Protein AF-A0A0S4KNF7-F1 (afdb_monomer)

Secondary structure (DSSP, 8-state):
---------------THHHHHHHHHHHHHHS-S--TTHHHHHTTS-HHHHGGGSS--EEEEEE--SEEEEE---HHHHHHHHH----------------------PPPP--EEETTS-B--S-HHHHHHHHHHHHHHT-TT-EEEEEEE--HHHHHHHHHH-SS--S------SHHHHHHHHHHHHHSTTSPPP-SHHHHHHH-SSPPEEEEEEEEEB-------S-TTHHHHHHHHHHHHHHHHT-SSGGGG-B-TTTSBHHHHHHHHHHHHHHHHHHHHHS---STT-S-SEEEPP-EEESSHHHHHHHHHHHHHTT-SEEEEEETT-B-------S--------TTEEEE---EEEEEEEEEEEEETTEEEEEEE-TTS-EEEEEGGGS-GGGGS-TTSHHHHHHHTTT-HHHHHHHTT-EEEEEESEE-TTSPEES-EEEEEE-SSS---

Nearest PDB structures (foldseek):
  6imn-assembly2_B  TM=7.911E-01  e=5.900E-14  African swine fever virus
  6imk-assembly1_A  TM=7.500E-01  e=1.970E-13  African swine fever virus
  6imj-assembly1_A  TM=6.003E-01  e=1.396E-13  African swine fever virus
  4d05-assembly2_B  TM=5.848E-01  e=7.338E-12  Psychromonas sp. SP041
  3rr5-assembly1_A  TM=4.852E-01  e=2.172E-10  Thermococcus sp. 1519

Mean predicted aligned error: 11.88 Å

Structure (mmCIF, N/CA/C/O backbone):
data_AF-A0A0S4KNF7-F1
#
_entry.id   AF-A0A0S4KNF7-F1
#
loop_
_atom_site.group_PDB
_atom_site.id
_atom_site.type_symbol
_atom_site.label_atom_id
_atom_site.label_alt_id
_atom_site.label_comp_id
_atom_site.label_asym_id
_atom_site.label_entity_id
_atom_site.label_seq_id
_atom_site.pdbx_PDB_ins_code
_atom_site.Cartn_x
_atom_site.Cartn_y
_atom_site.Cartn_z
_atom_site.occupancy
_atom_site.B_iso_or_equiv
_atom_site.auth_seq_id
_atom_site.auth_comp_id
_atom_site.auth_asym_id
_atom_site.auth_atom_id
_atom_site.pdbx_PDB_model_num
ATOM 1 N N . MET A 1 1 ? -44.229 -14.574 19.844 1.00 32.38 1 MET A N 1
ATOM 2 C CA . MET A 1 1 ? -44.291 -13.419 18.921 1.00 32.38 1 MET A CA 1
ATOM 3 C C . MET A 1 1 ? -42.952 -13.283 18.204 1.00 32.38 1 MET A C 1
ATOM 5 O O . MET A 1 1 ? -41.963 -12.965 18.847 1.00 32.38 1 MET A O 1
ATOM 9 N N . ARG A 1 2 ? -42.891 -13.614 16.907 1.00 25.73 2 ARG A N 1
ATOM 10 C CA . ARG A 1 2 ? -41.696 -13.449 16.060 1.00 25.73 2 ARG A CA 1
ATOM 11 C C . ARG A 1 2 ? -41.778 -12.082 15.383 1.00 25.73 2 ARG A C 1
ATOM 13 O O . ARG A 1 2 ? -42.634 -11.895 14.527 1.00 25.73 2 ARG A O 1
ATOM 20 N N . LEU A 1 3 ? -40.913 -11.144 15.761 1.00 26.89 3 LEU A N 1
ATOM 21 C CA . LEU A 1 3 ? -40.754 -9.884 15.035 1.00 26.89 3 LEU A CA 1
ATOM 22 C C . LEU A 1 3 ? -39.693 -10.069 13.950 1.00 26.89 3 LEU A C 1
ATOM 24 O O . LEU A 1 3 ? -38.524 -10.326 14.233 1.00 26.89 3 LEU A O 1
ATOM 28 N N . SER A 1 4 ? -40.136 -9.978 12.697 1.00 25.06 4 SER A N 1
ATOM 29 C CA . SER A 1 4 ? -39.278 -9.985 11.518 1.00 25.06 4 SER A CA 1
ATOM 30 C C . SER A 1 4 ? -38.563 -8.635 11.423 1.00 25.06 4 SER A C 1
ATOM 32 O O . SER A 1 4 ? -39.216 -7.603 11.270 1.00 25.06 4 SER A O 1
ATOM 34 N N . ILE A 1 5 ? -37.234 -8.631 11.508 1.00 29.81 5 ILE A N 1
ATOM 35 C CA . ILE A 1 5 ? -36.419 -7.448 11.221 1.00 29.81 5 ILE A CA 1
ATOM 36 C C . ILE A 1 5 ? -36.062 -7.497 9.736 1.00 29.81 5 ILE A C 1
ATOM 38 O O . ILE A 1 5 ? -35.110 -8.151 9.311 1.00 29.81 5 ILE A O 1
ATOM 42 N N . THR A 1 6 ? -36.869 -6.815 8.930 1.00 30.36 6 THR A N 1
ATOM 43 C CA . THR A 1 6 ? -36.568 -6.490 7.536 1.00 30.36 6 THR A CA 1
ATOM 44 C C . THR A 1 6 ? -35.286 -5.659 7.452 1.00 30.36 6 THR A C 1
ATOM 46 O O . THR A 1 6 ? -35.202 -4.560 8.002 1.00 30.36 6 THR A O 1
ATOM 49 N N . ARG A 1 7 ? -34.292 -6.188 6.726 1.00 33.72 7 ARG A N 1
ATOM 50 C CA . ARG A 1 7 ? -33.078 -5.489 6.280 1.00 33.72 7 ARG A CA 1
ATOM 51 C C . ARG A 1 7 ? -33.450 -4.178 5.578 1.00 33.72 7 ARG A C 1
ATOM 53 O O . ARG A 1 7 ? -33.947 -4.198 4.458 1.00 33.72 7 ARG A O 1
ATOM 60 N N . ARG A 1 8 ? -33.113 -3.043 6.191 1.00 28.22 8 ARG A N 1
ATOM 61 C CA . ARG A 1 8 ? -32.868 -1.782 5.481 1.00 28.22 8 ARG A CA 1
ATOM 62 C C . ARG A 1 8 ? -31.359 -1.578 5.397 1.00 28.22 8 ARG A C 1
ATOM 64 O O . ARG A 1 8 ? -30.751 -1.071 6.330 1.00 28.22 8 ARG A O 1
ATOM 71 N N . ILE A 1 9 ? -30.756 -1.967 4.275 1.00 31.47 9 ILE A N 1
ATOM 72 C CA . ILE A 1 9 ? -29.469 -1.400 3.850 1.00 31.47 9 ILE A CA 1
ATOM 73 C C . ILE A 1 9 ? -29.823 -0.080 3.156 1.00 31.47 9 ILE A C 1
ATOM 75 O O . ILE A 1 9 ? -29.880 0.013 1.936 1.00 31.47 9 ILE A O 1
ATOM 79 N N . GLY A 1 10 ? -30.210 0.911 3.959 1.00 25.81 10 GLY A N 1
ATOM 80 C CA . GLY A 1 10 ? -30.347 2.295 3.522 1.00 25.81 10 GLY A CA 1
ATOM 81 C C . GLY A 1 10 ? -28.991 2.973 3.668 1.00 25.81 10 GLY A C 1
ATOM 82 O O . GLY A 1 10 ? -28.357 2.817 4.707 1.00 25.81 10 GLY A O 1
ATOM 83 N N . ALA A 1 11 ? -28.552 3.641 2.601 1.00 34.84 11 ALA A N 1
ATOM 84 C CA . ALA A 1 11 ? -27.368 4.492 2.476 1.00 34.84 11 ALA A CA 1
ATOM 85 C C . ALA A 1 11 ? -26.602 4.768 3.787 1.00 34.84 11 ALA A C 1
ATOM 87 O O . ALA A 1 11 ? -27.076 5.506 4.650 1.00 34.84 11 ALA A O 1
ATOM 88 N N . LEU A 1 12 ? -25.387 4.217 3.903 1.00 33.78 12 LEU A N 1
ATOM 89 C CA . LEU A 1 12 ? -24.451 4.589 4.966 1.00 33.78 12 LEU A CA 1
ATOM 90 C C . LEU A 1 12 ? -24.222 6.114 4.910 1.00 33.78 12 LEU A C 1
ATOM 92 O O . LEU A 1 12 ? -23.775 6.612 3.867 1.00 33.78 12 LEU A O 1
ATOM 96 N N . PRO A 1 13 ? -24.521 6.872 5.982 1.00 36.94 13 PRO A N 1
ATOM 97 C CA . PRO A 1 13 ? -24.251 8.299 6.016 1.00 36.94 13 PRO A CA 1
ATOM 98 C C . PRO A 1 13 ? -22.736 8.513 5.998 1.00 36.94 13 PRO A C 1
ATOM 100 O O . PRO A 1 13 ? -22.014 8.163 6.928 1.00 36.94 13 PRO A O 1
ATOM 103 N N . PHE A 1 14 ? -22.244 9.076 4.898 1.00 37.31 14 PHE A N 1
ATOM 104 C CA . PHE A 1 14 ? -20.862 9.521 4.780 1.00 37.31 14 PHE A CA 1
ATOM 105 C C . PHE A 1 14 ? -20.698 10.742 5.692 1.00 37.31 14 PHE A C 1
ATOM 107 O O . PHE A 1 14 ? -21.363 11.755 5.479 1.00 37.31 14 PHE A O 1
ATOM 114 N N . HIS A 1 15 ? -19.876 10.637 6.736 1.00 38.16 15 HIS A N 1
ATOM 115 C CA . HIS A 1 15 ? -19.685 11.709 7.716 1.00 38.16 15 HIS A CA 1
ATOM 116 C C . HIS A 1 15 ? -18.364 12.482 7.504 1.00 38.16 15 HIS A C 1
ATOM 118 O O . HIS A 1 15 ? -17.399 11.946 6.952 1.00 38.16 15 HIS A O 1
ATOM 124 N N . PRO A 1 16 ? -18.309 13.762 7.915 1.00 35.59 16 PRO A N 1
ATOM 125 C CA . PRO A 1 16 ? -17.529 14.817 7.261 1.00 35.59 16 PRO A CA 1
ATOM 126 C C . PRO A 1 16 ? -16.016 14.855 7.550 1.00 35.59 16 PRO A C 1
ATOM 128 O O . PRO A 1 16 ? -15.337 15.752 7.066 1.00 35.59 16 PRO A O 1
ATOM 131 N N . MET A 1 17 ? -15.409 13.892 8.252 1.00 35.94 17 MET A N 1
ATOM 132 C CA . MET A 1 17 ? -13.952 13.958 8.498 1.00 35.94 17 MET A CA 1
ATOM 133 C C . MET A 1 17 ? -13.092 13.671 7.258 1.00 35.94 17 MET A C 1
ATOM 135 O O . MET A 1 17 ? -11.958 14.143 7.175 1.00 35.94 17 MET A O 1
ATOM 139 N N . ALA A 1 18 ? -13.629 12.963 6.258 1.00 42.97 18 ALA A N 1
ATOM 140 C CA . ALA A 1 18 ? -13.003 12.932 4.937 1.00 42.97 18 ALA A CA 1
ATOM 141 C C . ALA A 1 18 ? -13.129 14.290 4.222 1.00 42.97 18 ALA A C 1
ATOM 143 O O . ALA A 1 18 ? -12.260 14.609 3.417 1.00 42.97 18 ALA A O 1
ATOM 144 N N . LEU A 1 19 ? -14.146 15.109 4.546 1.00 44.75 19 LEU A N 1
ATOM 145 C CA . LEU A 1 19 ? -14.286 16.455 3.989 1.00 44.75 19 LEU A CA 1
ATOM 146 C C . LEU A 1 19 ? -13.171 17.371 4.468 1.00 44.75 19 LEU A C 1
ATOM 148 O O . LEU A 1 19 ? -12.705 18.133 3.661 1.00 44.75 19 LEU A O 1
ATOM 152 N N . GLY A 1 20 ? -12.629 17.279 5.684 1.00 53.97 20 GLY A N 1
ATOM 153 C CA . GLY A 1 20 ? -11.494 18.149 6.048 1.00 53.97 20 GLY A CA 1
ATOM 154 C C . GLY A 1 20 ? -10.292 17.985 5.099 1.00 53.97 20 GLY A C 1
ATOM 155 O O . GLY A 1 20 ? -9.743 18.960 4.585 1.00 53.97 20 GLY A O 1
ATOM 156 N N . ALA A 1 21 ? -9.931 16.737 4.784 1.00 56.75 21 ALA A N 1
ATOM 157 C CA . ALA A 1 21 ? -8.842 16.436 3.854 1.00 56.75 21 ALA A CA 1
ATOM 158 C C . ALA A 1 21 ? -9.237 16.642 2.381 1.00 56.75 21 ALA A C 1
ATOM 160 O O . ALA A 1 21 ? -8.406 17.072 1.586 1.00 56.75 21 ALA A O 1
ATOM 161 N N . LEU A 1 22 ? -10.490 16.355 2.014 1.00 59.47 22 LEU A N 1
ATOM 162 C CA . LEU A 1 22 ? -11.007 16.587 0.666 1.00 59.47 22 LEU A CA 1
ATOM 163 C C . LEU A 1 22 ? -11.234 18.067 0.378 1.00 59.47 22 LEU A C 1
ATOM 165 O O . LEU A 1 22 ? -10.927 18.477 -0.721 1.00 59.47 22 LEU A O 1
ATOM 169 N N . SER A 1 23 ? -11.689 18.859 1.341 1.00 63.94 23 SER A N 1
ATOM 170 C CA . SER A 1 23 ? -11.796 20.317 1.304 1.00 63.94 23 SER A CA 1
ATOM 171 C C . SER A 1 23 ? -10.416 20.942 1.295 1.00 63.94 23 SER A C 1
ATOM 173 O O . SER A 1 23 ? -10.211 21.878 0.549 1.00 63.94 23 SER A O 1
ATOM 175 N N . SER A 1 24 ? -9.436 20.398 2.030 1.00 66.12 24 SER A N 1
ATOM 176 C CA . SER A 1 24 ? -8.036 20.826 1.880 1.00 66.12 24 SER A CA 1
ATOM 177 C C . SER A 1 24 ? -7.525 20.544 0.467 1.00 66.12 24 SER A C 1
ATOM 179 O O . SER A 1 24 ? -6.864 21.381 -0.132 1.00 66.12 24 SER A O 1
ATOM 181 N N . LEU A 1 25 ? -7.840 19.371 -0.091 1.00 67.94 25 LEU A N 1
ATOM 182 C CA . LEU A 1 25 ? -7.455 19.005 -1.452 1.00 67.94 25 LEU A CA 1
ATOM 183 C C . LEU A 1 25 ? -8.208 19.845 -2.491 1.00 67.94 25 LEU A C 1
ATOM 185 O O . LEU A 1 25 ? -7.588 20.316 -3.431 1.00 67.94 25 LEU A O 1
ATOM 189 N N . GLN A 1 26 ? -9.502 20.076 -2.304 1.00 74.25 26 GLN A N 1
ATOM 190 C CA . GLN A 1 26 ? -10.356 20.911 -3.140 1.00 74.25 26 GLN A CA 1
ATOM 191 C C . GLN A 1 26 ? -9.884 22.357 -3.095 1.00 74.25 26 GLN A C 1
ATOM 193 O O . GLN A 1 26 ? -9.662 22.944 -4.139 1.00 74.25 26 GLN A O 1
ATOM 198 N N . GLN A 1 27 ? -9.595 22.883 -1.907 1.00 72.75 27 GLN A N 1
ATOM 199 C CA . GLN A 1 27 ? -8.972 24.182 -1.721 1.00 72.75 27 GLN A CA 1
ATOM 200 C C . GLN A 1 27 ? -7.608 24.219 -2.404 1.00 72.75 27 GLN A C 1
ATOM 202 O O . GLN A 1 27 ? -7.323 25.194 -3.073 1.00 72.75 27 GLN A O 1
ATOM 207 N N . ILE A 1 28 ? -6.767 23.183 -2.324 1.00 67.50 28 ILE A N 1
ATOM 208 C CA . ILE A 1 28 ? -5.511 23.129 -3.094 1.00 67.50 28 ILE A CA 1
ATOM 209 C C . ILE A 1 28 ? -5.787 23.159 -4.605 1.00 67.50 28 ILE A C 1
ATOM 211 O O . ILE A 1 28 ? -5.049 23.822 -5.324 1.00 67.50 28 ILE A O 1
ATOM 215 N N . LEU A 1 29 ? -6.821 22.473 -5.098 1.00 65.94 29 LEU A N 1
ATOM 216 C CA . LEU A 1 29 ? -7.198 22.495 -6.516 1.00 65.94 29 LEU A CA 1
ATOM 217 C C . LEU A 1 29 ? -7.730 23.876 -6.945 1.00 65.94 29 LEU A C 1
ATOM 219 O O . LEU A 1 29 ? -7.350 24.363 -8.004 1.00 65.94 29 LEU A O 1
ATOM 223 N N . GLU A 1 30 ? -8.545 24.521 -6.111 1.00 67.75 30 GLU A N 1
ATOM 224 C CA . GLU A 1 30 ? -9.198 25.815 -6.360 1.00 67.75 30 GLU A CA 1
ATOM 225 C C . GLU A 1 30 ? -8.249 27.012 -6.149 1.00 67.75 30 GLU A C 1
ATOM 227 O O . GLU A 1 30 ? -8.270 27.975 -6.908 1.00 67.75 30 GLU A O 1
ATOM 232 N N . THR A 1 31 ? -7.365 26.947 -5.150 1.00 61.41 31 THR A N 1
ATOM 233 C CA . THR A 1 31 ? -6.373 27.988 -4.802 1.00 61.41 31 THR A CA 1
ATOM 234 C C . THR A 1 31 ? -5.040 27.821 -5.531 1.00 61.41 31 THR A C 1
ATOM 236 O O . THR A 1 31 ? -4.080 28.534 -5.235 1.00 61.41 31 THR A O 1
ATOM 239 N N . SER A 1 32 ? -4.963 26.941 -6.537 1.00 48.50 32 SER A N 1
ATOM 240 C CA . SER A 1 32 ? -3.787 26.809 -7.407 1.00 48.50 32 SER A CA 1
ATOM 241 C C . SER A 1 32 ? -3.855 27.608 -8.732 1.00 48.50 32 SER A C 1
ATOM 243 O O . SER A 1 32 ? -3.470 27.046 -9.760 1.00 48.50 32 SER A O 1
ATOM 245 N N . PRO A 1 33 ? -4.230 28.913 -8.786 1.00 46.47 33 PRO A N 1
ATOM 246 C CA . PRO A 1 33 ? -4.000 29.713 -9.986 1.00 46.47 33 PRO A CA 1
ATOM 247 C C . PRO A 1 33 ? -2.596 30.341 -10.048 1.00 46.47 33 PRO A C 1
ATOM 249 O O . PRO A 1 33 ? -2.258 30.927 -11.066 1.00 46.47 33 PRO A O 1
ATOM 252 N N . ASN A 1 34 ? -1.731 30.208 -9.029 1.00 48.31 34 ASN A N 1
ATOM 253 C CA . ASN A 1 34 ? -0.422 30.875 -9.032 1.00 48.31 34 ASN A CA 1
ATOM 254 C C . ASN A 1 34 ? 0.736 29.978 -8.584 1.00 48.31 34 ASN A C 1
ATOM 256 O O . ASN A 1 34 ? 0.914 29.653 -7.413 1.00 48.31 34 ASN A O 1
ATOM 260 N N . THR A 1 35 ? 1.625 29.664 -9.521 1.00 44.34 35 THR A N 1
ATOM 261 C CA . THR A 1 35 ? 3.039 29.506 -9.182 1.00 44.34 35 THR A CA 1
ATOM 262 C C . THR A 1 35 ? 3.829 30.132 -10.314 1.00 44.34 35 THR A C 1
ATOM 264 O O . THR A 1 35 ? 3.985 29.536 -11.366 1.00 44.34 35 THR A O 1
ATOM 267 N N . VAL A 1 36 ? 4.353 31.335 -10.109 1.00 43.47 36 VAL A N 1
ATOM 268 C CA . VAL A 1 36 ? 5.275 32.009 -11.044 1.00 43.47 36 VAL A CA 1
ATOM 269 C C . VAL A 1 36 ? 6.556 31.169 -11.280 1.00 43.47 36 VAL A C 1
ATOM 271 O O . VAL A 1 36 ? 7.265 31.360 -12.260 1.00 43.47 36 VAL A O 1
ATOM 274 N N . ALA A 1 37 ? 6.794 30.132 -10.463 1.00 44.47 37 ALA A N 1
ATOM 275 C CA . ALA A 1 37 ? 7.809 29.098 -10.687 1.00 44.47 37 ALA A CA 1
ATOM 276 C C . ALA A 1 37 ? 7.371 27.931 -11.613 1.00 44.47 37 ALA A C 1
ATOM 278 O O . ALA A 1 37 ? 8.218 27.131 -12.008 1.00 44.47 37 ALA A O 1
ATOM 279 N N . ARG A 1 38 ? 6.083 27.814 -11.992 1.00 47.72 38 ARG A N 1
ATOM 280 C CA . ARG A 1 38 ? 5.597 26.864 -13.025 1.00 47.72 38 ARG A CA 1
ATOM 281 C C . ARG A 1 38 ? 6.129 27.239 -14.407 1.00 47.72 38 ARG A C 1
ATOM 283 O O . ARG A 1 38 ? 6.349 26.358 -15.231 1.00 47.72 38 ARG A O 1
ATOM 290 N N . THR A 1 39 ? 6.366 28.522 -14.660 1.00 42.91 39 THR A N 1
ATOM 291 C CA . THR A 1 39 ? 6.609 29.028 -16.010 1.00 42.91 39 THR A CA 1
ATOM 292 C C . THR A 1 39 ? 7.979 28.600 -16.542 1.00 42.91 39 THR A C 1
ATOM 294 O O . THR A 1 39 ? 8.053 28.097 -17.652 1.00 42.91 39 THR A O 1
ATOM 297 N N . GLN A 1 40 ? 9.067 28.650 -15.767 1.00 43.12 40 GLN A N 1
ATOM 298 C CA . GLN A 1 40 ? 10.399 28.344 -16.323 1.00 43.12 40 GLN A CA 1
ATOM 299 C C . GLN A 1 40 ? 10.645 26.860 -16.660 1.00 43.12 40 GLN A C 1
ATOM 301 O O . GLN A 1 40 ? 11.404 26.580 -17.582 1.00 43.12 40 GLN A O 1
ATOM 306 N N . ALA A 1 41 ? 9.987 25.912 -15.981 1.00 46.22 41 ALA A N 1
ATOM 307 C CA . ALA A 1 41 ? 10.134 24.479 -16.272 1.00 46.22 41 ALA A CA 1
ATOM 308 C C . ALA A 1 41 ? 9.113 23.944 -17.298 1.00 46.22 41 ALA A C 1
ATOM 310 O O . ALA A 1 41 ? 9.388 22.950 -17.960 1.00 46.22 41 ALA A O 1
ATOM 311 N N . LEU A 1 42 ? 7.947 24.591 -17.449 1.00 42.12 42 LEU A N 1
ATOM 312 C CA . LEU A 1 42 ? 6.943 24.245 -18.471 1.00 42.12 42 LEU A CA 1
ATOM 313 C C . LEU A 1 42 ? 7.188 24.964 -19.810 1.00 42.12 42 LEU A C 1
ATOM 315 O O . LEU A 1 42 ? 6.745 24.485 -20.855 1.00 42.12 42 LEU A O 1
ATOM 319 N N . LEU A 1 43 ? 7.924 26.085 -19.806 1.00 43.38 43 LEU A N 1
ATOM 320 C CA . LEU A 1 43 ? 8.290 26.828 -21.018 1.00 43.38 43 LEU A CA 1
ATOM 321 C C . LEU A 1 43 ? 9.276 26.085 -21.940 1.00 43.38 43 LEU A C 1
ATOM 323 O O . LEU A 1 43 ? 9.440 26.496 -23.087 1.00 43.38 43 LEU A O 1
ATOM 327 N N . SER A 1 44 ? 9.884 24.987 -21.486 1.00 46.06 44 SER A N 1
ATOM 328 C CA . SER A 1 44 ? 10.761 24.128 -22.295 1.00 46.06 44 SER A CA 1
ATOM 329 C C . SER A 1 44 ? 10.046 22.944 -22.961 1.00 46.06 44 SER A C 1
ATOM 331 O O . SER A 1 44 ? 10.650 22.281 -23.801 1.00 46.06 44 SER A O 1
ATOM 333 N N . LEU A 1 45 ? 8.772 22.681 -22.636 1.00 45.44 45 LEU A N 1
ATOM 334 C CA . LEU A 1 45 ? 7.987 21.609 -23.262 1.00 45.44 45 LEU A CA 1
ATOM 335 C C . LEU A 1 45 ? 7.199 22.113 -24.490 1.00 45.44 45 LEU A C 1
ATOM 337 O O . LEU A 1 45 ? 6.792 23.286 -24.504 1.00 45.44 45 LEU A O 1
ATOM 341 N N . PRO A 1 46 ? 6.962 21.259 -25.509 1.00 53.41 46 PRO A N 1
ATOM 342 C CA . PRO A 1 46 ? 6.166 21.591 -26.691 1.00 53.41 46 PRO A CA 1
ATOM 343 C C . PRO A 1 46 ? 4.749 22.055 -26.328 1.00 53.41 46 PRO A C 1
ATOM 345 O O . PRO A 1 46 ? 4.115 21.522 -25.423 1.00 53.41 46 PRO A O 1
ATOM 348 N N . VAL A 1 47 ? 4.214 23.021 -27.080 1.00 47.09 47 VAL A N 1
ATOM 349 C CA . VAL A 1 47 ? 2.921 23.687 -26.811 1.00 47.09 47 VAL A CA 1
ATOM 350 C C . VAL A 1 47 ? 1.740 22.708 -26.686 1.00 47.09 47 VAL A C 1
ATOM 352 O O . VAL A 1 47 ? 0.839 22.954 -25.890 1.00 47.09 47 VAL A O 1
ATOM 355 N N . LYS A 1 48 ? 1.765 21.565 -27.388 1.00 44.25 48 LYS A N 1
ATOM 356 C CA . LYS A 1 48 ? 0.725 20.523 -27.277 1.00 44.25 48 LYS A CA 1
ATOM 357 C C . LYS A 1 48 ? 0.702 19.801 -25.924 1.00 44.25 48 LYS A C 1
ATOM 359 O O . LYS A 1 48 ? -0.366 19.373 -25.512 1.00 44.25 48 LYS A O 1
ATOM 364 N N . GLU A 1 49 ? 1.826 19.710 -25.213 1.00 49.19 49 GLU A N 1
ATOM 365 C CA . GLU A 1 49 ? 1.874 19.090 -23.880 1.00 49.19 49 GLU A CA 1
ATOM 366 C C . GLU A 1 49 ? 1.429 20.053 -22.773 1.00 49.19 49 GLU A C 1
ATOM 368 O O . GLU A 1 49 ? 1.125 19.610 -21.674 1.00 49.19 49 GLU A O 1
ATOM 373 N N . ARG A 1 50 ? 1.352 21.367 -23.032 1.00 45.88 50 ARG A N 1
ATOM 374 C CA . ARG A 1 50 ? 0.955 22.358 -22.014 1.00 45.88 50 ARG A CA 1
ATOM 375 C C . ARG A 1 50 ? -0.544 22.342 -21.706 1.00 45.88 50 ARG A C 1
ATOM 377 O O . ARG A 1 50 ? -0.913 22.600 -20.565 1.00 45.88 50 ARG A O 1
ATOM 384 N N . ALA A 1 51 ? -1.381 22.005 -22.688 1.00 46.41 51 ALA A N 1
ATOM 385 C CA . ALA A 1 51 ? -2.839 22.018 -22.551 1.00 46.41 51 ALA A CA 1
ATOM 386 C C . ALA A 1 51 ? -3.383 20.888 -21.649 1.00 46.41 51 ALA A C 1
ATOM 388 O O . ALA A 1 51 ? -4.416 21.055 -21.013 1.00 46.41 51 ALA A O 1
ATOM 389 N N . GLU A 1 52 ? -2.671 19.762 -21.511 1.00 46.81 52 GLU A N 1
ATOM 390 C CA . GLU A 1 52 ? -3.082 18.658 -20.621 1.00 46.81 52 GLU A CA 1
ATOM 391 C C . GLU A 1 52 ? -2.819 18.935 -19.124 1.00 46.81 52 GLU A C 1
ATOM 393 O O . GLU A 1 52 ? -3.267 18.177 -18.265 1.00 46.81 52 GLU A O 1
ATOM 398 N N . PHE A 1 53 ? -2.109 20.019 -18.782 1.00 50.88 53 PHE A N 1
ATOM 399 C CA . PHE A 1 53 ? -1.734 20.351 -17.398 1.00 50.88 53 PHE A CA 1
ATOM 400 C C . PHE A 1 53 ? -2.565 21.473 -16.760 1.00 50.88 53 PHE A C 1
ATOM 402 O O . PHE A 1 53 ? -2.287 21.845 -15.615 1.00 50.88 53 PHE A O 1
ATOM 409 N N . GLU A 1 54 ? -3.578 22.008 -17.450 1.00 55.06 54 GLU A N 1
ATOM 410 C CA . GLU A 1 54 ? -4.381 23.131 -16.938 1.00 55.06 54 GLU A CA 1
ATOM 411 C C . GLU A 1 54 ? -5.281 22.750 -15.750 1.00 55.06 54 GLU A C 1
ATOM 413 O O . GLU A 1 54 ? -5.660 23.617 -14.968 1.00 55.06 54 GLU A O 1
ATOM 418 N N . SER A 1 55 ? -5.545 21.457 -15.525 1.00 62.25 55 SER A N 1
ATOM 419 C CA . SER A 1 55 ? -6.193 20.959 -14.304 1.00 62.25 55 SER A CA 1
ATOM 420 C C . SER A 1 55 ? -5.383 19.818 -13.682 1.00 62.25 55 SER A C 1
ATOM 422 O O . SER A 1 55 ? -4.980 18.893 -14.393 1.00 62.25 55 SER A O 1
ATOM 424 N N . PRO A 1 56 ? -5.105 19.830 -12.362 1.00 74.38 56 PRO A N 1
ATOM 425 C CA . PRO A 1 56 ? -4.351 18.754 -11.733 1.00 74.38 56 PRO A CA 1
ATOM 426 C C . PRO A 1 56 ? -5.152 17.451 -11.802 1.00 74.38 56 PRO A C 1
ATOM 428 O O . PRO A 1 56 ? -6.100 17.262 -11.044 1.00 74.38 56 PRO A O 1
ATOM 431 N N . MET A 1 57 ? -4.759 16.533 -12.689 1.00 88.06 57 MET A N 1
ATOM 432 C CA . MET A 1 57 ? -5.343 15.192 -12.711 1.00 88.06 57 MET A CA 1
ATOM 433 C C . MET A 1 57 ? -5.195 14.530 -11.338 1.00 88.06 57 MET A C 1
ATOM 435 O O . MET A 1 57 ? -4.125 14.567 -10.714 1.00 88.06 57 MET A O 1
ATOM 439 N N . LEU A 1 58 ? -6.270 13.899 -10.880 1.00 93.12 58 LEU A N 1
ATOM 440 C CA . LEU A 1 58 ? -6.288 13.116 -9.657 1.00 93.12 58 LEU A CA 1
ATOM 441 C C . LEU A 1 58 ? -6.177 11.634 -10.004 1.00 93.12 58 LEU A C 1
ATOM 443 O O . LEU A 1 58 ? -6.805 11.141 -10.938 1.00 93.12 58 LEU A O 1
ATOM 447 N N . PHE A 1 59 ? -5.393 10.913 -9.216 1.00 96.00 59 PHE A N 1
ATOM 448 C CA . PHE A 1 59 ? -5.198 9.478 -9.350 1.00 96.00 59 PHE A CA 1
ATOM 449 C C . PHE A 1 59 ? -5.701 8.778 -8.099 1.00 96.00 59 PHE A C 1
ATOM 451 O O . PHE A 1 59 ? -5.313 9.141 -6.988 1.00 96.00 59 PHE A O 1
ATOM 458 N N . VAL A 1 60 ? -6.521 7.747 -8.276 1.00 97.00 60 VAL A N 1
ATOM 459 C CA . VAL A 1 60 ? -7.056 6.938 -7.181 1.00 97.00 60 VAL A CA 1
ATOM 460 C C . VAL A 1 60 ? -6.557 5.509 -7.301 1.00 97.00 60 VAL A C 1
ATOM 462 O O . VAL A 1 60 ? -6.652 4.901 -8.363 1.00 97.00 60 VAL A O 1
ATOM 465 N N . SER A 1 61 ? -6.046 4.966 -6.200 1.00 97.69 61 SER A N 1
ATOM 466 C CA . SER A 1 61 ? -5.660 3.557 -6.066 1.00 97.69 61 SER A CA 1
ATOM 467 C C . SER A 1 61 ? -6.394 2.901 -4.900 1.00 97.69 61 SER A C 1
ATOM 469 O O . SER A 1 61 ? -6.699 3.603 -3.927 1.00 97.69 61 SER A O 1
ATOM 471 N N . PRO A 1 62 ? -6.608 1.576 -4.917 1.00 97.81 62 PRO A N 1
ATOM 472 C CA . PRO A 1 62 ? -7.142 0.878 -3.759 1.00 97.81 62 PRO A CA 1
ATOM 473 C C . PRO A 1 62 ? -6.174 0.985 -2.580 1.00 97.81 62 PRO A C 1
ATOM 475 O O . PRO A 1 62 ? -4.947 0.925 -2.730 1.00 97.81 62 PRO A O 1
ATOM 478 N N . LYS A 1 63 ? -6.734 1.143 -1.381 1.00 96.44 63 LYS A N 1
ATOM 479 C CA . LYS A 1 63 ? -5.975 1.067 -0.140 1.00 96.44 63 LYS A CA 1
ATOM 480 C C . LYS A 1 63 ? -5.966 -0.381 0.339 1.00 96.44 63 LYS A C 1
ATOM 482 O O . LYS A 1 63 ? -6.996 -0.928 0.727 1.00 96.44 63 LYS A O 1
ATOM 487 N N . HIS A 1 64 ? -4.788 -0.980 0.311 1.00 95.94 64 HIS A N 1
ATOM 488 C CA . HIS A 1 64 ? -4.559 -2.309 0.853 1.00 95.94 64 HIS A CA 1
ATOM 489 C C . HIS A 1 64 ? -4.535 -2.228 2.395 1.00 95.94 64 HIS A C 1
ATOM 491 O O . HIS A 1 64 ? -4.093 -1.218 2.949 1.00 95.94 64 HIS A O 1
ATOM 497 N N . ASP A 1 65 ? -5.056 -3.261 3.067 1.00 93.44 65 ASP A N 1
ATOM 498 C CA . ASP A 1 65 ? -4.943 -3.453 4.527 1.00 93.44 65 ASP A CA 1
ATOM 499 C C . ASP A 1 65 ? -3.863 -4.505 4.779 1.00 93.44 65 ASP A C 1
ATOM 501 O O . ASP A 1 65 ? -4.135 -5.703 4.878 1.00 93.44 65 ASP A O 1
ATOM 505 N N . GLY A 1 66 ? -2.607 -4.074 4.754 1.00 95.19 66 GLY A N 1
ATOM 506 C CA . GLY A 1 66 ? -1.443 -4.936 4.875 1.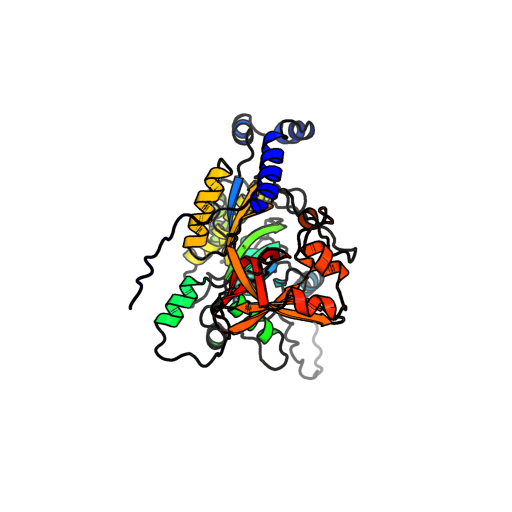00 95.19 66 GLY A CA 1
ATOM 507 C C . GLY A 1 66 ? -0.316 -4.281 5.666 1.00 95.19 66 GLY A C 1
ATOM 508 O O . GLY A 1 66 ? -0.517 -3.438 6.545 1.00 95.19 66 GLY A O 1
ATOM 509 N N . ILE A 1 67 ? 0.914 -4.712 5.391 1.00 96.19 67 ILE A N 1
ATOM 510 C CA . ILE A 1 67 ? 2.106 -4.181 6.056 1.00 96.19 67 ILE A CA 1
ATOM 511 C C . ILE A 1 67 ? 2.917 -3.367 5.062 1.00 96.19 67 ILE A C 1
ATOM 513 O O . ILE A 1 67 ? 3.415 -3.890 4.074 1.00 96.19 67 ILE A O 1
ATOM 517 N N . ARG A 1 68 ? 3.091 -2.074 5.348 1.00 96.81 68 ARG A N 1
ATOM 518 C CA . ARG A 1 68 ? 3.923 -1.168 4.546 1.00 96.81 68 ARG A CA 1
ATOM 519 C C . ARG A 1 68 ? 5.359 -1.689 4.428 1.00 96.81 68 ARG A C 1
ATOM 521 O O . ARG A 1 68 ? 6.017 -1.882 5.458 1.00 96.81 68 ARG A O 1
ATOM 528 N N . VAL A 1 69 ? 5.843 -1.818 3.195 1.00 97.19 69 VAL A N 1
ATOM 529 C CA . VAL A 1 69 ? 7.213 -2.226 2.866 1.00 97.19 69 VAL A CA 1
ATOM 530 C C . VAL A 1 69 ? 7.870 -1.181 1.968 1.00 97.19 69 VAL A C 1
ATOM 532 O O . VAL A 1 69 ? 7.373 -0.868 0.886 1.00 97.19 69 VAL A O 1
ATOM 535 N N . LEU A 1 70 ? 9.010 -0.677 2.428 1.00 96.62 70 LEU A N 1
ATOM 536 C CA . LEU A 1 70 ? 9.933 0.151 1.667 1.00 96.62 70 LEU A CA 1
ATOM 537 C C . LEU A 1 70 ? 11.114 -0.717 1.240 1.00 96.62 70 LEU A C 1
ATOM 539 O O . LEU A 1 70 ? 11.751 -1.335 2.096 1.00 96.62 70 LEU A O 1
ATOM 543 N N . THR A 1 71 ? 11.437 -0.741 -0.049 1.00 96.50 71 THR A N 1
ATOM 544 C CA . THR A 1 71 ? 12.615 -1.455 -0.543 1.00 96.50 71 THR A CA 1
ATOM 545 C C . THR A 1 71 ? 13.753 -0.486 -0.810 1.00 96.50 71 THR A C 1
ATOM 547 O O . THR A 1 71 ? 13.545 0.563 -1.415 1.00 96.50 71 THR A O 1
ATOM 550 N N . HIS A 1 72 ? 14.966 -0.815 -0.386 1.00 93.25 72 HIS A N 1
ATOM 551 C CA . HIS A 1 72 ? 16.191 -0.136 -0.816 1.00 93.25 72 HIS A CA 1
ATOM 552 C C . HIS A 1 72 ? 17.389 -1.060 -0.595 1.00 93.25 72 HIS A C 1
ATOM 554 O O . HIS A 1 72 ? 17.336 -1.946 0.253 1.00 93.25 72 HIS A O 1
ATOM 560 N N . VAL A 1 73 ? 18.463 -0.865 -1.357 1.00 87.88 73 VAL A N 1
ATOM 561 C CA . VAL A 1 73 ? 19.712 -1.611 -1.161 1.00 87.88 73 VAL A CA 1
ATOM 562 C C . VAL A 1 73 ? 20.624 -0.795 -0.240 1.00 87.88 73 VAL A C 1
ATOM 564 O O . VAL A 1 73 ? 20.978 0.331 -0.601 1.00 87.88 73 VAL A O 1
ATOM 567 N N . PRO A 1 74 ? 20.996 -1.304 0.950 1.00 82.88 74 PRO A N 1
ATOM 568 C CA . PRO A 1 74 ? 21.930 -0.609 1.830 1.00 82.88 74 PRO A CA 1
ATOM 569 C C . PRO A 1 74 ? 23.289 -0.409 1.145 1.00 82.88 74 PRO A C 1
ATOM 571 O O . PRO A 1 74 ? 23.850 -1.349 0.581 1.00 82.88 74 PRO A O 1
ATOM 574 N N . LEU A 1 75 ? 23.842 0.808 1.215 1.00 75.44 75 LEU A N 1
ATOM 575 C CA . LEU A 1 75 ? 25.117 1.162 0.567 1.00 75.44 75 LEU A CA 1
ATOM 576 C C . LEU A 1 75 ? 26.282 0.270 1.026 1.00 75.44 75 LEU A C 1
ATOM 578 O O . LEU A 1 75 ? 27.130 -0.101 0.216 1.00 75.44 75 LEU A O 1
ATOM 582 N N . GLU A 1 76 ? 26.290 -0.117 2.303 1.00 69.81 76 GLU A N 1
ATOM 583 C CA . GLU A 1 76 ? 27.307 -0.999 2.891 1.00 69.81 76 GLU A CA 1
ATOM 584 C C . GLU A 1 76 ? 27.284 -2.402 2.263 1.00 69.81 76 GLU A C 1
ATOM 586 O O . GLU A 1 76 ? 28.330 -2.979 1.969 1.00 69.81 76 GLU A O 1
ATOM 591 N N . GLN A 1 77 ? 26.093 -2.921 1.956 1.00 63.91 77 GLN A N 1
ATOM 592 C CA . GLN A 1 77 ? 25.920 -4.231 1.318 1.00 63.91 77 GLN A CA 1
ATOM 593 C C . GLN A 1 77 ? 26.198 -4.166 -0.191 1.00 63.91 77 GLN A C 1
ATOM 595 O O . GLN A 1 77 ? 26.774 -5.093 -0.760 1.00 63.91 77 GLN A O 1
ATOM 600 N N . ALA A 1 78 ? 25.878 -3.039 -0.838 1.00 59.09 78 ALA A N 1
ATOM 601 C CA . ALA A 1 78 ? 26.208 -2.803 -2.244 1.00 59.09 78 ALA A CA 1
ATOM 602 C C . ALA A 1 78 ? 27.728 -2.725 -2.497 1.00 59.09 78 ALA A C 1
ATOM 604 O O . ALA A 1 78 ? 28.191 -3.068 -3.589 1.00 59.09 78 ALA A O 1
ATOM 605 N N . ALA A 1 79 ? 28.505 -2.271 -1.507 1.00 58.81 79 ALA A N 1
ATOM 60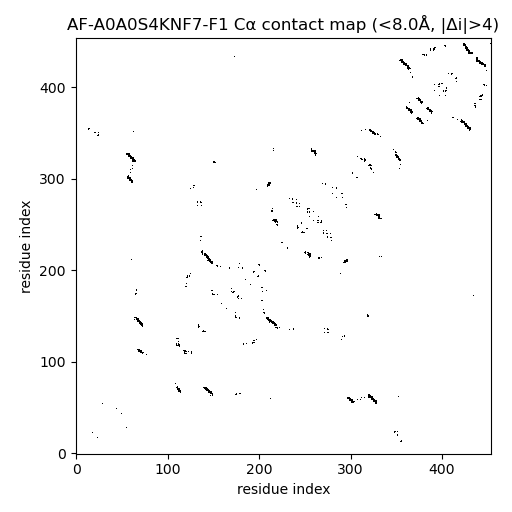6 C CA . ALA A 1 79 ? 29.964 -2.254 -1.571 1.00 58.81 79 ALA A CA 1
ATOM 607 C C . ALA A 1 79 ? 30.562 -3.663 -1.415 1.00 58.81 79 ALA A C 1
ATOM 609 O O . ALA A 1 79 ? 31.436 -4.034 -2.199 1.00 58.81 79 ALA A O 1
ATOM 610 N N . ALA A 1 80 ? 30.048 -4.469 -0.478 1.00 57.91 80 ALA A N 1
ATOM 611 C CA . ALA A 1 80 ? 30.501 -5.844 -0.254 1.00 57.91 80 ALA A CA 1
ATOM 612 C C . ALA A 1 80 ? 30.255 -6.754 -1.475 1.00 57.91 80 ALA A C 1
ATOM 614 O O . ALA A 1 80 ? 31.177 -7.427 -1.936 1.00 57.91 80 ALA A O 1
ATOM 615 N N . ALA A 1 81 ? 29.071 -6.670 -2.097 1.00 54.94 81 ALA A N 1
ATOM 616 C CA . ALA A 1 81 ? 28.723 -7.463 -3.283 1.00 54.94 81 ALA A CA 1
ATOM 617 C C . ALA A 1 81 ? 29.631 -7.193 -4.506 1.00 54.94 81 ALA A C 1
ATOM 619 O O . ALA A 1 81 ? 29.770 -8.037 -5.393 1.00 54.94 81 ALA A O 1
ATOM 620 N N . LYS A 1 82 ? 30.288 -6.025 -4.572 1.00 55.69 82 LYS A N 1
ATOM 621 C CA . LYS A 1 82 ? 31.234 -5.686 -5.652 1.00 55.69 82 LYS A CA 1
ATOM 622 C C . LYS A 1 82 ? 32.639 -6.256 -5.440 1.00 55.69 82 LYS A C 1
ATOM 624 O O . LYS A 1 82 ? 33.398 -6.333 -6.406 1.00 55.69 82 LYS A O 1
ATOM 629 N N . ILE A 1 83 ? 32.993 -6.655 -4.218 1.00 54.09 83 ILE A N 1
ATOM 630 C CA . ILE A 1 83 ? 34.347 -7.113 -3.860 1.00 54.09 83 ILE A CA 1
ATOM 631 C C . ILE A 1 83 ? 34.504 -8.639 -4.056 1.00 54.09 83 ILE A C 1
ATOM 633 O O . ILE A 1 83 ? 35.621 -9.133 -4.192 1.00 54.09 83 ILE A O 1
ATOM 637 N N . GLY A 1 84 ? 33.403 -9.386 -4.204 1.00 45.44 84 GLY A N 1
ATOM 638 C CA . GLY A 1 84 ? 33.392 -10.854 -4.314 1.00 45.44 84 GLY A CA 1
ATOM 639 C C . GLY A 1 84 ? 33.837 -11.483 -5.647 1.00 45.44 84 GLY A C 1
ATOM 640 O O . GLY A 1 84 ? 33.809 -12.705 -5.769 1.00 45.44 84 GLY A O 1
ATOM 641 N N . ARG A 1 85 ? 34.270 -10.719 -6.664 1.00 43.88 85 ARG A N 1
ATOM 642 C CA . ARG A 1 85 ? 34.852 -11.302 -7.894 1.00 43.88 85 ARG A CA 1
ATOM 643 C C . ARG A 1 85 ? 36.382 -11.243 -7.847 1.00 43.88 85 ARG A C 1
ATOM 645 O O . ARG A 1 85 ? 36.940 -10.195 -8.182 1.00 43.88 85 ARG A O 1
ATOM 652 N N . PRO A 1 86 ? 37.088 -12.339 -7.500 1.00 41.41 86 PRO A N 1
ATOM 653 C CA . PRO A 1 86 ? 38.534 -12.373 -7.641 1.00 41.41 86 PRO A CA 1
ATOM 654 C C . PRO A 1 86 ? 38.873 -12.231 -9.126 1.00 41.41 86 PRO A C 1
ATOM 656 O O . PRO A 1 86 ? 38.567 -13.101 -9.942 1.00 41.41 86 PRO A O 1
ATOM 659 N N . LYS A 1 87 ? 39.498 -11.109 -9.490 1.00 42.41 87 LYS A N 1
ATOM 660 C CA . LYS A 1 87 ? 40.221 -11.008 -10.757 1.00 42.41 87 LYS A CA 1
ATOM 661 C C . LYS A 1 87 ? 41.292 -12.093 -10.717 1.00 42.41 87 LYS A C 1
ATOM 663 O O . LYS A 1 87 ? 42.100 -12.117 -9.793 1.00 42.41 87 LYS A O 1
ATOM 668 N N . SER A 1 88 ? 41.260 -13.000 -11.687 1.00 45.84 88 SER A N 1
ATOM 669 C CA . SER A 1 88 ? 42.287 -14.013 -11.897 1.00 45.84 88 SER A CA 1
ATOM 670 C C . SER A 1 88 ? 43.638 -13.322 -12.095 1.00 45.84 88 SER A C 1
ATOM 672 O O . SER A 1 88 ? 43.964 -12.886 -13.199 1.00 45.84 88 SER A O 1
ATOM 674 N N . ALA A 1 89 ? 44.398 -13.179 -11.014 1.00 43.81 89 ALA A N 1
ATOM 675 C CA . ALA A 1 89 ? 45.804 -12.836 -11.069 1.00 43.81 89 ALA A CA 1
ATOM 676 C C . ALA A 1 89 ? 46.584 -14.142 -11.209 1.00 43.81 89 ALA A C 1
ATOM 678 O O . ALA A 1 89 ? 46.526 -15.043 -10.371 1.00 43.81 89 ALA A O 1
ATOM 679 N N . THR A 1 90 ? 47.244 -14.245 -12.347 1.00 46.62 90 THR A N 1
ATOM 680 C CA . THR A 1 90 ? 48.096 -15.335 -12.783 1.00 46.62 90 THR A CA 1
ATOM 681 C C . THR A 1 90 ? 49.273 -15.545 -11.817 1.00 46.62 90 THR A C 1
ATOM 683 O O . THR A 1 90 ? 49.953 -14.592 -11.460 1.00 46.62 90 THR A O 1
ATOM 686 N N . LEU A 1 91 ? 49.528 -16.817 -11.485 1.00 48.06 91 LEU A N 1
ATOM 687 C CA . LEU A 1 91 ? 50.806 -17.418 -11.061 1.00 48.06 91 LEU A CA 1
ATOM 688 C C . LEU A 1 91 ? 51.521 -16.878 -9.803 1.00 48.06 91 LEU A C 1
ATOM 690 O O . LEU A 1 91 ? 52.264 -15.907 -9.839 1.00 48.06 91 LEU A O 1
ATOM 694 N N . SER A 1 92 ? 51.525 -17.695 -8.747 1.00 41.50 92 SER A N 1
ATOM 695 C CA . SER A 1 92 ? 52.766 -18.364 -8.312 1.00 41.50 92 SER A CA 1
ATOM 696 C C . SER A 1 92 ? 52.458 -19.535 -7.372 1.00 41.50 92 SER A C 1
ATOM 698 O O . SER A 1 92 ? 51.642 -19.453 -6.457 1.00 41.50 92 SER A O 1
ATOM 700 N N . LYS A 1 93 ? 53.080 -20.677 -7.676 1.00 54.25 93 LYS A N 1
ATOM 701 C CA . LYS A 1 93 ? 53.007 -21.927 -6.917 1.00 54.25 93 LYS A CA 1
ATOM 702 C C . LYS A 1 93 ? 53.799 -21.773 -5.621 1.00 54.25 93 LYS A C 1
ATOM 704 O O . LYS A 1 93 ? 54.987 -21.485 -5.680 1.00 54.25 93 LYS A O 1
ATOM 709 N N . THR A 1 94 ? 53.194 -22.078 -4.479 1.00 42.66 94 THR A N 1
ATOM 710 C CA . THR A 1 94 ? 53.891 -22.750 -3.371 1.00 42.66 94 THR A CA 1
ATOM 711 C C . THR A 1 94 ? 52.872 -23.411 -2.454 1.00 42.66 94 THR A C 1
ATOM 713 O O . THR A 1 94 ? 51.955 -22.799 -1.912 1.00 42.66 94 THR A O 1
ATOM 716 N N . THR A 1 95 ? 53.023 -24.722 -2.345 1.00 48.97 95 THR A N 1
ATOM 717 C CA . THR A 1 95 ? 52.147 -25.652 -1.648 1.00 48.97 95 THR A CA 1
ATOM 718 C C . THR A 1 95 ? 52.324 -25.501 -0.140 1.00 48.97 95 THR A C 1
ATOM 720 O O . THR A 1 95 ? 53.361 -25.874 0.404 1.00 48.97 95 THR A O 1
ATOM 723 N N . LYS A 1 96 ? 51.303 -25.006 0.566 1.00 47.38 96 LYS A N 1
ATOM 724 C CA . LYS A 1 96 ? 51.180 -25.202 2.017 1.00 47.38 96 LYS A CA 1
ATOM 725 C C . LYS A 1 96 ? 49.713 -25.414 2.379 1.00 47.38 96 LYS A C 1
ATOM 727 O O . LYS A 1 96 ? 48.882 -24.526 2.205 1.00 47.38 96 LYS A O 1
ATOM 732 N N . ARG A 1 97 ? 49.409 -26.637 2.828 1.00 49.44 97 ARG A N 1
ATOM 733 C CA . ARG A 1 97 ? 48.102 -27.087 3.328 1.00 49.44 97 ARG A CA 1
ATOM 734 C C . ARG A 1 97 ? 47.580 -26.088 4.367 1.00 49.44 97 ARG A C 1
ATOM 736 O O . ARG A 1 97 ? 48.161 -25.959 5.441 1.00 49.44 97 ARG A O 1
ATOM 743 N N . ARG A 1 98 ? 46.495 -25.390 4.028 1.00 40.06 98 ARG A N 1
ATOM 744 C CA . ARG A 1 98 ? 45.703 -24.555 4.939 1.00 40.06 98 ARG A CA 1
ATOM 745 C C . ARG A 1 98 ? 44.425 -25.315 5.324 1.00 40.06 98 ARG A C 1
ATOM 747 O O . ARG A 1 98 ? 43.917 -26.067 4.491 1.00 40.06 98 ARG A O 1
ATOM 754 N N . PRO A 1 99 ? 43.928 -25.145 6.560 1.00 43.97 99 PRO A N 1
ATOM 755 C CA . PRO A 1 99 ? 42.752 -25.849 7.046 1.00 43.97 99 PRO A CA 1
ATOM 756 C C . PRO A 1 99 ? 41.507 -25.391 6.282 1.00 43.97 99 PRO A C 1
ATOM 758 O O . PRO A 1 99 ? 41.442 -24.264 5.786 1.00 43.97 99 PRO A O 1
ATOM 761 N N . SER A 1 100 ? 40.553 -26.310 6.157 1.00 41.19 100 SER A N 1
ATOM 762 C CA . SER A 1 100 ? 39.281 -26.168 5.452 1.00 41.19 100 SER A CA 1
ATOM 763 C C . SER A 1 100 ? 38.600 -24.838 5.767 1.00 41.19 100 SER A C 1
ATOM 765 O O . SER A 1 100 ? 38.125 -24.603 6.877 1.00 41.19 100 SER A O 1
ATOM 767 N N . ARG A 1 101 ? 38.573 -23.974 4.753 1.00 41.31 101 ARG A N 1
ATOM 768 C CA . ARG A 1 101 ? 37.834 -22.717 4.718 1.00 41.31 101 ARG A CA 1
ATOM 769 C C . ARG A 1 101 ? 36.351 -23.060 4.842 1.00 41.31 101 ARG A C 1
ATOM 771 O O . ARG A 1 101 ? 35.768 -23.566 3.889 1.00 41.31 101 ARG A O 1
ATOM 778 N N . ILE A 1 102 ? 35.775 -22.819 6.017 1.00 41.62 102 ILE A N 1
ATOM 779 C CA . ILE A 1 102 ? 34.327 -22.679 6.169 1.00 41.62 102 ILE A CA 1
ATOM 780 C C . ILE A 1 102 ? 33.946 -21.597 5.160 1.00 41.62 102 ILE A C 1
ATOM 782 O O . ILE A 1 102 ? 34.427 -20.467 5.247 1.00 41.62 102 ILE A O 1
ATOM 786 N N . THR A 1 103 ? 33.212 -21.976 4.119 1.00 46.31 103 THR A N 1
ATOM 787 C CA . THR A 1 103 ? 32.545 -21.026 3.237 1.00 46.31 103 THR A CA 1
ATOM 788 C C . THR A 1 103 ? 31.609 -20.228 4.126 1.00 46.31 103 THR A C 1
ATOM 790 O O . THR A 1 103 ? 30.575 -20.744 4.537 1.00 46.31 103 THR A O 1
ATOM 793 N N . GLU A 1 104 ? 32.030 -19.021 4.503 1.00 49.75 104 GLU A N 1
ATOM 794 C CA . GLU A 1 104 ? 31.147 -18.004 5.059 1.00 49.75 104 GLU A CA 1
ATOM 795 C C . GLU A 1 104 ? 30.024 -17.828 4.039 1.00 49.75 104 GLU A C 1
ATOM 797 O O . GLU A 1 104 ? 30.216 -17.236 2.978 1.00 49.75 104 GLU A O 1
ATOM 802 N N . GLU A 1 105 ? 28.888 -18.468 4.304 1.00 54.78 105 GLU A N 1
ATOM 803 C CA . GLU A 1 105 ? 27.652 -18.235 3.577 1.00 54.78 105 GLU A CA 1
ATOM 804 C C . GLU A 1 105 ? 27.344 -16.750 3.766 1.00 54.78 105 GLU A C 1
ATOM 806 O O . GLU A 1 105 ? 27.006 -16.313 4.871 1.00 54.78 105 GLU A O 1
ATOM 811 N N . GLU A 1 106 ? 27.578 -15.952 2.719 1.00 61.03 106 GLU A N 1
ATOM 812 C CA . GLU A 1 106 ? 27.275 -14.526 2.733 1.00 61.03 106 GLU A CA 1
ATOM 813 C C . GLU A 1 106 ? 25.823 -14.363 3.173 1.00 61.03 106 GLU A C 1
ATOM 815 O O . GLU A 1 106 ? 24.898 -14.903 2.559 1.00 61.03 106 GLU A O 1
ATOM 820 N N . ALA A 1 107 ? 25.629 -13.651 4.284 1.00 66.88 107 ALA A N 1
ATOM 821 C CA . ALA A 1 107 ? 24.303 -13.439 4.829 1.00 66.88 107 ALA A CA 1
ATOM 822 C C . ALA A 1 107 ? 23.397 -12.837 3.739 1.00 66.88 107 ALA A C 1
ATOM 824 O O . ALA A 1 107 ? 23.805 -11.885 3.066 1.00 66.88 107 ALA A O 1
ATOM 825 N N . PRO A 1 108 ? 22.170 -13.359 3.560 1.00 72.31 108 PRO A N 1
ATOM 826 C CA . PRO A 1 108 ? 21.292 -12.914 2.490 1.00 72.31 108 PRO A CA 1
ATOM 827 C C . PRO A 1 108 ? 21.026 -11.411 2.606 1.00 72.31 108 PRO A C 1
ATOM 829 O O . PRO A 1 108 ? 20.687 -10.907 3.682 1.00 72.31 108 PRO A O 1
ATOM 832 N N . ILE A 1 109 ? 21.181 -10.704 1.485 1.00 80.50 109 ILE A N 1
ATOM 833 C CA . ILE A 1 109 ? 20.930 -9.265 1.383 1.00 80.50 109 ILE A CA 1
ATOM 834 C C . ILE A 1 109 ? 19.462 -9.012 1.742 1.00 80.50 109 ILE A C 1
ATOM 836 O O . ILE A 1 109 ? 18.555 -9.590 1.145 1.00 80.50 109 ILE A O 1
ATOM 840 N N . VAL A 1 110 ? 19.227 -8.141 2.723 1.00 89.88 110 VAL A N 1
ATOM 841 C CA . VAL A 1 110 ? 17.873 -7.743 3.125 1.00 89.88 110 VAL A CA 1
ATOM 842 C C . VAL A 1 110 ? 17.584 -6.383 2.519 1.00 89.88 110 VAL A C 1
ATOM 844 O O . VAL A 1 110 ? 18.186 -5.390 2.929 1.00 89.88 110 VAL A O 1
ATOM 847 N N . THR A 1 111 ? 16.653 -6.327 1.564 1.00 94.81 111 THR A N 1
ATOM 848 C CA . THR A 1 111 ? 16.284 -5.068 0.902 1.00 94.81 111 THR A CA 1
ATOM 849 C C . THR A 1 111 ? 14.900 -4.568 1.290 1.00 94.81 111 THR A C 1
ATOM 851 O O . THR A 1 111 ? 14.583 -3.411 1.026 1.00 94.81 111 THR A O 1
ATOM 854 N N . CYS A 1 112 ? 14.085 -5.391 1.955 1.00 96.38 112 CYS A N 1
ATOM 855 C CA . CYS A 1 112 ? 12.751 -5.028 2.428 1.00 96.38 112 CYS A CA 1
ATOM 856 C C . CYS A 1 112 ? 12.760 -4.485 3.867 1.00 96.38 112 CYS A C 1
ATOM 858 O O . CYS A 1 112 ? 13.201 -5.152 4.805 1.00 96.38 112 CYS A O 1
ATOM 860 N N . PHE A 1 113 ? 12.175 -3.305 4.075 1.00 95.31 113 PHE A N 1
ATOM 861 C CA . PHE A 1 113 ? 12.104 -2.640 5.377 1.00 95.31 113 PHE A CA 1
ATOM 862 C C . PHE A 1 113 ? 10.675 -2.217 5.713 1.00 95.31 113 PHE A C 1
ATOM 864 O O . PHE A 1 113 ? 9.902 -1.788 4.863 1.00 95.31 113 PHE A O 1
ATOM 871 N N . SER A 1 114 ? 10.313 -2.306 6.989 1.00 94.75 114 SER A N 1
ATOM 872 C CA . SER A 1 114 ? 9.043 -1.775 7.493 1.00 94.75 114 SER A CA 1
ATOM 873 C C . SER A 1 114 ? 9.019 -0.242 7.472 1.00 94.75 114 SER A C 1
ATOM 875 O O . SER A 1 114 ? 10.059 0.414 7.428 1.00 94.75 114 SER A O 1
ATOM 877 N N . ARG A 1 115 ? 7.834 0.350 7.676 1.00 89.69 115 ARG A N 1
ATOM 878 C CA . ARG A 1 115 ? 7.653 1.808 7.882 1.00 89.69 115 ARG A CA 1
ATOM 879 C C . ARG A 1 115 ? 8.517 2.447 8.987 1.00 89.69 115 ARG A C 1
ATOM 881 O O . ARG A 1 115 ? 8.562 3.673 9.092 1.00 89.69 115 ARG A O 1
ATOM 888 N N . PHE A 1 116 ? 9.106 1.628 9.859 1.00 88.56 116 PHE A N 1
ATOM 889 C CA . PHE A 1 116 ? 9.968 2.045 10.966 1.00 88.56 116 PHE A CA 1
ATOM 890 C C . PHE A 1 116 ? 11.454 1.778 10.684 1.00 88.56 116 PHE A C 1
ATOM 892 O O . PHE A 1 116 ? 12.252 1.795 11.613 1.00 88.56 116 PHE A O 1
ATOM 899 N N . GLY A 1 117 ? 11.821 1.449 9.441 1.00 89.50 117 GLY A N 1
ATOM 900 C CA . GLY A 1 117 ? 13.198 1.128 9.060 1.00 89.50 117 GLY A CA 1
ATOM 901 C C . GLY A 1 117 ? 13.694 -0.225 9.574 1.00 89.50 117 GLY A C 1
ATOM 902 O O . GLY A 1 117 ? 14.864 -0.547 9.420 1.00 89.50 117 GLY A O 1
ATOM 903 N N . ARG A 1 118 ? 12.829 -1.046 10.187 1.00 91.00 118 ARG A N 1
ATOM 904 C CA . ARG A 1 118 ? 13.222 -2.391 10.638 1.00 91.00 118 ARG A CA 1
ATOM 905 C C . ARG A 1 118 ? 13.253 -3.366 9.459 1.00 91.00 118 ARG A C 1
ATOM 907 O O . ARG A 1 118 ? 12.250 -3.391 8.737 1.00 91.00 118 ARG A O 1
ATOM 914 N N . PRO A 1 119 ? 14.309 -4.183 9.304 1.00 92.56 119 PRO A N 1
ATOM 915 C CA . PRO A 1 119 ? 14.407 -5.170 8.232 1.00 92.56 119 PRO A CA 1
ATOM 916 C C . PRO A 1 119 ? 13.292 -6.218 8.329 1.00 92.56 119 PRO A C 1
ATOM 918 O O . PRO A 1 119 ? 12.932 -6.664 9.424 1.00 92.56 119 PRO A O 1
ATOM 921 N N . LEU A 1 120 ? 12.753 -6.615 7.179 1.00 94.00 120 LEU A N 1
ATOM 922 C CA . LEU A 1 120 ? 11.768 -7.683 7.038 1.00 94.00 120 LEU A CA 1
ATOM 923 C C . LEU A 1 120 ? 12.453 -8.901 6.417 1.00 94.00 120 LEU A C 1
ATOM 925 O O . LEU A 1 120 ? 12.756 -8.919 5.230 1.00 94.00 120 LEU A O 1
ATOM 929 N N . ARG A 1 121 ? 12.728 -9.910 7.246 1.00 92.50 121 ARG A N 1
ATOM 930 C CA . ARG A 1 121 ? 13.407 -11.148 6.835 1.00 92.50 121 ARG A CA 1
ATOM 931 C C . ARG A 1 121 ? 12.406 -12.201 6.359 1.00 92.50 121 ARG A C 1
ATOM 933 O O . ARG A 1 121 ? 11.216 -12.097 6.642 1.00 92.50 121 ARG A O 1
ATOM 940 N N . GLY A 1 122 ? 12.912 -13.223 5.669 1.00 91.38 122 GLY A N 1
ATOM 941 C CA . GLY A 1 122 ? 12.119 -14.371 5.220 1.00 91.38 122 GLY A CA 1
ATOM 942 C C . GLY A 1 122 ? 11.269 -14.107 3.979 1.00 91.38 122 GLY A C 1
ATOM 943 O O . GLY A 1 122 ? 10.454 -14.948 3.642 1.00 91.38 122 GLY A O 1
ATOM 944 N N . LEU A 1 123 ? 11.450 -12.975 3.288 1.00 94.56 123 LEU A N 1
ATOM 945 C CA . LEU A 1 123 ? 10.691 -12.594 2.088 1.00 94.56 123 LEU A CA 1
ATOM 946 C C . LEU A 1 123 ? 11.388 -13.025 0.784 1.00 94.56 123 LEU A C 1
ATOM 948 O O . LEU A 1 123 ? 11.407 -12.271 -0.187 1.00 94.56 123 LEU A O 1
ATOM 952 N N . PHE A 1 124 ? 11.984 -14.223 0.745 1.00 92.62 124 PHE A N 1
ATOM 953 C CA . PHE A 1 124 ? 12.864 -14.651 -0.358 1.00 92.62 124 PHE A CA 1
ATOM 954 C C . PHE A 1 124 ? 12.191 -14.585 -1.744 1.00 92.62 124 PHE A C 1
ATOM 956 O O . PHE A 1 124 ? 12.859 -14.339 -2.744 1.00 92.62 124 PHE A O 1
ATOM 963 N N . TRP A 1 125 ? 10.874 -14.805 -1.819 1.00 92.56 125 TRP A N 1
ATOM 964 C CA . TRP A 1 125 ? 10.114 -14.787 -3.073 1.00 92.56 125 TRP A CA 1
ATOM 965 C C . TRP A 1 125 ? 9.936 -13.369 -3.630 1.00 92.56 125 TRP A C 1
ATOM 967 O O . TRP A 1 125 ? 9.923 -13.190 -4.844 1.00 92.56 125 TRP A O 1
ATOM 977 N N . ILE A 1 126 ? 9.849 -12.365 -2.751 1.00 95.19 126 ILE A N 1
ATOM 978 C CA . ILE A 1 126 ? 9.821 -10.946 -3.123 1.00 95.19 126 ILE A CA 1
ATOM 979 C C . ILE A 1 126 ? 11.235 -10.468 -3.441 1.00 95.19 126 ILE A C 1
ATOM 981 O O . ILE A 1 126 ? 11.435 -9.834 -4.470 1.00 95.19 126 ILE A O 1
ATOM 985 N N . GLU A 1 127 ? 12.221 -10.809 -2.607 1.00 94.44 127 GLU A N 1
ATOM 986 C CA . GLU A 1 127 ? 13.619 -10.403 -2.810 1.00 94.44 127 GLU A CA 1
ATOM 987 C C . GLU A 1 127 ? 14.158 -10.878 -4.172 1.00 94.44 127 GLU A C 1
ATOM 989 O O . GLU A 1 127 ? 14.746 -10.079 -4.896 1.00 94.44 127 GLU A O 1
ATOM 994 N N . LYS A 1 128 ? 13.857 -12.121 -4.583 1.00 91.88 128 LYS A N 1
ATOM 995 C CA . LYS A 1 128 ? 14.211 -12.650 -5.916 1.00 91.88 128 LYS A CA 1
ATOM 996 C C . LYS A 1 128 ? 13.594 -11.848 -7.067 1.00 91.88 128 LYS A C 1
ATOM 998 O O . LYS A 1 128 ? 14.260 -11.587 -8.064 1.00 91.88 128 LYS A O 1
ATOM 1003 N N . GLU A 1 129 ? 12.325 -11.451 -6.957 1.00 92.81 129 GLU A N 1
ATOM 1004 C CA . GLU A 1 129 ? 11.674 -10.638 -7.996 1.00 92.81 129 GLU A CA 1
ATOM 1005 C C . GLU A 1 129 ? 12.190 -9.194 -8.014 1.00 92.81 129 GLU A C 1
ATOM 1007 O O . GLU A 1 129 ? 12.302 -8.598 -9.084 1.00 92.81 129 GLU A O 1
ATOM 1012 N N . LEU A 1 130 ? 12.544 -8.633 -6.855 1.00 94.44 130 LEU A N 1
ATOM 1013 C CA . LEU A 1 130 ? 13.165 -7.311 -6.762 1.00 94.44 130 LEU A CA 1
ATOM 1014 C C . LEU A 1 130 ? 14.589 -7.304 -7.325 1.00 94.44 130 LEU A C 1
ATOM 1016 O O . LEU A 1 130 ? 14.980 -6.33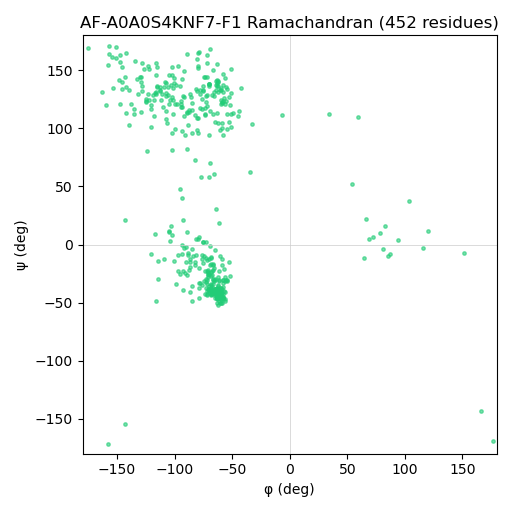4 -7.968 1.00 94.44 130 LEU A O 1
ATOM 1020 N N . GLU A 1 131 ? 15.365 -8.362 -7.091 1.00 91.94 131 GLU A N 1
ATOM 1021 C CA . GLU A 1 131 ? 16.682 -8.559 -7.700 1.00 91.94 131 GLU A CA 1
ATOM 1022 C C . GLU A 1 131 ? 16.575 -8.612 -9.226 1.00 91.94 131 GLU A C 1
ATOM 1024 O O . GLU A 1 131 ? 17.231 -7.824 -9.909 1.00 91.94 131 GLU A O 1
ATOM 1029 N N . LEU A 1 132 ? 15.667 -9.443 -9.750 1.00 91.0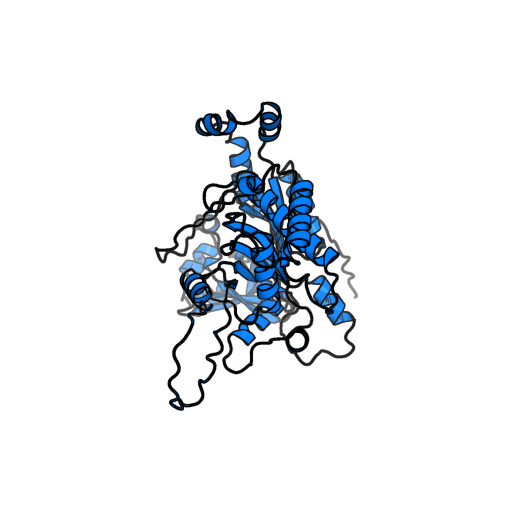6 132 LEU A N 1
ATOM 1030 C CA . LEU A 1 132 ? 15.374 -9.495 -11.180 1.00 91.06 132 LEU A CA 1
ATOM 1031 C C . LEU A 1 132 ? 14.953 -8.122 -11.715 1.00 91.06 132 LEU A C 1
ATOM 1033 O O . LEU A 1 132 ? 15.469 -7.679 -12.734 1.00 91.06 132 LEU A O 1
ATOM 1037 N N . LEU A 1 133 ? 14.043 -7.416 -11.036 1.00 93.25 133 LEU A N 1
ATOM 1038 C CA . LEU A 1 133 ? 13.594 -6.097 -11.482 1.00 93.25 133 LEU A CA 1
ATOM 1039 C C . LEU A 1 133 ? 14.753 -5.090 -11.562 1.00 93.25 133 LEU A C 1
ATOM 1041 O O . LEU A 1 133 ? 14.823 -4.340 -12.533 1.00 93.25 133 LEU A O 1
ATOM 1045 N N . ARG A 1 134 ? 15.669 -5.090 -10.583 1.00 92.69 134 ARG A N 1
ATOM 1046 C CA . ARG A 1 134 ? 16.876 -4.240 -10.580 1.00 92.69 134 ARG A CA 1
ATOM 1047 C C . ARG A 1 134 ? 17.811 -4.564 -11.740 1.00 92.69 134 ARG A C 1
ATOM 1049 O O . ARG A 1 134 ? 18.367 -3.648 -12.344 1.00 92.69 134 ARG A O 1
ATOM 1056 N N . GLU A 1 135 ? 17.968 -5.847 -12.065 1.00 89.56 135 GLU A N 1
ATOM 1057 C CA . GLU A 1 135 ? 18.714 -6.284 -13.246 1.00 89.56 135 GLU A CA 1
ATOM 1058 C C . GLU A 1 135 ? 18.031 -5.792 -14.531 1.00 89.56 135 GLU A C 1
ATOM 1060 O O . GLU A 1 135 ? 18.671 -5.141 -15.357 1.00 89.56 135 GLU A O 1
ATOM 1065 N N . LEU A 1 136 ? 16.720 -6.017 -14.673 1.00 90.38 136 LEU A N 1
ATOM 1066 C CA . LEU A 1 136 ? 15.945 -5.626 -15.853 1.00 90.38 136 LEU A CA 1
ATOM 1067 C C . LEU A 1 136 ? 15.931 -4.116 -16.092 1.00 90.38 136 LEU A C 1
ATOM 1069 O O . LEU A 1 136 ? 15.996 -3.689 -17.241 1.00 90.38 136 LEU A O 1
ATOM 1073 N N . CYS A 1 137 ? 15.837 -3.298 -15.044 1.00 92.19 137 CYS A N 1
ATOM 1074 C CA . CYS A 1 137 ? 15.803 -1.841 -15.182 1.00 92.19 137 CYS A CA 1
ATOM 1075 C C . CYS A 1 137 ? 17.196 -1.191 -15.181 1.00 92.19 137 CYS A C 1
ATOM 1077 O O . CYS A 1 137 ? 17.317 0.010 -15.426 1.00 92.19 137 CYS A O 1
ATOM 1079 N N . GLY A 1 138 ? 18.250 -1.968 -14.909 1.00 90.69 138 GLY A N 1
ATOM 1080 C CA . GLY A 1 138 ? 19.621 -1.473 -14.844 1.00 90.69 138 GLY A CA 1
ATOM 1081 C C . GLY A 1 138 ? 19.873 -0.500 -13.689 1.00 90.69 138 GLY A C 1
ATOM 1082 O O . GLY A 1 138 ? 20.816 0.287 -13.763 1.00 90.69 138 GLY A O 1
ATOM 1083 N N . ASP A 1 139 ? 19.058 -0.516 -12.631 1.00 92.75 139 ASP A N 1
ATOM 1084 C CA . ASP A 1 139 ? 19.270 0.293 -11.427 1.00 92.75 139 ASP A CA 1
ATOM 1085 C C . ASP A 1 139 ? 19.417 -0.602 -10.183 1.00 92.75 139 ASP A C 1
ATOM 1087 O O . ASP A 1 139 ? 18.418 -1.037 -9.603 1.00 92.75 139 ASP A O 1
ATOM 1091 N N . PRO A 1 140 ? 20.652 -0.845 -9.706 1.00 91.19 140 PRO A N 1
ATOM 1092 C CA . PRO A 1 140 ? 20.878 -1.647 -8.508 1.00 91.19 140 PRO A CA 1
ATOM 1093 C C . PRO A 1 140 ? 20.378 -0.956 -7.232 1.00 91.19 140 PRO A C 1
ATOM 1095 O O . PRO A 1 140 ? 20.208 -1.618 -6.216 1.00 91.19 140 PRO A O 1
ATOM 1098 N N . ASN A 1 141 ? 20.137 0.358 -7.263 1.00 92.81 141 ASN A N 1
ATOM 1099 C CA . ASN A 1 141 ? 19.689 1.146 -6.117 1.00 92.81 141 ASN A CA 1
ATOM 1100 C C . ASN A 1 141 ? 18.192 1.486 -6.181 1.00 92.81 141 ASN A C 1
ATOM 1102 O O . ASN A 1 141 ? 17.748 2.377 -5.448 1.00 92.81 141 ASN A O 1
ATOM 1106 N N . LEU A 1 142 ? 17.422 0.793 -7.031 1.00 95.25 142 LEU A N 1
ATOM 1107 C CA . LEU A 1 142 ? 15.980 0.982 -7.155 1.00 95.25 142 LEU A CA 1
ATOM 1108 C C . LEU A 1 142 ? 15.304 0.883 -5.782 1.00 95.25 142 LEU A C 1
ATOM 1110 O O . LEU A 1 142 ? 15.457 -0.113 -5.059 1.00 95.25 142 LEU A O 1
ATOM 1114 N N . SER A 1 143 ? 14.522 1.910 -5.451 1.00 96.62 143 SER A N 1
ATOM 1115 C CA . SER A 1 143 ? 13.771 1.993 -4.205 1.00 96.62 143 SER A CA 1
ATOM 1116 C C . SER A 1 143 ? 12.283 2.165 -4.475 1.00 96.62 143 SER A C 1
ATOM 1118 O O . SER A 1 143 ? 11.864 3.097 -5.167 1.00 96.62 143 SER A O 1
ATOM 1120 N N . LEU A 1 144 ? 11.490 1.253 -3.918 1.00 97.62 144 LEU A N 1
ATOM 1121 C CA . LEU A 1 144 ? 10.057 1.130 -4.153 1.00 97.62 144 LEU A CA 1
ATOM 1122 C C . LEU A 1 144 ? 9.313 1.233 -2.831 1.00 97.62 144 LEU A C 1
ATOM 1124 O O . LEU A 1 144 ? 9.830 0.865 -1.775 1.00 97.62 144 LEU A O 1
ATOM 1128 N N . ASP A 1 145 ? 8.085 1.722 -2.904 1.00 97.94 145 ASP A N 1
ATOM 1129 C CA . ASP A 1 145 ? 7.201 1.829 -1.759 1.00 97.94 145 ASP A CA 1
ATOM 1130 C C . ASP A 1 145 ? 5.888 1.106 -2.060 1.00 97.94 145 ASP A C 1
ATOM 1132 O O . ASP A 1 145 ? 5.216 1.352 -3.068 1.00 97.94 145 ASP A O 1
ATOM 1136 N N . GLY A 1 146 ? 5.535 0.172 -1.184 1.00 98.12 146 GLY A N 1
ATOM 1137 C CA . GLY A 1 146 ? 4.437 -0.752 -1.413 1.00 98.12 146 GLY A CA 1
ATOM 1138 C C . GLY A 1 146 ? 3.883 -1.347 -0.127 1.00 98.12 146 GLY A C 1
ATOM 1139 O O . GLY A 1 146 ? 4.226 -0.952 0.989 1.00 98.12 146 GLY A O 1
ATOM 1140 N N . GLU A 1 147 ? 3.006 -2.323 -0.282 1.00 98.19 147 GLU A N 1
ATOM 1141 C CA . GLU A 1 147 ? 2.331 -2.997 0.818 1.00 98.19 147 GLU A CA 1
ATOM 1142 C C . GLU A 1 147 ? 2.406 -4.506 0.634 1.00 98.19 147 GLU A C 1
ATOM 1144 O O . GLU A 1 147 ? 2.093 -5.023 -0.435 1.00 98.19 147 GLU A O 1
ATOM 1149 N N . LEU A 1 148 ? 2.841 -5.214 1.672 1.00 97.75 148 LEU A N 1
ATOM 1150 C CA . LEU A 1 148 ? 2.755 -6.663 1.734 1.00 97.75 148 LEU A CA 1
ATOM 1151 C C . LEU A 1 148 ? 1.321 -7.039 2.095 1.00 97.75 148 LEU A C 1
ATOM 1153 O O . LEU A 1 148 ? 0.835 -6.660 3.165 1.00 97.75 148 LEU A O 1
ATOM 1157 N N . TYR A 1 149 ? 0.650 -7.749 1.196 1.00 96.62 149 TYR A N 1
ATOM 1158 C CA . TYR A 1 149 ? -0.798 -7.891 1.217 1.00 96.62 149 TYR A CA 1
ATOM 1159 C C . TYR A 1 149 ? -1.259 -9.283 0.782 1.00 96.62 149 TYR A C 1
ATOM 1161 O O . TYR A 1 149 ? -0.703 -9.884 -0.137 1.00 96.62 149 TYR A O 1
ATOM 1169 N N . VAL A 1 150 ? -2.326 -9.755 1.426 1.00 94.88 150 VAL A N 1
ATOM 1170 C CA . VAL A 1 150 ? -3.124 -10.913 1.013 1.00 94.88 150 VAL A CA 1
ATOM 1171 C C . VAL A 1 150 ? -4.561 -10.441 0.861 1.00 94.88 150 VAL A C 1
ATOM 1173 O O . VAL A 1 150 ? -5.102 -9.795 1.758 1.00 94.88 150 VAL A O 1
ATOM 1176 N N . HIS A 1 151 ? -5.176 -10.743 -0.281 1.00 94.31 151 HIS A N 1
ATOM 1177 C CA . HIS A 1 151 ? -6.530 -10.287 -0.558 1.00 94.31 151 HIS A CA 1
ATOM 1178 C C . HIS A 1 151 ? -7.568 -11.092 0.227 1.00 94.31 151 HIS A C 1
ATOM 1180 O O . HIS A 1 151 ? -7.545 -12.322 0.214 1.00 94.31 151 HIS A O 1
ATOM 1186 N N . THR A 1 152 ? -8.507 -10.404 0.881 1.00 87.81 152 THR A N 1
ATOM 1187 C CA . THR A 1 152 ? -9.514 -11.036 1.749 1.00 87.81 152 THR A CA 1
ATOM 1188 C C . THR A 1 152 ? -10.378 -12.044 0.995 1.00 87.81 152 THR A C 1
ATOM 1190 O O . THR A 1 152 ? -10.656 -13.114 1.526 1.00 87.81 152 THR A O 1
ATOM 1193 N N . GLN A 1 153 ? -10.763 -11.755 -0.252 1.00 88.19 153 GLN A N 1
ATOM 1194 C CA . GLN A 1 153 ? -11.562 -12.692 -1.050 1.00 88.19 153 GLN A CA 1
ATOM 1195 C C . GLN A 1 153 ? -10.780 -13.968 -1.394 1.00 88.19 153 GLN A C 1
ATOM 1197 O O . GLN A 1 153 ? -11.341 -15.058 -1.342 1.00 88.19 153 GLN A O 1
ATOM 1202 N N . ALA A 1 154 ? -9.476 -13.851 -1.677 1.00 86.62 154 ALA A N 1
ATOM 1203 C CA . ALA A 1 154 ? -8.620 -15.012 -1.927 1.00 86.62 154 ALA A CA 1
ATOM 1204 C C . ALA A 1 154 ? -8.519 -15.901 -0.676 1.00 86.62 154 ALA A C 1
ATOM 1206 O O . ALA A 1 154 ? -8.647 -17.120 -0.763 1.00 86.62 154 ALA A O 1
ATOM 1207 N N . LEU A 1 155 ? -8.392 -15.279 0.501 1.00 86.00 155 LEU A N 1
ATOM 1208 C CA . LEU A 1 155 ? -8.402 -15.989 1.778 1.00 86.00 155 LEU A CA 1
ATOM 1209 C C . LEU A 1 155 ? -9.748 -16.687 2.038 1.00 86.00 155 LEU A C 1
ATOM 1211 O O . LEU A 1 155 ? -9.773 -17.846 2.439 1.00 86.00 155 LEU A O 1
ATOM 1215 N N . GLN A 1 156 ? -10.869 -16.007 1.785 1.00 84.81 156 GLN A N 1
ATOM 1216 C CA . GLN A 1 156 ? -12.208 -16.578 1.966 1.00 84.81 156 GLN A CA 1
ATOM 1217 C C . GLN A 1 156 ? -12.468 -17.762 1.031 1.00 84.81 156 GLN A C 1
ATOM 1219 O O . GLN A 1 156 ? -12.983 -18.780 1.486 1.00 84.81 156 GLN A O 1
ATOM 1224 N N . ALA A 1 157 ? -12.077 -17.657 -0.241 1.00 85.44 157 ALA A N 1
ATOM 1225 C CA . ALA A 1 157 ? -12.200 -18.750 -1.201 1.00 85.44 157 ALA A CA 1
ATOM 1226 C C . ALA A 1 157 ? -11.415 -19.990 -0.744 1.00 85.44 157 ALA A C 1
ATOM 1228 O O . ALA A 1 157 ? -11.926 -21.106 -0.807 1.00 85.44 157 ALA A O 1
ATOM 1229 N N . HIS A 1 158 ? -10.207 -19.791 -0.207 1.00 82.50 158 HIS A N 1
ATOM 1230 C CA . HIS A 1 158 ? -9.403 -20.878 0.350 1.00 82.50 158 HIS A CA 1
ATOM 1231 C C . HIS A 1 158 ? -10.078 -21.535 1.566 1.00 82.50 158 HIS A C 1
ATOM 1233 O O . HIS A 1 158 ? -10.109 -22.758 1.677 1.00 82.50 158 HIS A O 1
ATOM 1239 N N . LEU A 1 159 ? -10.660 -20.732 2.464 1.00 81.06 159 LEU A N 1
ATOM 1240 C CA . LEU A 1 159 ? -11.349 -21.230 3.660 1.00 81.06 159 LEU A CA 1
ATOM 1241 C C . LEU A 1 159 ? -12.647 -21.985 3.339 1.00 81.06 159 LEU A C 1
ATOM 1243 O O . LEU A 1 159 ? -12.972 -22.937 4.039 1.00 81.06 159 LEU A O 1
ATOM 1247 N N . GLN A 1 160 ? -13.378 -21.592 2.293 1.00 83.62 160 GLN A N 1
ATOM 1248 C CA . GLN A 1 160 ? -14.606 -22.279 1.871 1.00 83.62 160 GLN A CA 1
ATOM 1249 C C . GLN A 1 160 ? -14.339 -23.653 1.239 1.00 83.62 160 GLN A C 1
ATOM 1251 O O . GLN A 1 160 ? -15.204 -24.523 1.297 1.00 83.62 160 GLN A O 1
ATOM 1256 N N . GLY A 1 161 ? -13.158 -23.859 0.647 1.00 80.50 161 GLY A N 1
ATOM 1257 C CA . GLY A 1 161 ? -12.771 -25.132 0.030 1.00 80.50 161 GLY A CA 1
ATOM 1258 C C . GLY A 1 161 ? -12.140 -26.150 0.987 1.00 80.50 161 GLY A C 1
ATOM 1259 O O . GLY A 1 161 ? -11.987 -27.313 0.619 1.00 80.50 161 GLY A O 1
ATOM 1260 N N . ALA A 1 162 ? -11.756 -25.746 2.201 1.00 75.75 162 ALA A N 1
ATOM 1261 C CA . ALA A 1 162 ? -11.072 -26.620 3.149 1.00 75.75 162 ALA A CA 1
ATOM 1262 C C . ALA A 1 162 ? -12.077 -27.411 4.007 1.00 75.75 162 ALA A C 1
ATOM 1264 O O . ALA A 1 162 ? -12.782 -26.847 4.840 1.00 75.75 162 ALA A O 1
ATOM 1265 N N . SER A 1 163 ? -12.112 -28.739 3.848 1.00 69.25 163 SER A N 1
ATOM 1266 C CA . SER A 1 163 ? -12.983 -29.650 4.616 1.00 69.25 163 SER A CA 1
ATOM 1267 C C . SER A 1 163 ? -12.587 -29.807 6.091 1.00 69.25 163 SER A C 1
ATOM 1269 O O . SER A 1 163 ? -13.348 -30.352 6.886 1.00 69.25 163 SER A O 1
ATOM 1271 N N . SER A 1 164 ? -11.400 -29.334 6.470 1.00 62.81 164 SER A N 1
ATOM 1272 C CA . SER A 1 164 ? -10.898 -29.319 7.844 1.00 62.81 164 SER A CA 1
ATOM 1273 C C . SER A 1 164 ? -10.119 -28.027 8.083 1.00 62.81 164 SER A C 1
ATOM 1275 O O . SER A 1 164 ? -9.305 -27.673 7.221 1.00 62.81 164 SER A O 1
ATOM 1277 N N . PRO A 1 165 ? -10.306 -27.332 9.223 1.00 59.09 165 PRO A N 1
ATOM 1278 C CA . PRO A 1 165 ? -9.500 -26.165 9.542 1.00 59.09 165 PRO A CA 1
ATOM 1279 C C . PRO A 1 165 ? -8.026 -26.593 9.582 1.00 59.09 165 PRO A C 1
ATOM 1281 O O . PRO A 1 165 ? -7.683 -27.541 10.294 1.00 59.09 165 PRO A O 1
ATOM 1284 N N . PRO A 1 166 ? -7.149 -25.971 8.783 1.00 58.84 166 PRO A N 1
ATOM 1285 C CA . PRO A 1 166 ? -5.742 -26.332 8.779 1.00 58.84 166 PRO A CA 1
ATOM 1286 C C . PRO A 1 166 ? -5.108 -26.059 10.157 1.00 58.84 166 PRO A C 1
ATOM 1288 O O . PRO A 1 166 ? -5.568 -25.184 10.890 1.00 58.84 166 PRO A O 1
ATOM 1291 N N . PRO A 1 167 ? -4.019 -26.764 10.514 1.00 56.53 167 PRO A N 1
ATOM 1292 C CA . PRO A 1 167 ? -3.415 -26.725 11.853 1.00 56.53 167 PRO A CA 1
ATOM 1293 C C . PRO A 1 167 ? -2.816 -25.365 12.250 1.00 56.53 167 PRO A C 1
ATOM 1295 O O . PRO A 1 167 ? -2.355 -25.191 13.377 1.00 56.53 167 PRO A O 1
ATOM 1298 N N . TRP A 1 168 ? -2.797 -24.379 11.349 1.00 59.97 168 TRP A N 1
ATOM 1299 C CA . TRP A 1 168 ? -2.464 -23.014 11.718 1.00 59.97 168 TRP A CA 1
ATOM 1300 C C . TRP A 1 168 ? -3.695 -22.352 12.357 1.00 59.97 168 TRP A C 1
ATOM 1302 O O . TRP A 1 168 ? -4.538 -21.780 11.682 1.00 59.97 168 TRP A O 1
ATOM 1312 N N . GLU A 1 169 ? -3.774 -22.364 13.688 1.00 54.03 169 GLU A N 1
ATOM 1313 C CA . GLU A 1 169 ? -4.662 -21.488 14.469 1.00 54.03 169 GLU A CA 1
ATOM 1314 C C . GLU A 1 169 ? -4.244 -20.008 14.315 1.00 54.03 169 GLU A C 1
ATOM 1316 O O . GLU A 1 169 ? -3.843 -19.337 15.272 1.00 54.03 169 GLU A O 1
ATOM 1321 N N . MET A 1 170 ? -4.262 -19.448 13.104 1.00 53.97 170 MET A N 1
ATOM 1322 C CA . MET A 1 170 ? -4.168 -17.998 12.996 1.00 53.97 170 MET A CA 1
ATOM 1323 C C . MET A 1 170 ? -5.505 -17.416 13.435 1.00 53.97 170 MET A C 1
ATOM 1325 O O . MET A 1 170 ? -6.513 -17.538 12.749 1.00 53.97 170 MET A O 1
ATOM 1329 N N . LYS A 1 171 ? -5.488 -16.733 14.584 1.00 56.50 171 LYS A N 1
ATOM 1330 C CA . LYS A 1 171 ? -6.582 -15.908 15.129 1.00 56.50 171 LYS A CA 1
ATOM 1331 C C . LYS A 1 171 ? -6.925 -14.685 14.249 1.00 56.50 171 LYS A C 1
ATOM 1333 O O . LYS A 1 171 ? -7.307 -13.642 14.769 1.00 56.50 171 LYS A O 1
ATOM 1338 N N . GLY A 1 172 ? -6.751 -14.772 12.932 1.00 58.03 172 GLY A N 1
ATOM 1339 C CA . GLY A 1 172 ? -6.921 -13.675 11.988 1.00 58.03 172 GLY A CA 1
ATOM 1340 C C . GLY A 1 172 ? -7.709 -14.124 10.767 1.00 58.03 172 GLY A C 1
ATOM 1341 O O . GLY A 1 172 ? -7.252 -14.973 10.013 1.00 58.03 172 GLY A O 1
ATOM 1342 N N . THR A 1 173 ? -8.883 -13.536 10.564 1.00 68.56 173 THR A N 1
ATOM 1343 C CA . THR A 1 173 ? -9.735 -13.771 9.385 1.00 68.56 173 THR A CA 1
ATOM 1344 C C . THR A 1 173 ? -9.486 -12.759 8.265 1.00 68.56 173 THR A C 1
ATOM 1346 O O . THR A 1 173 ? -10.186 -12.783 7.256 1.00 68.56 173 THR A O 1
ATOM 1349 N N . ASP A 1 174 ? -8.577 -11.805 8.475 1.00 83.81 174 ASP A N 1
ATOM 1350 C CA . ASP A 1 174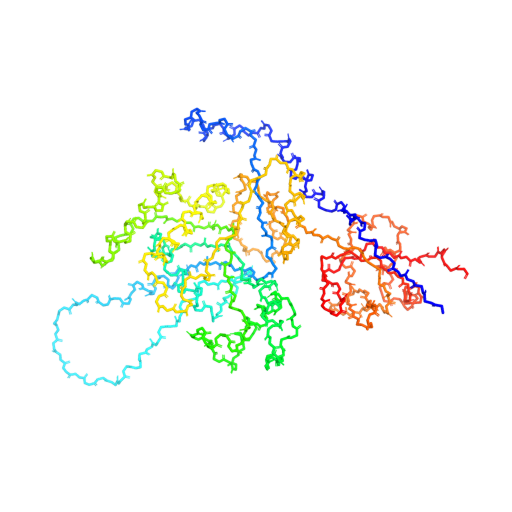 ? -8.259 -10.745 7.524 1.00 83.81 174 ASP A CA 1
ATOM 1351 C C . ASP A 1 174 ? -6.804 -10.842 7.039 1.00 83.81 174 ASP A C 1
ATOM 1353 O O . ASP A 1 174 ? -5.930 -11.428 7.690 1.00 83.81 174 ASP A O 1
ATOM 1357 N N . GLY A 1 175 ? -6.552 -10.282 5.851 1.00 87.19 175 GLY A N 1
ATOM 1358 C CA . GLY A 1 175 ? -5.233 -10.313 5.219 1.00 87.19 175 GLY A CA 1
ATOM 1359 C C . GLY A 1 175 ? -4.151 -9.648 6.074 1.00 87.19 175 GLY A C 1
ATOM 1360 O O . GLY A 1 175 ? -3.037 -10.164 6.164 1.00 87.19 175 GLY A O 1
ATOM 1361 N N . PHE A 1 176 ? -4.482 -8.553 6.768 1.00 90.69 176 PHE A N 1
ATOM 1362 C CA . PHE A 1 176 ? -3.560 -7.857 7.665 1.00 90.69 176 PHE A CA 1
ATOM 1363 C C . PHE A 1 176 ? -3.049 -8.764 8.789 1.00 90.69 176 PHE A C 1
ATOM 1365 O O . PHE A 1 176 ? -1.840 -8.861 9.012 1.00 90.69 176 PHE A O 1
ATOM 1372 N N . SER A 1 177 ? -3.955 -9.443 9.494 1.00 88.19 177 SER A N 1
ATOM 1373 C CA . SER A 1 177 ? -3.615 -10.305 10.628 1.00 88.19 177 SER A CA 1
ATOM 1374 C C . SER A 1 177 ? -2.778 -11.499 10.188 1.00 88.19 177 SER A C 1
ATOM 1376 O O . SER A 1 177 ? -1.823 -11.856 10.879 1.00 88.19 177 SER A O 1
ATOM 1378 N N . LEU A 1 178 ? -3.077 -12.063 9.016 1.00 90.12 178 LEU A N 1
ATOM 1379 C CA . LEU A 1 178 ? -2.296 -13.138 8.409 1.00 90.12 178 LEU A CA 1
ATOM 1380 C C . LEU A 1 178 ? -0.866 -12.678 8.093 1.00 90.12 178 LEU A C 1
ATOM 1382 O O . LEU A 1 178 ? 0.096 -13.306 8.540 1.00 90.12 178 LEU A O 1
ATOM 1386 N N . VAL A 1 179 ? -0.703 -11.550 7.391 1.00 93.19 179 VAL A N 1
ATOM 1387 C CA . VAL A 1 179 ? 0.627 -11.018 7.040 1.00 93.19 179 VAL A CA 1
ATOM 1388 C C . VAL A 1 179 ? 1.406 -10.625 8.300 1.00 93.19 179 VAL A C 1
ATOM 1390 O O . VAL A 1 179 ? 2.593 -10.932 8.424 1.00 93.19 179 VAL A O 1
ATOM 1393 N N . SER A 1 180 ? 0.748 -9.994 9.276 1.00 92.06 180 SER A N 1
ATOM 1394 C CA . SER A 1 180 ? 1.358 -9.634 10.560 1.00 92.06 180 SER A CA 1
ATOM 1395 C C . SER A 1 180 ? 1.802 -10.859 11.353 1.00 92.06 180 SER A C 1
ATOM 1397 O O . SER A 1 180 ? 2.937 -10.891 11.832 1.00 92.06 180 SER A O 1
ATOM 1399 N N . GLY A 1 181 ? 0.947 -11.876 11.469 1.00 90.50 181 GLY A N 1
ATOM 1400 C CA . GLY A 1 181 ? 1.270 -13.127 12.151 1.00 90.50 181 GLY A CA 1
ATOM 1401 C C . GLY A 1 181 ? 2.449 -13.846 11.499 1.00 90.50 181 GLY A C 1
ATOM 1402 O O . GLY A 1 181 ? 3.363 -14.289 12.196 1.00 90.50 181 GLY A O 1
ATOM 1403 N N . LEU A 1 182 ? 2.489 -13.883 10.165 1.00 91.50 182 LEU A N 1
ATOM 1404 C CA . LEU A 1 182 ? 3.601 -14.454 9.409 1.00 91.50 182 LEU A CA 1
ATOM 1405 C C . LEU A 1 182 ? 4.924 -13.719 9.692 1.00 91.50 182 LEU A C 1
ATOM 1407 O O . LEU A 1 182 ? 5.912 -14.347 10.070 1.00 91.50 182 LEU A O 1
ATOM 1411 N N . LEU A 1 183 ? 4.943 -12.385 9.593 1.00 93.06 183 LEU A N 1
ATOM 1412 C CA . LEU A 1 183 ? 6.153 -11.600 9.871 1.00 93.06 183 LEU A CA 1
ATOM 1413 C C . LEU A 1 183 ? 6.594 -11.679 11.339 1.00 93.06 183 LEU A C 1
ATOM 1415 O O . LEU A 1 183 ? 7.786 -11.582 11.623 1.00 93.06 183 LEU A O 1
ATOM 1419 N N . GLN A 1 184 ? 5.662 -11.830 12.284 1.00 91.12 184 GLN A N 1
ATOM 1420 C CA . GLN A 1 184 ? 6.003 -12.059 13.690 1.00 91.12 184 GLN A CA 1
ATOM 1421 C C . GLN A 1 184 ? 6.707 -13.403 13.880 1.00 91.12 184 GLN A C 1
ATOM 1423 O O . GLN A 1 184 ? 7.717 -13.450 14.580 1.00 91.12 184 GLN A O 1
ATOM 1428 N N . ARG A 1 185 ? 6.246 -14.466 13.206 1.00 89.75 185 ARG A N 1
ATOM 1429 C CA . ARG A 1 185 ? 6.921 -15.774 13.220 1.00 89.75 185 ARG A CA 1
ATOM 1430 C C . ARG A 1 185 ? 8.343 -15.678 12.673 1.00 89.75 185 ARG A C 1
ATOM 1432 O O . ARG A 1 185 ? 9.255 -16.203 13.297 1.00 89.75 185 ARG A O 1
ATOM 1439 N N . PHE A 1 186 ? 8.555 -14.923 11.594 1.00 90.69 186 PHE A N 1
ATOM 1440 C CA . PHE A 1 186 ? 9.892 -14.703 11.019 1.00 90.69 186 PHE A CA 1
ATOM 1441 C C . PHE A 1 186 ? 10.847 -13.906 11.918 1.00 90.69 186 PHE A C 1
ATOM 1443 O O . PHE A 1 186 ? 12.053 -13.905 11.687 1.00 90.69 186 PHE A O 1
ATOM 1450 N N . ARG A 1 187 ? 10.331 -13.192 12.925 1.00 87.44 187 ARG A N 1
ATOM 1451 C CA . ARG A 1 187 ? 11.159 -12.498 13.924 1.00 87.44 187 ARG A CA 1
ATOM 1452 C C . ARG A 1 187 ? 11.551 -13.394 15.095 1.00 87.44 187 ARG A C 1
ATOM 1454 O O . ARG A 1 187 ? 12.472 -13.035 15.822 1.00 87.44 187 ARG A O 1
ATOM 1461 N N . GLY A 1 188 ? 10.840 -14.499 15.312 1.00 80.88 188 GLY A N 1
ATOM 1462 C CA . GLY A 1 188 ? 11.149 -15.440 16.380 1.00 80.88 188 GLY A CA 1
ATOM 1463 C C . GLY A 1 188 ? 12.445 -16.192 16.085 1.00 80.88 188 GLY A C 1
ATOM 1464 O O . GLY A 1 188 ? 12.665 -16.633 14.964 1.00 80.88 188 GLY A O 1
ATOM 1465 N N . SER A 1 189 ? 13.292 -16.371 17.096 1.00 64.19 189 SER A N 1
ATOM 1466 C CA . SER A 1 189 ? 14.545 -17.134 16.987 1.00 64.19 189 SER A CA 1
ATOM 1467 C C . SER A 1 189 ? 14.339 -18.649 16.857 1.00 64.19 189 SER A C 1
ATOM 1469 O O . SER A 1 189 ? 15.281 -19.361 16.531 1.00 64.19 189 SER A O 1
ATOM 1471 N N . ALA A 1 190 ? 13.127 -19.146 17.120 1.00 70.31 190 ALA A N 1
ATOM 1472 C CA . ALA A 1 190 ? 12.834 -20.576 17.200 1.00 70.31 190 ALA A CA 1
ATOM 1473 C C . ALA A 1 190 ? 12.490 -21.236 15.852 1.00 70.31 190 ALA A C 1
ATOM 1475 O O . ALA A 1 190 ? 12.465 -22.460 15.773 1.00 70.31 190 ALA A O 1
ATOM 1476 N N . ILE A 1 191 ? 12.186 -20.458 14.807 1.00 75.06 191 ILE A N 1
ATOM 1477 C CA . ILE A 1 191 ? 11.694 -20.991 13.530 1.00 75.06 191 ILE A CA 1
ATOM 1478 C C . ILE A 1 191 ? 12.691 -20.648 12.424 1.00 75.06 191 ILE A C 1
ATOM 1480 O O . ILE A 1 191 ? 13.008 -19.478 12.208 1.00 75.06 191 ILE A O 1
ATOM 1484 N N . ALA A 1 192 ? 13.160 -21.670 11.705 1.00 84.56 192 ALA A N 1
ATOM 1485 C CA . ALA A 1 192 ? 13.948 -21.481 10.493 1.00 84.56 192 ALA A CA 1
ATOM 1486 C C . ALA A 1 192 ? 13.131 -20.692 9.456 1.00 84.56 192 ALA A C 1
ATOM 1488 O O . ALA A 1 192 ? 11.956 -20.983 9.221 1.00 84.56 192 ALA A O 1
ATOM 1489 N N . LEU A 1 193 ? 13.742 -19.672 8.849 1.00 88.19 193 LEU A N 1
ATOM 1490 C CA . LEU A 1 193 ? 13.071 -18.876 7.823 1.00 88.19 193 LEU A CA 1
ATOM 1491 C C . LEU A 1 193 ? 12.756 -19.759 6.607 1.00 88.19 193 LEU A C 1
ATOM 1493 O O . LEU A 1 193 ? 13.626 -20.526 6.193 1.00 88.19 193 LEU A O 1
ATOM 1497 N N . PRO A 1 194 ? 11.554 -19.642 6.012 1.00 88.75 194 PRO A N 1
ATOM 1498 C CA . PRO A 1 194 ? 11.230 -20.403 4.818 1.00 88.75 194 PRO A CA 1
ATOM 1499 C C . PRO A 1 194 ? 12.158 -19.985 3.676 1.00 88.75 194 PRO A C 1
ATOM 1501 O O . PRO A 1 194 ? 12.432 -18.799 3.476 1.00 88.75 194 PRO A O 1
ATOM 1504 N N . THR A 1 195 ? 12.613 -20.970 2.914 1.00 88.88 195 THR A N 1
ATOM 1505 C CA . THR A 1 195 ? 13.477 -20.807 1.737 1.00 88.88 195 THR A CA 1
ATOM 1506 C C . THR A 1 195 ? 12.771 -21.223 0.445 1.00 88.88 195 THR A C 1
ATOM 1508 O O . THR A 1 195 ? 13.221 -20.878 -0.652 1.00 88.88 195 THR A O 1
ATOM 1511 N N . THR A 1 196 ? 11.640 -21.928 0.568 1.00 90.56 196 THR A N 1
ATOM 1512 C CA . THR A 1 196 ? 10.828 -22.416 -0.553 1.00 90.56 196 THR A CA 1
ATOM 1513 C C . THR A 1 196 ? 9.352 -22.037 -0.419 1.00 90.56 196 THR A C 1
ATOM 1515 O O . THR A 1 196 ? 8.835 -21.797 0.675 1.00 90.56 196 THR A O 1
ATOM 1518 N N . HIS A 1 197 ? 8.637 -21.989 -1.550 1.00 90.25 197 HIS A N 1
ATOM 1519 C CA . HIS A 1 197 ? 7.195 -21.707 -1.571 1.00 90.25 197 HIS A CA 1
ATOM 1520 C C . HIS A 1 197 ? 6.394 -22.771 -0.817 1.00 90.25 197 HIS A C 1
ATOM 1522 O O . HIS A 1 197 ? 5.427 -22.437 -0.143 1.00 90.25 197 HIS A O 1
ATOM 1528 N N . ALA A 1 198 ? 6.822 -24.035 -0.879 1.00 90.50 198 ALA A N 1
ATOM 1529 C CA . ALA A 1 198 ? 6.179 -25.132 -0.160 1.00 90.50 198 ALA A CA 1
ATOM 1530 C C . ALA A 1 198 ? 6.269 -24.953 1.364 1.00 90.50 198 ALA A C 1
ATOM 1532 O O . ALA A 1 198 ? 5.281 -25.152 2.065 1.00 90.50 198 ALA A O 1
ATOM 1533 N N . GLU A 1 199 ? 7.427 -24.534 1.885 1.00 91.25 199 GLU A N 1
ATOM 1534 C CA . GLU A 1 199 ? 7.585 -24.206 3.309 1.00 91.25 199 GLU A CA 1
ATOM 1535 C C . GLU A 1 199 ? 6.717 -23.020 3.717 1.00 91.25 199 GLU A C 1
ATOM 1537 O O . GLU A 1 199 ? 6.087 -23.047 4.772 1.00 91.25 199 GLU A O 1
ATOM 1542 N N . LEU A 1 200 ? 6.641 -21.996 2.867 1.00 90.31 200 LEU A N 1
ATOM 1543 C CA . LEU A 1 200 ? 5.806 -20.831 3.123 1.00 90.31 200 LEU A CA 1
ATOM 1544 C C . LEU A 1 200 ? 4.317 -21.194 3.181 1.00 90.31 200 LEU A C 1
ATOM 1546 O O . LEU A 1 200 ? 3.630 -20.776 4.109 1.00 90.31 200 LEU A O 1
ATOM 1550 N N . LEU A 1 201 ? 3.834 -22.017 2.249 1.00 90.38 201 LEU A N 1
ATOM 1551 C CA . LEU A 1 201 ? 2.440 -22.472 2.203 1.00 90.38 201 LEU A CA 1
ATOM 1552 C C . LEU A 1 201 ? 2.050 -23.360 3.397 1.00 90.38 201 LEU A C 1
ATOM 1554 O O . LEU A 1 201 ? 0.875 -23.460 3.736 1.00 90.38 201 LEU A O 1
ATOM 1558 N N . ARG A 1 202 ? 3.019 -23.961 4.103 1.00 88.44 202 ARG A N 1
ATOM 1559 C CA . ARG A 1 202 ? 2.752 -24.619 5.398 1.00 88.44 202 ARG A CA 1
ATOM 1560 C C . ARG A 1 202 ? 2.443 -23.615 6.512 1.00 88.44 202 ARG A C 1
ATOM 1562 O O . ARG A 1 202 ? 1.815 -23.976 7.503 1.00 88.44 202 ARG A O 1
ATOM 1569 N N . LEU A 1 203 ? 2.904 -22.371 6.377 1.00 87.81 203 LEU A N 1
ATOM 1570 C CA . LEU A 1 203 ? 2.741 -21.313 7.377 1.00 87.81 203 LEU A CA 1
ATOM 1571 C C . LEU A 1 203 ? 1.561 -20.387 7.083 1.00 87.81 203 LEU A C 1
ATOM 1573 O O . LEU A 1 203 ? 1.085 -19.721 8.005 1.00 87.81 203 LEU A O 1
ATOM 1577 N N . THR A 1 204 ? 1.128 -20.304 5.826 1.00 88.25 204 THR A N 1
ATOM 1578 C CA . THR A 1 204 ? 0.063 -19.406 5.386 1.00 88.25 204 THR A CA 1
ATOM 1579 C C . THR A 1 204 ? -0.732 -20.005 4.219 1.00 88.25 204 THR A C 1
ATOM 1581 O O . THR A 1 204 ? -0.126 -20.620 3.345 1.00 88.25 204 THR A O 1
ATOM 1584 N N . PRO A 1 205 ? -2.067 -19.831 4.171 1.00 87.44 205 PRO A N 1
ATOM 1585 C CA . PRO A 1 205 ? -2.897 -20.360 3.082 1.00 87.44 205 PRO A CA 1
ATOM 1586 C C . PRO A 1 205 ? -2.652 -19.691 1.728 1.00 87.44 205 PRO A C 1
ATOM 1588 O O . PRO A 1 205 ? -2.910 -20.296 0.694 1.00 87.44 205 PRO A O 1
ATOM 1591 N N . GLU A 1 206 ? -2.181 -18.443 1.732 1.00 89.88 206 GLU A N 1
ATOM 1592 C CA . GLU A 1 206 ? -1.968 -17.640 0.530 1.00 89.88 206 GLU A CA 1
ATOM 1593 C C . GLU A 1 206 ? -0.660 -16.865 0.682 1.00 89.88 206 GLU A C 1
ATOM 1595 O O . GLU A 1 206 ? -0.406 -16.236 1.712 1.00 89.88 206 GLU A O 1
ATOM 1600 N N . ILE A 1 207 ? 0.176 -16.897 -0.354 1.00 92.88 207 ILE A N 1
ATOM 1601 C CA . ILE A 1 207 ? 1.478 -16.228 -0.334 1.00 92.88 207 ILE A CA 1
ATOM 1602 C C . ILE A 1 207 ? 1.274 -14.708 -0.431 1.00 92.88 207 ILE A C 1
ATOM 1604 O O . ILE A 1 207 ? 0.696 -14.235 -1.413 1.00 92.88 207 ILE A O 1
ATOM 1608 N N . PRO A 1 208 ? 1.773 -13.913 0.537 1.00 95.56 208 PRO A N 1
ATOM 1609 C CA . PRO A 1 208 ? 1.648 -12.464 0.477 1.00 95.56 208 PRO A CA 1
ATOM 1610 C C . PRO A 1 208 ? 2.357 -11.858 -0.734 1.00 95.56 208 PRO A C 1
ATOM 1612 O O . PRO A 1 208 ? 3.512 -12.183 -1.030 1.00 95.56 208 PRO A O 1
ATOM 1615 N N . LYS A 1 209 ? 1.678 -10.912 -1.383 1.00 96.50 209 LYS A N 1
ATOM 1616 C CA . LYS A 1 209 ? 2.178 -10.161 -2.538 1.00 96.50 209 LYS A CA 1
ATOM 1617 C C . LYS A 1 209 ? 2.657 -8.781 -2.113 1.00 96.50 209 LYS A C 1
ATOM 1619 O O . LYS A 1 209 ? 2.044 -8.140 -1.260 1.00 96.50 209 LYS A O 1
ATOM 1624 N N . TYR A 1 210 ? 3.724 -8.302 -2.734 1.00 98.00 210 TYR A N 1
ATOM 1625 C CA . TYR A 1 210 ? 4.200 -6.936 -2.615 1.00 98.00 210 TYR A CA 1
ATOM 1626 C C . TYR A 1 210 ? 3.515 -6.041 -3.656 1.00 98.00 210 TYR A C 1
ATOM 1628 O O . TYR A 1 210 ? 3.841 -6.064 -4.842 1.00 98.00 210 TYR A O 1
ATOM 1636 N N . CYS A 1 211 ? 2.540 -5.264 -3.191 1.00 98.00 211 CYS A N 1
ATOM 1637 C CA . CYS A 1 211 ? 1.730 -4.353 -3.992 1.00 98.00 211 CYS A CA 1
ATOM 1638 C C . CYS A 1 211 ? 2.346 -2.947 -3.963 1.00 98.00 211 CYS A C 1
ATOM 1640 O O . CYS A 1 211 ? 2.151 -2.190 -3.009 1.00 98.00 211 CYS A O 1
ATOM 1642 N N . ILE A 1 212 ? 3.115 -2.603 -4.991 1.00 98.12 212 ILE A N 1
ATOM 1643 C CA . ILE A 1 212 ? 3.830 -1.332 -5.125 1.00 98.12 212 ILE A CA 1
ATOM 1644 C C . ILE A 1 212 ? 2.856 -0.236 -5.546 1.00 98.12 212 ILE A C 1
ATOM 1646 O O . ILE A 1 212 ? 2.136 -0.375 -6.532 1.00 98.12 212 ILE A O 1
ATOM 1650 N N . PHE A 1 213 ? 2.864 0.892 -4.843 1.00 97.50 213 PHE A N 1
ATOM 1651 C CA . PHE A 1 213 ? 2.070 2.062 -5.229 1.00 97.50 213 PHE A CA 1
ATOM 1652 C C . PHE A 1 213 ? 2.927 3.303 -5.484 1.00 97.50 213 PHE A C 1
ATOM 1654 O O . PHE A 1 213 ? 2.378 4.300 -5.938 1.00 97.50 213 PHE A O 1
ATOM 1661 N N . ASP A 1 214 ? 4.228 3.308 -5.191 1.00 97.75 214 ASP A N 1
ATOM 1662 C CA . ASP A 1 214 ? 5.089 4.446 -5.526 1.00 97.75 214 ASP A CA 1
ATOM 1663 C C . ASP A 1 214 ? 6.540 4.014 -5.777 1.00 97.75 214 ASP A C 1
ATOM 1665 O O . ASP A 1 214 ? 6.985 2.952 -5.332 1.00 97.75 214 ASP A O 1
ATOM 1669 N N . ILE A 1 215 ? 7.284 4.872 -6.471 1.00 97.19 215 ILE A N 1
ATOM 1670 C CA . ILE A 1 215 ? 8.735 4.778 -6.618 1.00 97.19 215 ILE A CA 1
ATOM 1671 C C . ILE A 1 215 ? 9.350 5.877 -5.769 1.00 97.19 215 ILE A C 1
ATOM 1673 O O . ILE A 1 215 ? 9.020 7.050 -5.920 1.00 97.19 215 ILE A O 1
ATOM 1677 N N . VAL A 1 216 ? 10.286 5.509 -4.904 1.00 95.44 216 VAL A N 1
ATOM 1678 C CA . VAL A 1 216 ? 11.026 6.488 -4.103 1.00 95.44 216 VAL A CA 1
ATOM 1679 C C . VAL A 1 216 ? 12.201 7.027 -4.898 1.00 95.44 216 VAL A C 1
ATOM 1681 O O . VAL A 1 216 ? 12.390 8.238 -4.991 1.00 95.44 216 VAL A O 1
ATOM 1684 N N . LYS A 1 217 ? 12.984 6.124 -5.492 1.00 96.06 217 LYS A N 1
ATOM 1685 C CA . LYS A 1 217 ? 14.185 6.455 -6.253 1.00 96.06 217 LYS A CA 1
ATOM 1686 C C . LYS A 1 217 ? 14.351 5.480 -7.406 1.00 96.06 217 LYS A C 1
ATOM 1688 O O . LYS A 1 217 ? 14.271 4.271 -7.198 1.00 96.06 217 LYS A O 1
ATOM 1693 N N . TYR A 1 218 ? 14.632 6.024 -8.582 1.00 96.50 218 TYR A N 1
ATOM 1694 C CA . TYR A 1 218 ? 15.002 5.261 -9.764 1.00 96.50 218 TYR A CA 1
ATOM 1695 C C . TYR A 1 218 ? 15.986 6.074 -10.604 1.00 96.50 218 TYR A C 1
ATOM 1697 O O . TYR A 1 218 ? 15.707 7.195 -11.021 1.00 96.50 218 TYR A O 1
ATOM 1705 N N . SER A 1 219 ? 17.169 5.526 -10.819 1.00 94.94 219 SER A N 1
ATOM 1706 C CA . SER A 1 219 ? 18.246 6.123 -11.597 1.00 94.94 219 SER A CA 1
ATOM 1707 C C . SER A 1 219 ? 18.633 5.132 -12.689 1.00 94.94 219 SER A C 1
ATOM 1709 O O . SER A 1 219 ? 19.596 4.384 -12.509 1.00 94.94 219 SER A O 1
ATOM 1711 N N . PRO A 1 220 ? 17.867 5.083 -13.798 1.00 88.12 220 PRO A N 1
ATOM 1712 C CA . PRO A 1 220 ? 18.136 4.152 -14.881 1.00 88.12 220 PRO A CA 1
ATOM 1713 C C . PRO A 1 220 ? 19.567 4.338 -15.356 1.00 88.12 220 PRO A C 1
ATOM 1715 O O . PRO A 1 220 ? 19.970 5.434 -15.752 1.00 88.12 220 PRO A O 1
ATOM 1718 N N . SER A 1 221 ? 20.337 3.259 -15.321 1.00 82.00 221 SER A N 1
ATOM 1719 C CA . SER A 1 221 ? 21.654 3.239 -15.930 1.00 82.00 221 SER A CA 1
ATOM 1720 C C . SER A 1 221 ? 21.640 2.236 -17.069 1.00 82.00 221 SER A C 1
ATOM 1722 O O . SER A 1 221 ? 21.097 1.139 -16.945 1.00 82.00 221 SER A O 1
ATOM 1724 N N . LEU A 1 222 ? 22.234 2.617 -18.201 1.00 62.59 222 LEU A N 1
ATOM 1725 C CA . LEU A 1 222 ? 22.533 1.696 -19.294 1.00 62.59 222 LEU A CA 1
ATOM 1726 C C . LEU A 1 222 ? 23.641 0.750 -18.818 1.00 62.59 222 LEU A C 1
ATOM 1728 O O . LEU A 1 222 ? 24.801 0.860 -19.221 1.00 62.59 222 LEU A O 1
ATOM 1732 N N . GLN A 1 223 ? 23.320 -0.146 -17.888 1.00 62.41 223 GLN A N 1
ATOM 1733 C CA . GLN A 1 223 ? 24.256 -1.172 -17.485 1.00 62.41 223 GLN A CA 1
ATOM 1734 C C . GLN A 1 223 ? 24.493 -2.104 -18.664 1.00 62.41 223 GLN A C 1
ATOM 1736 O O . GLN A 1 223 ? 23.582 -2.660 -19.276 1.00 62.41 223 GLN A O 1
ATOM 1741 N N . ARG A 1 224 ? 25.774 -2.293 -18.973 1.00 55.47 224 ARG A N 1
ATOM 1742 C CA . ARG A 1 224 ? 26.222 -3.370 -19.843 1.00 55.47 224 ARG A CA 1
ATOM 1743 C C . ARG A 1 224 ? 26.031 -4.672 -19.058 1.00 55.47 224 ARG A C 1
ATOM 1745 O O . ARG A 1 224 ? 26.909 -5.037 -18.283 1.00 55.47 224 ARG A O 1
ATOM 1752 N N . PHE A 1 225 ? 24.897 -5.360 -19.235 1.00 58.22 225 PHE A N 1
ATOM 1753 C CA . PHE A 1 225 ? 24.687 -6.739 -18.749 1.00 58.22 225 PHE A CA 1
ATOM 1754 C C . PHE A 1 225 ? 25.947 -7.557 -19.021 1.00 58.22 225 PHE A C 1
ATOM 1756 O O . PHE A 1 225 ? 26.454 -7.438 -20.118 1.00 58.22 225 PHE A O 1
ATOM 1763 N N . ASN A 1 226 ? 26.510 -8.370 -18.130 1.00 51.19 226 ASN A N 1
ATOM 1764 C CA . ASN A 1 226 ? 27.818 -9.013 -18.384 1.00 51.19 226 ASN A CA 1
ATOM 1765 C C . ASN A 1 226 ? 27.764 -10.426 -19.021 1.00 51.19 226 ASN A C 1
ATOM 1767 O O . ASN A 1 226 ? 28.756 -11.145 -18.970 1.00 51.19 226 ASN A O 1
ATOM 1771 N N . GLY A 1 227 ? 26.663 -10.814 -19.686 1.00 55.75 227 GLY A N 1
ATOM 1772 C CA . GLY A 1 227 ? 26.519 -12.113 -20.377 1.00 55.75 227 GLY A CA 1
ATOM 1773 C C . GLY A 1 227 ? 26.051 -11.992 -21.835 1.00 55.75 227 GLY A C 1
ATOM 1774 O O . GLY A 1 227 ? 25.169 -11.201 -22.141 1.00 55.75 227 GLY A O 1
ATOM 1775 N N . THR A 1 228 ? 26.638 -12.743 -22.772 1.00 53.47 228 THR A N 1
ATOM 1776 C CA . THR A 1 228 ? 26.450 -12.522 -24.225 1.00 53.47 228 THR A CA 1
ATOM 1777 C C . THR A 1 228 ? 25.127 -13.041 -24.800 1.00 53.47 228 THR A C 1
ATOM 1779 O O . THR A 1 228 ? 24.587 -12.404 -25.703 1.00 53.47 228 THR A O 1
ATOM 1782 N N . ARG A 1 229 ? 24.571 -14.150 -24.289 1.00 53.34 229 ARG A N 1
ATOM 1783 C CA . ARG A 1 229 ? 23.301 -14.724 -24.788 1.00 53.34 229 ARG A CA 1
ATOM 1784 C C . ARG A 1 229 ? 22.049 -14.099 -24.163 1.00 53.34 229 ARG A C 1
ATOM 1786 O O . ARG A 1 229 ? 21.081 -13.879 -24.878 1.00 53.34 229 ARG A O 1
ATOM 1793 N N . THR A 1 230 ? 22.094 -13.728 -22.885 1.00 64.06 230 THR A N 1
ATOM 1794 C CA . THR A 1 230 ? 20.995 -13.041 -22.175 1.00 64.06 230 THR A CA 1
ATOM 1795 C C . THR A 1 230 ? 20.839 -11.572 -22.582 1.00 64.06 230 THR A C 1
ATOM 1797 O O . THR A 1 230 ? 19.752 -11.019 -22.493 1.00 64.06 230 THR A O 1
ATOM 1800 N N . ARG A 1 231 ? 21.884 -10.931 -23.121 1.00 71.19 231 ARG A N 1
ATOM 1801 C CA . ARG A 1 231 ? 21.840 -9.520 -23.557 1.00 71.19 231 ARG A CA 1
ATOM 1802 C C . ARG A 1 231 ? 20.779 -9.213 -24.612 1.00 71.19 231 ARG A C 1
ATOM 1804 O O . ARG A 1 231 ? 20.126 -8.181 -24.515 1.00 71.19 231 ARG A O 1
ATOM 1811 N N . LYS A 1 232 ? 20.653 -10.047 -25.653 1.00 78.81 232 LYS A N 1
ATOM 1812 C CA . LYS A 1 232 ? 19.773 -9.736 -26.796 1.00 78.81 232 LYS A CA 1
ATOM 1813 C C . LYS A 1 232 ? 18.301 -9.783 -26.397 1.00 78.81 232 LYS A C 1
ATOM 1815 O O . LYS A 1 232 ? 17.551 -8.884 -26.755 1.00 78.81 232 LYS A O 1
ATOM 1820 N N . SER A 1 233 ? 17.914 -10.796 -25.629 1.00 83.75 233 SER A N 1
ATOM 1821 C CA . SER A 1 233 ? 16.550 -10.955 -25.127 1.00 83.75 233 SER A CA 1
ATOM 1822 C C . SER A 1 233 ? 16.200 -9.911 -24.069 1.00 83.75 233 SER A C 1
ATOM 1824 O O . SER A 1 233 ? 15.119 -9.339 -24.132 1.00 83.75 233 SER A O 1
ATOM 1826 N N . LEU A 1 234 ? 17.117 -9.593 -23.147 1.00 84.00 234 LEU A N 1
ATOM 1827 C CA . LEU A 1 234 ? 16.895 -8.534 -22.155 1.00 84.00 234 LEU A CA 1
ATOM 1828 C C . LEU A 1 234 ? 16.753 -7.157 -22.801 1.00 84.00 234 LEU A C 1
ATOM 1830 O O . LEU A 1 234 ? 15.849 -6.406 -22.446 1.00 84.00 234 LEU A O 1
ATOM 1834 N N . LYS A 1 235 ? 17.590 -6.848 -23.795 1.00 87.44 235 LYS A N 1
ATOM 1835 C CA . LYS A 1 235 ? 17.455 -5.611 -24.564 1.00 87.44 235 LYS A CA 1
ATOM 1836 C C . LYS A 1 235 ? 16.125 -5.562 -25.322 1.00 87.44 235 LYS A C 1
ATOM 1838 O O . LYS A 1 235 ? 15.459 -4.540 -25.273 1.00 87.44 235 LYS A O 1
ATOM 1843 N N . ALA A 1 236 ? 15.703 -6.660 -25.953 1.00 90.88 236 ALA A N 1
ATOM 1844 C CA . ALA A 1 236 ? 14.406 -6.717 -26.630 1.00 90.88 236 ALA A CA 1
ATOM 1845 C C . ALA A 1 236 ? 13.233 -6.472 -25.663 1.00 90.88 236 ALA A C 1
ATOM 1847 O O . ALA A 1 236 ? 12.308 -5.741 -26.003 1.00 90.88 236 ALA A O 1
ATOM 1848 N N . ILE A 1 237 ? 13.299 -7.020 -24.443 1.00 91.25 237 ILE A N 1
ATOM 1849 C CA . ILE A 1 237 ? 12.315 -6.756 -23.381 1.00 91.25 237 ILE A CA 1
ATOM 1850 C C . ILE A 1 237 ? 12.327 -5.276 -22.978 1.00 91.25 237 ILE A C 1
ATOM 1852 O O . ILE A 1 237 ? 11.264 -4.676 -22.845 1.00 91.25 237 ILE A O 1
ATOM 1856 N N . GLN A 1 238 ? 13.507 -4.672 -22.809 1.00 90.56 238 GLN A N 1
ATOM 1857 C CA . GLN A 1 238 ? 13.632 -3.249 -22.483 1.00 90.56 238 GLN A CA 1
ATOM 1858 C C . GLN A 1 238 ? 13.088 -2.344 -23.588 1.00 90.56 238 GLN A C 1
ATOM 1860 O O . GLN A 1 238 ? 12.330 -1.425 -23.290 1.00 90.56 238 GLN A O 1
ATOM 1865 N N . ASP A 1 239 ? 13.439 -2.617 -24.844 1.00 91.38 239 ASP A N 1
ATOM 1866 C CA . ASP A 1 239 ? 12.987 -1.851 -26.005 1.00 91.38 239 ASP A CA 1
ATOM 1867 C C . ASP A 1 239 ? 11.457 -1.963 -26.156 1.00 91.38 239 ASP A C 1
ATOM 1869 O O . ASP A 1 239 ? 10.778 -0.956 -26.360 1.00 91.38 239 ASP A O 1
ATOM 1873 N N . ALA A 1 240 ? 10.891 -3.161 -25.959 1.00 93.94 240 ALA A N 1
ATOM 1874 C CA . ALA A 1 240 ? 9.446 -3.384 -25.969 1.00 93.94 240 ALA A CA 1
ATOM 1875 C C . ALA A 1 240 ? 8.728 -2.677 -24.805 1.00 93.94 240 ALA A C 1
ATOM 1877 O O . ALA A 1 240 ? 7.698 -2.037 -25.019 1.00 93.94 240 ALA A O 1
ATOM 1878 N N . ALA A 1 241 ? 9.278 -2.733 -23.587 1.00 93.50 241 ALA A N 1
ATOM 1879 C CA . ALA A 1 241 ? 8.721 -2.023 -22.434 1.00 93.50 241 ALA A CA 1
ATOM 1880 C C . ALA A 1 241 ? 8.783 -0.501 -22.617 1.00 93.50 241 ALA A C 1
ATOM 1882 O O . ALA A 1 241 ? 7.844 0.214 -22.265 1.00 93.50 241 ALA A O 1
ATOM 1883 N N . LEU A 1 242 ? 9.881 0.003 -23.188 1.00 92.12 242 LEU A N 1
ATOM 1884 C CA . LEU A 1 242 ? 10.058 1.423 -23.462 1.00 92.12 242 LEU A CA 1
ATOM 1885 C C . LEU A 1 242 ? 9.034 1.894 -24.500 1.00 92.12 242 LEU A C 1
ATOM 1887 O O . LEU A 1 242 ? 8.337 2.878 -24.248 1.00 92.12 242 LEU A O 1
ATOM 1891 N N . ALA A 1 243 ? 8.857 1.136 -25.586 1.00 91.69 243 ALA A N 1
ATOM 1892 C CA . ALA A 1 243 ? 7.829 1.393 -26.590 1.00 91.69 243 ALA A CA 1
ATOM 1893 C C . ALA A 1 243 ? 6.414 1.404 -25.980 1.00 91.69 243 ALA A C 1
ATOM 1895 O O . ALA A 1 243 ? 5.653 2.339 -26.219 1.00 91.69 243 ALA A O 1
ATOM 1896 N N . ALA A 1 244 ? 6.082 0.426 -25.129 1.00 91.06 244 ALA A N 1
ATOM 1897 C CA . ALA A 1 244 ? 4.783 0.351 -24.455 1.00 91.06 244 ALA A CA 1
ATOM 1898 C C . ALA A 1 244 ? 4.541 1.511 -23.470 1.00 91.06 244 ALA A C 1
ATOM 1900 O O . ALA A 1 244 ? 3.403 1.928 -23.266 1.00 91.06 244 ALA A O 1
ATOM 1901 N N . SER A 1 245 ? 5.602 2.053 -22.863 1.00 87.38 245 SER A N 1
ATOM 1902 C CA . SER A 1 245 ? 5.507 3.191 -21.939 1.00 87.38 245 SER A CA 1
ATOM 1903 C C . SER A 1 245 ? 5.278 4.540 -22.632 1.00 87.38 245 SER A C 1
ATOM 1905 O O . SER A 1 245 ? 4.946 5.517 -21.960 1.00 87.38 245 SER A O 1
ATOM 1907 N N . GLY A 1 246 ? 5.501 4.616 -23.949 1.00 86.81 246 GLY A N 1
ATOM 1908 C CA . GLY A 1 246 ? 5.477 5.864 -24.714 1.00 86.81 246 GLY A CA 1
ATOM 1909 C C . GLY A 1 246 ? 6.637 6.821 -24.401 1.00 86.81 246 GLY A C 1
ATOM 1910 O O . GLY A 1 246 ? 6.663 7.934 -24.923 1.00 86.81 246 GLY A O 1
ATOM 1911 N N . ALA A 1 247 ? 7.599 6.430 -23.557 1.00 84.56 247 ALA A N 1
ATOM 1912 C CA . ALA A 1 247 ? 8.772 7.247 -23.272 1.00 84.56 247 ALA A CA 1
ATOM 1913 C C . ALA A 1 247 ? 9.820 7.091 -24.391 1.00 84.56 247 ALA A C 1
ATOM 1915 O O . ALA A 1 247 ? 10.160 5.966 -24.751 1.00 84.56 247 ALA A O 1
ATOM 1916 N N . PRO A 1 248 ? 10.393 8.188 -24.920 1.00 83.50 248 PRO A N 1
ATOM 1917 C CA . PRO A 1 248 ? 11.363 8.100 -26.011 1.00 83.50 248 PRO A CA 1
ATOM 1918 C C . PRO A 1 248 ? 12.721 7.554 -25.546 1.00 83.50 248 PRO A C 1
ATOM 1920 O O . PRO A 1 248 ? 13.435 6.927 -26.322 1.00 83.50 248 PRO A O 1
ATOM 1923 N N . VAL A 1 249 ? 13.094 7.793 -24.281 1.00 89.12 249 VAL A N 1
ATOM 1924 C CA . VAL A 1 249 ? 14.357 7.332 -23.688 1.00 89.12 249 VAL A CA 1
ATOM 1925 C C . VAL A 1 249 ? 14.142 6.989 -22.216 1.00 89.12 249 VAL A C 1
ATOM 1927 O O . VAL A 1 249 ? 13.483 7.731 -21.487 1.00 89.12 249 VAL A O 1
ATOM 1930 N N . VAL A 1 250 ? 14.760 5.898 -21.752 1.00 88.50 250 VAL A N 1
ATOM 1931 C CA . VAL A 1 250 ? 14.656 5.424 -20.360 1.00 88.50 250 VAL A CA 1
ATOM 193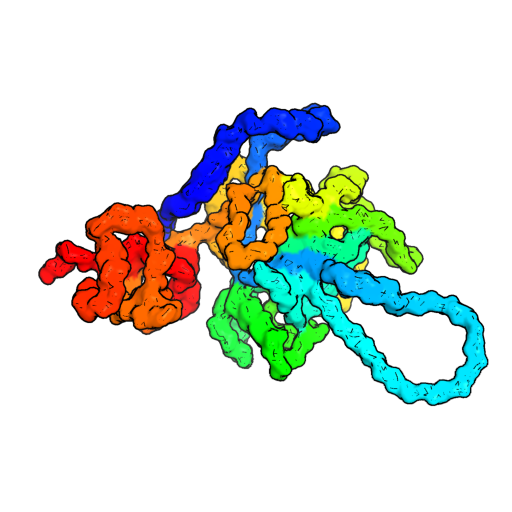2 C C . VAL A 1 250 ? 15.119 6.461 -19.327 1.00 88.50 250 VAL A C 1
ATOM 1934 O O . VAL A 1 250 ? 14.576 6.509 -18.231 1.00 88.50 250 VAL A O 1
ATOM 1937 N N . SER A 1 251 ? 16.078 7.331 -19.667 1.00 88.94 251 SER A N 1
ATOM 1938 C CA . SER A 1 251 ? 16.591 8.375 -18.767 1.00 88.94 251 SER A CA 1
ATOM 1939 C C . SER A 1 251 ? 15.524 9.383 -18.348 1.00 88.94 251 SER A C 1
ATOM 1941 O O . SER A 1 251 ? 15.592 9.914 -17.242 1.00 88.94 251 SER A O 1
ATOM 1943 N N . LEU A 1 252 ? 14.505 9.604 -19.186 1.00 90.06 252 LEU A N 1
ATOM 1944 C CA . LEU A 1 252 ? 13.380 10.464 -18.833 1.00 90.06 252 LEU A CA 1
ATOM 1945 C C . LEU A 1 252 ? 12.535 9.858 -17.715 1.00 90.06 252 LEU A C 1
ATOM 1947 O O . LEU A 1 252 ? 11.887 10.596 -16.988 1.00 90.06 252 LEU A O 1
ATOM 1951 N N . LEU A 1 253 ? 12.576 8.541 -17.511 1.00 94.00 253 LEU A N 1
ATOM 1952 C CA . LEU A 1 253 ? 11.852 7.866 -16.434 1.00 94.00 253 LEU A CA 1
ATOM 1953 C C . LEU A 1 253 ? 12.558 7.969 -15.074 1.00 94.00 253 LEU A C 1
ATOM 1955 O O . LEU A 1 253 ? 12.085 7.371 -14.112 1.00 94.00 253 LEU A O 1
ATOM 1959 N N . ALA A 1 254 ? 13.667 8.708 -14.962 1.00 95.62 254 ALA A N 1
ATOM 1960 C CA . ALA A 1 254 ? 14.364 8.887 -13.694 1.00 95.62 254 ALA A CA 1
ATOM 1961 C C . ALA A 1 254 ? 13.452 9.495 -12.610 1.00 95.62 254 ALA A C 1
ATOM 1963 O O . ALA A 1 254 ? 12.700 10.449 -12.833 1.00 95.62 254 ALA A O 1
ATOM 1964 N N . VAL A 1 255 ? 13.556 8.945 -11.402 1.00 96.56 255 VAL A N 1
ATOM 1965 C CA . VAL A 1 255 ? 12.822 9.384 -10.217 1.00 96.56 255 VAL A CA 1
ATOM 1966 C C . VAL A 1 255 ? 13.811 9.798 -9.140 1.00 96.56 255 VAL A C 1
ATOM 1968 O O . VAL A 1 255 ? 14.553 8.974 -8.600 1.00 96.56 255 VAL A O 1
ATOM 1971 N N . THR A 1 256 ? 13.755 11.078 -8.787 1.00 95.25 256 THR A N 1
ATOM 1972 C CA . THR A 1 256 ? 14.510 11.667 -7.686 1.00 95.25 256 THR A CA 1
ATOM 1973 C C . THR A 1 256 ? 13.528 12.064 -6.577 1.00 95.25 256 THR A C 1
ATOM 1975 O O . THR A 1 256 ? 12.594 12.836 -6.845 1.00 95.25 256 THR A O 1
ATOM 1978 N N . PRO A 1 257 ? 13.720 11.576 -5.333 1.00 91.50 257 PRO A N 1
ATOM 1979 C CA . PRO A 1 257 ? 12.913 11.991 -4.188 1.00 91.50 257 PRO A CA 1
ATOM 1980 C C . PRO A 1 257 ? 12.849 13.516 -4.066 1.00 91.50 257 PRO A C 1
ATOM 1982 O O . PRO A 1 257 ? 13.784 14.206 -4.458 1.00 91.50 257 PRO A O 1
ATOM 1985 N N . ASN A 1 258 ? 11.764 14.052 -3.513 1.00 91.00 258 ASN A N 1
ATOM 1986 C CA . ASN A 1 258 ? 11.510 15.486 -3.310 1.00 91.00 258 ASN A CA 1
ATOM 1987 C C . ASN A 1 258 ? 11.376 16.339 -4.590 1.00 91.00 258 ASN A C 1
ATOM 1989 O O . ASN A 1 258 ? 10.909 17.475 -4.500 1.00 91.00 258 ASN A O 1
ATOM 1993 N N . HIS A 1 259 ? 11.714 15.811 -5.771 1.00 92.69 259 HIS A N 1
ATOM 1994 C CA . HIS A 1 259 ? 11.718 16.560 -7.032 1.00 92.69 259 HIS A CA 1
ATOM 1995 C C . HIS A 1 259 ? 10.699 16.028 -8.043 1.00 92.69 259 HIS A C 1
ATOM 1997 O O . HIS A 1 259 ? 9.916 16.802 -8.595 1.00 92.69 259 HIS A O 1
ATOM 2003 N N . THR A 1 260 ? 10.674 14.714 -8.270 1.00 94.56 260 THR A N 1
ATOM 2004 C CA . THR A 1 260 ? 9.875 14.116 -9.345 1.00 94.56 260 THR A CA 1
ATOM 2005 C C . THR A 1 260 ? 8.379 14.066 -8.985 1.00 94.56 260 THR A C 1
ATOM 2007 O O . THR A 1 260 ? 8.026 13.487 -7.949 1.00 94.56 260 THR A O 1
ATOM 2010 N N . PRO A 1 261 ? 7.474 14.628 -9.815 1.00 94.88 261 PRO A N 1
ATOM 2011 C CA . PRO A 1 261 ? 6.030 14.610 -9.569 1.00 94.88 261 PRO A CA 1
ATOM 2012 C C . PRO A 1 261 ? 5.432 13.212 -9.766 1.00 94.88 261 PRO A C 1
ATOM 2014 O O . PRO A 1 261 ? 5.978 12.383 -10.493 1.00 94.88 261 PRO A O 1
ATOM 2017 N N . PHE A 1 262 ? 4.291 12.950 -9.131 1.00 95.38 262 PHE A N 1
ATOM 2018 C CA . PHE A 1 262 ? 3.684 11.622 -9.067 1.00 95.38 262 PHE A CA 1
ATOM 2019 C C . PHE A 1 262 ? 3.324 11.058 -10.440 1.00 95.38 262 PHE A C 1
ATOM 2021 O O . PHE A 1 262 ? 3.560 9.879 -10.668 1.00 95.38 262 PHE A O 1
ATOM 2028 N N . VAL A 1 263 ? 2.855 11.882 -11.383 1.00 94.38 263 VAL A N 1
ATOM 2029 C CA . VAL A 1 263 ? 2.574 11.423 -12.757 1.00 94.38 263 VAL A CA 1
ATOM 2030 C C . VAL A 1 263 ? 3.806 10.794 -13.420 1.00 94.38 263 VAL A C 1
ATOM 2032 O O . VAL A 1 263 ? 3.707 9.741 -14.046 1.00 94.38 263 VAL A O 1
ATOM 2035 N N . GLN A 1 264 ? 4.989 11.379 -13.211 1.00 94.62 264 GLN A N 1
ATOM 2036 C CA . GLN A 1 264 ? 6.244 10.852 -13.742 1.00 94.62 264 GLN A CA 1
ATOM 2037 C C . GLN A 1 264 ? 6.660 9.570 -13.011 1.00 94.62 264 GLN A C 1
ATOM 2039 O O . GLN A 1 264 ? 7.098 8.612 -13.646 1.00 94.62 264 GLN A O 1
ATOM 2044 N N . ARG A 1 265 ? 6.471 9.515 -11.684 1.00 96.75 265 ARG A N 1
ATOM 2045 C CA . ARG A 1 265 ? 6.742 8.304 -10.890 1.00 96.75 265 ARG A CA 1
ATOM 2046 C C . ARG A 1 265 ? 5.823 7.148 -11.283 1.00 96.75 265 ARG A C 1
ATOM 2048 O O . ARG A 1 265 ? 6.281 6.016 -11.368 1.00 96.75 265 ARG A O 1
ATOM 2055 N N . LEU A 1 266 ? 4.556 7.431 -11.584 1.00 96.06 266 LEU A N 1
ATOM 2056 C CA . LEU A 1 266 ? 3.590 6.444 -12.058 1.00 96.06 266 LEU A CA 1
ATOM 2057 C C . LEU A 1 266 ? 3.944 5.930 -13.461 1.00 96.06 266 LEU A C 1
ATOM 2059 O O . LEU A 1 266 ? 3.895 4.725 -13.688 1.00 96.06 266 LEU A O 1
ATOM 2063 N N . ARG A 1 267 ? 4.372 6.807 -14.381 1.00 95.12 267 ARG A N 1
ATOM 2064 C CA . ARG A 1 267 ? 4.898 6.391 -15.697 1.00 95.12 267 ARG A CA 1
ATOM 2065 C C . ARG A 1 267 ? 6.102 5.459 -15.551 1.00 95.12 267 ARG A C 1
ATOM 2067 O O . ARG A 1 267 ? 6.128 4.395 -16.164 1.00 95.12 267 ARG A O 1
ATOM 2074 N N . ALA A 1 268 ? 7.058 5.821 -14.694 1.00 96.44 268 ALA A N 1
ATOM 2075 C CA . ALA A 1 268 ? 8.201 4.968 -14.386 1.00 96.44 268 ALA A CA 1
ATOM 2076 C C . ALA A 1 268 ? 7.765 3.627 -13.763 1.00 96.44 268 ALA A C 1
ATOM 2078 O O . ALA A 1 268 ? 8.271 2.583 -14.159 1.00 96.44 268 ALA A O 1
ATOM 2079 N N . LEU A 1 269 ? 6.780 3.622 -12.857 1.00 97.06 269 LEU A N 1
ATOM 2080 C CA . LEU A 1 269 ? 6.245 2.395 -12.255 1.00 97.06 269 LEU A CA 1
ATOM 2081 C C . LEU A 1 269 ? 5.605 1.474 -13.293 1.00 97.06 269 LEU A C 1
ATOM 2083 O O . LEU A 1 269 ? 5.882 0.276 -13.288 1.00 97.06 269 LEU A O 1
ATOM 2087 N N . ASN A 1 270 ? 4.810 2.023 -14.209 1.00 95.81 270 ASN A N 1
ATOM 2088 C CA . ASN A 1 270 ? 4.203 1.254 -15.293 1.00 95.81 270 ASN A CA 1
ATOM 2089 C C . ASN A 1 270 ? 5.267 0.633 -16.207 1.00 95.81 270 ASN A C 1
ATOM 2091 O O . ASN A 1 270 ? 5.160 -0.540 -16.554 1.00 95.81 270 ASN A O 1
ATOM 2095 N N . PHE A 1 271 ? 6.328 1.379 -16.531 1.00 95.88 271 PHE A N 1
ATOM 2096 C CA . PHE A 1 271 ? 7.475 0.846 -17.267 1.00 95.88 271 PHE A CA 1
ATOM 2097 C C . PHE A 1 271 ? 8.148 -0.323 -16.525 1.00 95.88 271 PHE A C 1
ATOM 2099 O O . PHE A 1 271 ? 8.376 -1.375 -17.119 1.00 95.88 271 PHE A O 1
ATOM 2106 N N . LEU A 1 272 ? 8.415 -0.180 -15.220 1.00 96.06 272 LEU A N 1
ATOM 2107 C CA . LEU A 1 272 ? 9.026 -1.241 -14.408 1.00 96.06 272 LEU A CA 1
ATOM 2108 C C . LEU A 1 272 ? 8.162 -2.509 -14.349 1.00 96.06 272 LEU A C 1
ATOM 2110 O O . LEU A 1 272 ? 8.692 -3.617 -14.413 1.00 96.06 272 LEU A O 1
ATOM 2114 N N . MET A 1 273 ? 6.839 -2.369 -14.239 1.00 95.81 273 MET A N 1
ATOM 2115 C CA . MET A 1 273 ? 5.941 -3.529 -14.249 1.00 95.81 273 MET A CA 1
ATOM 2116 C C . MET A 1 273 ? 5.866 -4.176 -15.632 1.00 95.81 273 MET A C 1
ATOM 2118 O O . MET A 1 273 ? 5.908 -5.399 -15.727 1.00 95.81 273 MET A O 1
ATOM 2122 N N . CYS A 1 274 ? 5.864 -3.376 -16.703 1.00 94.62 274 CYS A N 1
ATOM 2123 C CA . CYS A 1 274 ? 5.911 -3.883 -18.072 1.00 94.62 274 CYS A CA 1
ATOM 2124 C C . CYS A 1 274 ? 7.177 -4.719 -18.331 1.00 94.62 274 CYS A C 1
ATOM 2126 O O . CYS A 1 274 ? 7.083 -5.797 -18.914 1.00 94.62 274 CYS A O 1
ATOM 2128 N N . LEU A 1 275 ? 8.343 -4.287 -17.828 1.00 93.88 275 LEU A N 1
ATOM 2129 C CA . LEU A 1 275 ? 9.579 -5.082 -17.882 1.00 93.88 275 LEU A CA 1
ATOM 2130 C C . LEU A 1 275 ? 9.404 -6.461 -17.235 1.00 93.88 275 LEU A C 1
ATOM 2132 O O . LEU A 1 275 ? 9.781 -7.474 -17.829 1.00 93.88 275 LEU A O 1
ATOM 2136 N N . LEU A 1 276 ? 8.838 -6.505 -16.025 1.00 92.69 276 LEU A N 1
ATOM 2137 C CA . LEU A 1 276 ? 8.593 -7.762 -15.319 1.00 92.69 276 LEU A CA 1
ATOM 2138 C C . LEU A 1 276 ? 7.610 -8.653 -16.078 1.00 92.69 276 LEU A C 1
ATOM 2140 O O . LEU A 1 276 ? 7.879 -9.841 -16.241 1.00 92.69 276 LEU A O 1
ATOM 2144 N N . ASP A 1 277 ? 6.501 -8.103 -16.565 1.00 92.62 277 ASP A N 1
ATOM 2145 C CA . ASP A 1 277 ? 5.456 -8.861 -17.260 1.00 92.62 277 ASP A CA 1
ATOM 2146 C C . ASP A 1 277 ? 5.927 -9.415 -18.606 1.00 92.62 277 ASP A C 1
ATOM 2148 O O . ASP A 1 277 ? 5.680 -10.586 -18.916 1.00 92.62 277 ASP A O 1
ATOM 2152 N N . LEU A 1 278 ? 6.687 -8.631 -19.373 1.00 92.56 278 LEU A N 1
ATOM 2153 C CA . LEU A 1 278 ? 7.335 -9.106 -20.592 1.00 92.56 278 LEU A CA 1
ATOM 2154 C C . LEU A 1 278 ? 8.350 -10.205 -20.279 1.00 92.56 278 LEU A C 1
ATOM 2156 O O . LEU A 1 278 ? 8.335 -11.248 -20.928 1.00 92.56 278 LEU A O 1
ATOM 2160 N N . HIS A 1 279 ? 9.184 -10.031 -19.251 1.00 90.75 279 HIS A N 1
ATOM 2161 C CA . HIS A 1 279 ? 10.128 -11.070 -18.844 1.00 90.75 279 HIS A CA 1
ATOM 2162 C C . HIS A 1 279 ? 9.415 -12.371 -18.439 1.00 90.75 279 HIS A C 1
ATOM 2164 O O . HIS A 1 279 ? 9.796 -13.452 -18.891 1.00 90.75 279 HIS A O 1
ATOM 2170 N N . ARG A 1 280 ? 8.349 -12.280 -17.633 1.00 89.81 280 ARG A N 1
ATOM 2171 C CA . ARG A 1 280 ? 7.514 -13.425 -17.221 1.00 89.81 280 ARG A CA 1
ATOM 2172 C C . ARG A 1 280 ? 6.891 -14.138 -18.423 1.00 89.81 280 ARG A C 1
ATOM 2174 O O . ARG A 1 280 ? 6.822 -15.364 -18.428 1.00 89.81 280 ARG A O 1
ATOM 2181 N N . SER A 1 281 ? 6.471 -13.379 -19.433 1.00 89.44 281 SER A N 1
ATOM 2182 C CA . SER A 1 281 ? 5.877 -13.912 -20.663 1.00 89.44 281 SER A CA 1
ATOM 2183 C C . SER A 1 281 ? 6.918 -14.597 -21.552 1.00 89.44 281 SER A C 1
ATOM 2185 O O . SER A 1 281 ? 6.675 -15.690 -22.053 1.00 89.44 281 SER A O 1
ATOM 2187 N N . HIS A 1 282 ? 8.101 -13.996 -21.706 1.00 87.81 282 HIS A N 1
ATOM 2188 C CA . HIS A 1 282 ? 9.179 -14.520 -22.549 1.00 87.81 282 HIS A CA 1
ATOM 2189 C C . HIS A 1 282 ? 9.844 -15.775 -21.985 1.00 87.81 282 HIS A C 1
ATOM 2191 O O . HIS A 1 282 ? 10.208 -16.668 -22.745 1.00 87.81 282 HIS A O 1
ATOM 2197 N N . TYR A 1 283 ? 10.025 -15.833 -20.667 1.00 82.88 283 TYR A N 1
ATOM 2198 C CA . TYR A 1 283 ? 10.731 -16.932 -20.011 1.00 82.88 283 TYR A CA 1
ATOM 2199 C C . TYR A 1 283 ? 9.815 -17.904 -19.280 1.00 82.88 283 TYR A C 1
ATOM 2201 O O . TYR A 1 283 ? 10.337 -18.727 -18.540 1.00 82.88 283 TYR A O 1
ATOM 2209 N N . GLY A 1 284 ? 8.496 -17.793 -19.498 1.00 65.75 284 GLY A N 1
ATOM 2210 C CA . GLY A 1 284 ? 7.437 -18.743 -19.150 1.00 65.75 284 GLY A CA 1
ATOM 2211 C C . GLY A 1 284 ? 7.645 -19.539 -17.862 1.00 65.75 284 GLY A C 1
ATOM 2212 O O . GLY A 1 284 ? 8.490 -20.424 -17.826 1.00 65.75 284 GLY A O 1
ATOM 2213 N N . SER A 1 285 ? 6.806 -19.265 -16.854 1.00 54.59 285 SER A N 1
ATOM 2214 C CA . SER A 1 285 ? 6.639 -19.892 -15.520 1.00 54.59 285 SER A CA 1
ATOM 2215 C C . SER A 1 285 ? 6.878 -21.422 -15.436 1.00 54.59 285 SER A C 1
ATOM 2217 O O . SER A 1 285 ? 5.989 -22.198 -15.103 1.00 54.59 285 SER A O 1
ATOM 2219 N N . SER A 1 286 ? 8.098 -21.875 -15.727 1.00 48.06 286 SER A N 1
ATOM 2220 C CA . SER A 1 286 ? 8.481 -23.293 -15.751 1.00 48.06 286 SER A CA 1
ATOM 2221 C C . SER A 1 286 ? 8.662 -23.835 -14.332 1.00 48.06 286 SER A C 1
ATOM 2223 O O . SER A 1 286 ? 8.704 -25.042 -14.123 1.00 48.06 286 SER A O 1
ATOM 2225 N N . SER A 1 287 ? 8.719 -22.949 -13.335 1.00 50.44 287 SER A N 1
ATOM 2226 C CA . SER A 1 287 ? 8.515 -23.293 -11.935 1.00 50.44 287 SER A CA 1
ATOM 2227 C C . SER A 1 287 ? 7.163 -22.750 -11.480 1.00 50.44 287 SER A C 1
ATOM 2229 O O . SER A 1 287 ? 6.932 -21.539 -11.442 1.00 50.44 287 SER A O 1
ATOM 2231 N N . ALA A 1 288 ? 6.257 -23.668 -11.144 1.00 43.78 288 ALA A N 1
ATOM 2232 C CA . ALA A 1 288 ? 4.963 -23.372 -10.548 1.00 43.78 288 ALA A CA 1
ATOM 2233 C C . ALA A 1 288 ? 5.152 -22.453 -9.324 1.00 43.78 288 ALA A C 1
ATOM 2235 O O . ALA A 1 288 ? 5.582 -22.898 -8.262 1.00 43.78 288 ALA A O 1
ATOM 2236 N N . GLY A 1 289 ? 4.896 -21.152 -9.490 1.00 52.06 289 GLY A N 1
ATOM 2237 C CA . GLY A 1 289 ? 5.002 -20.152 -8.422 1.00 52.06 289 GLY A CA 1
ATOM 2238 C C . GLY A 1 289 ? 6.070 -19.066 -8.599 1.00 52.06 289 GLY A C 1
ATOM 2239 O O . GLY A 1 289 ? 6.125 -18.160 -7.765 1.00 52.06 289 GLY A O 1
ATOM 2240 N N . ALA A 1 290 ? 6.889 -19.085 -9.655 1.00 53.78 290 ALA A N 1
ATOM 2241 C CA . ALA A 1 290 ? 7.815 -17.984 -9.932 1.00 53.78 290 ALA A CA 1
ATOM 2242 C C . ALA A 1 290 ? 7.135 -16.852 -10.721 1.00 53.78 290 ALA A C 1
ATOM 2244 O O . ALA A 1 290 ? 6.658 -17.065 -11.838 1.00 53.78 290 ALA A O 1
ATOM 2245 N N . GLY A 1 291 ? 7.143 -15.636 -10.162 1.00 62.22 291 GLY A N 1
ATOM 2246 C CA . GLY A 1 291 ? 6.976 -14.414 -10.949 1.00 62.22 291 GLY A CA 1
ATOM 2247 C C . GLY A 1 291 ? 5.614 -13.726 -10.884 1.00 62.22 291 GLY A C 1
ATOM 2248 O O . GLY A 1 291 ? 5.186 -13.227 -11.912 1.00 62.22 291 GLY A O 1
ATOM 2249 N N . LYS A 1 292 ? 4.909 -13.680 -9.750 1.00 85.00 292 LYS A N 1
ATOM 2250 C CA . LYS A 1 292 ? 3.703 -12.825 -9.583 1.00 85.00 292 LYS A CA 1
ATOM 2251 C C . LYS A 1 292 ? 3.590 -12.221 -8.182 1.00 85.00 292 LYS A C 1
ATOM 2253 O O . LYS A 1 292 ? 2.500 -11.860 -7.735 1.00 85.00 292 LYS A O 1
ATOM 2258 N N . HIS A 1 293 ? 4.706 -12.156 -7.466 1.00 93.50 293 HIS A N 1
ATOM 2259 C CA . HIS A 1 293 ? 4.731 -11.708 -6.080 1.00 93.50 293 HIS A CA 1
ATOM 2260 C C . HIS A 1 293 ? 4.915 -10.207 -5.970 1.00 93.50 293 HIS A C 1
ATOM 2262 O O . HIS A 1 293 ? 4.457 -9.624 -4.996 1.00 93.50 293 HIS A O 1
ATOM 2268 N N . VAL A 1 294 ? 5.543 -9.580 -6.962 1.00 96.19 294 VAL A N 1
ATOM 2269 C CA . VAL A 1 294 ? 5.661 -8.128 -7.072 1.00 96.19 294 VAL A CA 1
ATOM 2270 C C . VAL A 1 294 ? 4.691 -7.625 -8.140 1.00 96.19 294 VAL A C 1
ATOM 2272 O O . VAL A 1 294 ? 4.718 -8.088 -9.283 1.00 96.19 294 VAL A O 1
ATOM 2275 N N . GLN A 1 295 ? 3.823 -6.685 -7.775 1.00 96.19 295 GLN A N 1
ATOM 2276 C CA . GLN A 1 295 ? 2.824 -6.102 -8.675 1.00 96.19 295 GLN A CA 1
ATOM 2277 C C . GLN A 1 295 ? 2.602 -4.624 -8.351 1.00 96.19 295 GLN A C 1
ATOM 2279 O O . GLN A 1 295 ? 2.766 -4.219 -7.200 1.00 96.19 295 GLN A O 1
ATOM 2284 N N . SER A 1 296 ? 2.197 -3.815 -9.329 1.00 96.62 296 SER A N 1
ATOM 2285 C CA . SER A 1 296 ? 1.703 -2.466 -9.050 1.00 96.62 296 SER A CA 1
ATOM 2286 C C . SER A 1 296 ? 0.256 -2.501 -8.569 1.00 96.62 296 SER A C 1
ATOM 2288 O O . SER A 1 296 ? -0.518 -3.403 -8.891 1.00 96.62 296 SER A O 1
ATOM 2290 N N . VAL A 1 297 ? -0.130 -1.492 -7.793 1.00 96.69 297 VAL A N 1
ATOM 2291 C CA . VAL A 1 297 ? -1.544 -1.221 -7.539 1.00 96.69 297 VAL A CA 1
ATOM 2292 C C . VAL A 1 297 ? -2.183 -0.604 -8.788 1.00 96.69 297 VAL A C 1
ATOM 2294 O O . VAL A 1 297 ? -1.542 0.212 -9.459 1.00 96.69 297 VAL A O 1
ATOM 2297 N N . PRO A 1 298 ? -3.449 -0.929 -9.092 1.00 95.81 298 PRO A N 1
ATOM 2298 C CA . PRO A 1 298 ? -4.153 -0.286 -10.188 1.00 95.81 298 PRO A CA 1
ATOM 2299 C C . PRO A 1 298 ? -4.456 1.174 -9.836 1.00 95.81 298 PRO A C 1
ATOM 2301 O O . PRO A 1 298 ? -4.871 1.488 -8.717 1.00 95.81 298 PRO A O 1
ATOM 2304 N N . TYR A 1 299 ? -4.273 2.059 -10.812 1.00 96.44 299 TYR A N 1
ATOM 2305 C CA . TYR A 1 299 ? -4.599 3.476 -10.708 1.00 96.44 299 TYR A CA 1
ATOM 2306 C C . TYR A 1 299 ? -5.712 3.839 -11.686 1.00 96.44 299 TYR A C 1
ATOM 2308 O O . TYR A 1 299 ? -5.665 3.455 -12.851 1.00 96.44 299 TYR A O 1
ATOM 2316 N N . LYS A 1 300 ? -6.687 4.617 -11.214 1.00 96.31 300 LYS A N 1
ATOM 2317 C CA . LYS A 1 300 ? -7.716 5.253 -12.043 1.00 96.31 300 LYS A CA 1
ATOM 2318 C C . LYS A 1 300 ? -7.506 6.760 -12.027 1.00 96.31 300 LYS A C 1
ATOM 2320 O O . LYS A 1 300 ? -7.338 7.336 -10.951 1.00 96.31 300 LYS A O 1
ATOM 2325 N N . SER A 1 301 ? -7.516 7.397 -13.193 1.00 95.25 301 SER A N 1
ATOM 2326 C CA . SER A 1 301 ? -7.633 8.852 -13.269 1.00 95.25 301 SER A CA 1
ATOM 2327 C C . SER A 1 301 ? -9.076 9.253 -12.989 1.00 95.25 301 SER A C 1
ATOM 2329 O O . SER A 1 301 ? -10.001 8.633 -13.512 1.00 95.25 301 SER A O 1
ATOM 2331 N N . ILE A 1 302 ? -9.260 10.285 -12.178 1.00 93.94 302 ILE A N 1
ATOM 2332 C CA . ILE A 1 302 ? -10.561 10.899 -11.926 1.00 93.94 302 ILE A CA 1
ATOM 2333 C C . ILE A 1 302 ? -10.463 12.401 -12.185 1.00 93.94 302 ILE A C 1
ATOM 2335 O O . ILE A 1 302 ? -9.406 13.014 -12.020 1.00 93.94 302 ILE A O 1
ATOM 2339 N N . ASP A 1 303 ? -11.586 12.973 -12.578 1.00 89.38 303 ASP A N 1
ATOM 2340 C CA . ASP A 1 303 ? -11.773 14.390 -12.882 1.00 89.38 303 ASP A CA 1
ATOM 2341 C C . ASP A 1 303 ? -12.264 15.201 -11.675 1.00 89.38 303 ASP A C 1
ATOM 2343 O O . ASP A 1 303 ? -12.065 16.410 -11.608 1.00 89.38 303 ASP A O 1
ATOM 2347 N N . SER A 1 304 ? -12.894 14.542 -10.701 1.00 87.31 304 SER A N 1
ATOM 2348 C CA . SER A 1 304 ? -13.538 15.204 -9.573 1.00 87.31 304 SER A CA 1
ATOM 2349 C C . SER A 1 304 ? -13.486 14.376 -8.291 1.00 87.31 304 SER A C 1
ATOM 2351 O O . SER A 1 304 ? -13.412 13.145 -8.296 1.00 87.31 304 SER A O 1
ATOM 2353 N N . ILE A 1 305 ? -13.605 15.061 -7.152 1.00 85.94 305 ILE A N 1
ATOM 2354 C CA . ILE A 1 305 ? -13.740 14.420 -5.836 1.00 85.94 305 ILE A CA 1
ATOM 2355 C C . ILE A 1 305 ? -15.015 13.566 -5.760 1.00 85.94 305 ILE A C 1
ATOM 2357 O O . ILE A 1 305 ? -15.028 12.538 -5.081 1.00 85.94 305 ILE A O 1
ATOM 2361 N N . HIS A 1 306 ? -16.074 13.944 -6.481 1.00 88.00 306 HIS A N 1
ATOM 2362 C CA . HIS A 1 306 ? -17.307 13.162 -6.533 1.00 88.00 306 HIS A CA 1
ATOM 2363 C C . HIS A 1 306 ? -17.063 11.776 -7.148 1.00 88.00 306 HIS A C 1
ATOM 2365 O O . HIS A 1 306 ? -17.439 10.766 -6.550 1.00 88.00 306 HIS A O 1
ATOM 2371 N N . SER A 1 307 ? -16.326 11.714 -8.262 1.00 92.12 307 SER A N 1
ATOM 2372 C CA . SER A 1 307 ? -15.892 10.460 -8.893 1.00 92.12 307 SER A CA 1
ATOM 2373 C C . SER A 1 307 ? -15.073 9.584 -7.930 1.00 92.12 307 SER A C 1
ATOM 2375 O O . SER A 1 307 ? -15.209 8.358 -7.930 1.00 92.12 307 SER A O 1
ATOM 2377 N N . ALA A 1 308 ? -14.291 10.191 -7.026 1.00 88.75 308 ALA A N 1
ATOM 2378 C CA . ALA A 1 308 ? -13.545 9.455 -6.002 1.00 88.75 308 ALA A CA 1
ATOM 2379 C C . ALA A 1 308 ? -14.448 8.665 -5.042 1.00 88.75 308 ALA A C 1
ATOM 2381 O O . ALA A 1 308 ? -14.046 7.606 -4.556 1.00 88.75 308 ALA A O 1
ATOM 2382 N N . ARG A 1 309 ? -15.667 9.150 -4.769 1.00 88.56 309 ARG A N 1
ATOM 2383 C CA . ARG A 1 309 ? -16.633 8.454 -3.908 1.00 88.56 309 ARG A CA 1
ATOM 2384 C C . ARG A 1 309 ? -17.146 7.180 -4.569 1.00 88.56 309 ARG A C 1
ATOM 2386 O O . ARG A 1 309 ? -17.212 6.150 -3.905 1.00 88.56 309 ARG A O 1
ATOM 2393 N N . THR A 1 310 ? -17.456 7.227 -5.861 1.00 93.56 310 THR A N 1
ATOM 2394 C CA . THR A 1 310 ? -17.867 6.039 -6.625 1.00 93.56 310 THR A CA 1
ATOM 2395 C C . THR A 1 310 ? -16.752 4.995 -6.638 1.00 93.56 310 THR A C 1
ATOM 2397 O O . THR A 1 310 ? -16.994 3.8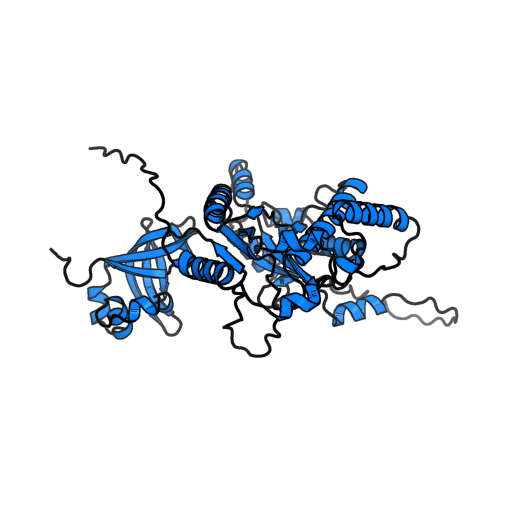35 -6.314 1.00 93.56 310 THR A O 1
ATOM 2400 N N . VAL A 1 311 ? -15.511 5.422 -6.896 1.00 94.50 311 VAL A N 1
ATOM 2401 C CA . VAL A 1 311 ? -14.336 4.535 -6.871 1.00 94.50 311 VAL A CA 1
ATOM 2402 C C . VAL A 1 311 ? -14.083 3.956 -5.472 1.00 94.50 311 VAL A C 1
ATOM 2404 O O . VAL A 1 311 ? -13.732 2.787 -5.341 1.00 94.50 311 VAL A O 1
ATOM 2407 N N . LEU A 1 312 ? -14.295 4.734 -4.405 1.00 93.50 312 LEU A N 1
ATOM 2408 C CA . LEU A 1 312 ? -14.211 4.226 -3.033 1.00 93.50 312 LEU A CA 1
ATOM 2409 C C . LEU A 1 312 ? -15.222 3.101 -2.786 1.00 93.50 312 LEU A C 1
ATOM 2411 O O . LEU A 1 312 ? -14.850 2.089 -2.198 1.00 93.50 312 LEU A O 1
ATOM 2415 N N . MET A 1 313 ? -16.476 3.273 -3.214 1.00 93.44 313 MET A N 1
ATOM 2416 C CA . MET A 1 313 ? -17.521 2.253 -3.049 1.00 93.44 313 MET A CA 1
ATOM 2417 C C . MET A 1 313 ? -17.201 0.985 -3.846 1.00 93.44 313 MET A C 1
ATOM 2419 O O . MET A 1 313 ? -17.416 -0.118 -3.355 1.00 93.44 313 MET A O 1
ATOM 2423 N N . GLU A 1 314 ? -16.640 1.132 -5.046 1.00 95.56 314 GLU A N 1
ATOM 2424 C CA . GLU A 1 314 ? -16.157 0.006 -5.847 1.00 95.56 314 GLU A CA 1
ATOM 2425 C C . GLU A 1 314 ? -15.041 -0.761 -5.121 1.00 95.56 314 GLU A C 1
ATOM 2427 O O . GLU A 1 314 ? -15.113 -1.982 -4.983 1.00 95.56 314 GLU A O 1
ATOM 2432 N N . PHE A 1 315 ? -14.028 -0.062 -4.599 1.00 96.00 315 PHE A N 1
ATOM 2433 C CA . PHE A 1 315 ? -12.917 -0.711 -3.902 1.00 96.00 315 PHE A CA 1
ATOM 2434 C C . PHE A 1 315 ? -13.337 -1.360 -2.580 1.00 96.00 315 PHE A C 1
ATOM 2436 O O . PHE A 1 315 ? -12.875 -2.460 -2.277 1.00 96.00 315 PHE A O 1
ATOM 2443 N N . THR A 1 316 ? -14.224 -0.741 -1.801 1.00 93.00 316 THR A N 1
ATOM 2444 C CA . THR A 1 316 ? -14.725 -1.364 -0.566 1.00 93.00 316 THR A CA 1
ATOM 2445 C C . THR A 1 316 ? -15.609 -2.574 -0.863 1.00 93.00 316 THR A C 1
ATOM 2447 O O . THR A 1 316 ? -15.472 -3.593 -0.188 1.00 93.00 316 THR A O 1
ATOM 2450 N N . ALA A 1 317 ? -16.442 -2.525 -1.911 1.00 92.88 317 ALA A N 1
ATOM 2451 C CA . ALA A 1 317 ? -17.205 -3.684 -2.381 1.00 92.88 317 ALA A CA 1
ATOM 2452 C C . ALA A 1 317 ? -16.291 -4.826 -2.862 1.00 92.88 317 ALA A C 1
ATOM 2454 O O . ALA A 1 317 ? -16.577 -5.997 -2.616 1.00 92.88 317 ALA A O 1
ATOM 2455 N N . ALA A 1 318 ? -15.151 -4.491 -3.470 1.00 94.25 318 ALA A N 1
ATOM 2456 C CA . ALA A 1 318 ? -14.109 -5.446 -3.836 1.00 94.25 318 ALA A CA 1
ATOM 2457 C C . ALA A 1 318 ? -13.266 -5.940 -2.640 1.00 94.25 318 ALA A C 1
ATOM 2459 O O . ALA A 1 318 ? -12.350 -6.728 -2.827 1.00 94.25 318 ALA A O 1
ATOM 2460 N N . GLY A 1 319 ? -13.550 -5.518 -1.403 1.00 91.94 319 GLY A N 1
ATOM 2461 C CA . GLY A 1 319 ? -12.863 -6.008 -0.202 1.00 91.94 319 GLY A CA 1
ATOM 2462 C C . GLY A 1 319 ? -11.527 -5.326 0.114 1.00 91.94 319 GLY A C 1
ATOM 2463 O O . GLY A 1 319 ? -10.744 -5.858 0.906 1.00 91.94 319 GLY A O 1
ATOM 2464 N N . TYR A 1 320 ? -11.246 -4.165 -0.482 1.00 94.75 320 TYR A N 1
ATOM 2465 C CA . TYR A 1 320 ? -10.152 -3.291 -0.052 1.00 94.75 320 TYR A CA 1
ATOM 2466 C C . TYR A 1 320 ? -10.564 -2.440 1.160 1.00 94.75 320 TYR A C 1
ATOM 2468 O O . TYR A 1 320 ? -11.746 -2.215 1.412 1.00 94.75 320 TYR A O 1
ATOM 2476 N N . GLU A 1 321 ? -9.583 -1.918 1.902 1.00 92.75 321 GLU A N 1
ATOM 2477 C CA . GLU A 1 321 ? -9.833 -1.079 3.088 1.00 92.75 321 GLU A CA 1
ATOM 2478 C C . GLU A 1 321 ? -10.487 0.258 2.726 1.00 92.75 321 GLU A C 1
ATOM 2480 O O . GLU A 1 321 ? -11.214 0.851 3.516 1.00 92.75 321 GLU A O 1
ATOM 2485 N N . GLY A 1 322 ? -10.191 0.755 1.526 1.00 95.12 322 GLY A N 1
ATOM 2486 C CA . GLY A 1 322 ? -10.676 2.027 1.020 1.00 95.12 322 GLY A CA 1
ATOM 2487 C C . GLY A 1 322 ? -9.903 2.457 -0.219 1.00 95.12 322 GLY A C 1
ATOM 2488 O O . GLY A 1 322 ? -9.504 1.623 -1.033 1.00 95.12 322 GLY A O 1
ATOM 2489 N N . ALA A 1 323 ? -9.650 3.756 -0.350 1.00 96.50 323 ALA A N 1
ATOM 2490 C CA . ALA A 1 323 ? -8.955 4.342 -1.490 1.00 96.50 323 ALA A CA 1
ATOM 2491 C C . ALA A 1 323 ? -7.877 5.349 -1.059 1.00 96.50 323 ALA A C 1
ATOM 2493 O O . ALA A 1 323 ? -7.909 5.909 0.038 1.00 96.50 323 ALA A O 1
ATOM 2494 N N . VAL A 1 324 ? -6.910 5.600 -1.937 1.00 96.19 324 VAL A N 1
ATOM 2495 C CA . VAL A 1 324 ? -5.907 6.659 -1.780 1.00 96.19 324 VAL A CA 1
ATOM 2496 C C . VAL A 1 324 ? -5.939 7.542 -3.016 1.00 96.19 324 VAL A C 1
ATOM 2498 O O . VAL A 1 324 ? -5.721 7.046 -4.118 1.00 96.19 324 VAL A O 1
ATOM 2501 N N . ILE A 1 325 ? -6.178 8.836 -2.817 1.00 95.31 325 ILE A N 1
ATOM 2502 C CA . ILE A 1 325 ? -6.126 9.866 -3.855 1.00 95.31 325 ILE A CA 1
ATOM 2503 C C . ILE A 1 325 ? -4.751 10.523 -3.824 1.00 95.31 325 ILE A C 1
ATOM 2505 O O . ILE A 1 325 ? -4.249 10.859 -2.750 1.00 95.31 325 ILE A O 1
ATOM 2509 N N . ARG A 1 326 ? -4.159 10.745 -4.995 1.00 94.56 326 ARG A N 1
ATOM 2510 C CA . ARG A 1 326 ? -2.944 11.542 -5.184 1.00 94.56 326 ARG A CA 1
ATOM 2511 C C . ARG A 1 326 ? -3.155 12.555 -6.297 1.00 94.56 326 ARG A C 1
ATOM 2513 O O . ARG A 1 326 ? -3.797 12.247 -7.297 1.00 94.56 326 ARG A O 1
ATOM 2520 N N . THR A 1 327 ? -2.582 13.743 -6.149 1.00 92.44 327 THR A N 1
ATOM 2521 C CA . THR A 1 327 ? -2.521 14.712 -7.251 1.00 92.44 327 THR A CA 1
ATOM 2522 C C . THR A 1 327 ? -1.387 14.351 -8.213 1.00 92.44 327 THR A C 1
ATOM 2524 O O . THR A 1 327 ? -0.375 13.779 -7.800 1.00 92.44 327 THR A O 1
ATOM 2527 N N . SER A 1 328 ? -1.507 14.712 -9.491 1.00 92.25 328 SER A N 1
ATOM 2528 C CA . SER A 1 328 ? -0.448 14.522 -10.498 1.00 92.25 328 SER A CA 1
ATOM 2529 C C . SER A 1 328 ? 0.895 15.150 -10.099 1.00 92.25 328 SER A C 1
ATOM 2531 O O . SER A 1 328 ? 1.958 14.623 -10.438 1.00 92.25 328 SER A O 1
ATOM 2533 N N . LEU A 1 329 ? 0.843 16.241 -9.330 1.00 91.25 329 LEU A N 1
ATOM 2534 C CA . LEU A 1 329 ? 1.992 17.016 -8.860 1.00 91.25 329 LEU A CA 1
ATOM 2535 C C . LEU A 1 329 ? 2.527 16.579 -7.490 1.00 91.25 329 LEU A C 1
ATOM 2537 O O . LEU A 1 329 ? 3.527 17.136 -7.038 1.00 91.25 329 LEU A O 1
ATOM 2541 N N . ASN A 1 330 ? 1.898 15.601 -6.825 1.00 91.38 330 ASN A N 1
ATOM 2542 C CA . ASN A 1 330 ? 2.370 15.078 -5.543 1.00 91.38 330 ASN A CA 1
ATOM 2543 C C . ASN A 1 330 ? 3.856 14.700 -5.645 1.00 91.38 330 ASN A C 1
ATOM 2545 O O . ASN A 1 330 ? 4.254 13.987 -6.564 1.00 91.38 330 ASN A O 1
ATOM 2549 N N . ARG A 1 331 ? 4.687 15.151 -4.705 1.00 92.25 331 ARG A N 1
ATOM 2550 C CA . ARG A 1 331 ? 6.105 14.771 -4.625 1.00 92.25 331 ARG A CA 1
ATOM 2551 C C . ARG A 1 331 ? 6.312 13.775 -3.492 1.00 92.25 331 ARG A C 1
ATOM 2553 O O . ARG A 1 331 ? 5.633 13.836 -2.467 1.00 92.25 331 ARG A O 1
ATOM 2560 N N . TYR A 1 332 ? 7.249 12.852 -3.684 1.00 90.81 332 TYR A N 1
ATOM 2561 C CA . TYR A 1 332 ? 7.629 11.920 -2.632 1.00 90.81 332 TYR A CA 1
ATOM 2562 C C . TYR A 1 332 ? 8.574 12.625 -1.659 1.00 90.81 332 TYR A C 1
ATOM 2564 O O . TYR A 1 332 ? 9.718 12.899 -2.016 1.00 90.81 332 TYR A O 1
ATOM 2572 N N . HIS A 1 333 ? 8.099 12.928 -0.452 1.00 88.25 333 HIS A N 1
ATOM 2573 C CA . HIS A 1 333 ? 8.900 13.602 0.567 1.00 88.25 333 HIS A CA 1
ATOM 2574 C C . HIS A 1 333 ? 9.728 12.588 1.362 1.00 88.25 333 HIS A C 1
ATOM 2576 O O . HIS A 1 333 ? 9.232 11.957 2.296 1.00 88.25 333 HIS A O 1
ATOM 2582 N N . ALA A 1 334 ? 10.986 12.409 0.962 1.00 75.94 334 ALA A N 1
ATOM 2583 C CA . ALA A 1 334 ? 11.964 11.618 1.698 1.00 75.94 334 ALA A CA 1
ATOM 2584 C C . ALA A 1 334 ? 12.672 12.544 2.693 1.00 75.94 334 ALA A C 1
ATOM 2586 O O . ALA A 1 334 ? 13.722 13.103 2.388 1.00 75.94 334 ALA A O 1
ATOM 2587 N N . GLU A 1 335 ? 12.057 12.783 3.848 1.00 68.12 335 GLU A N 1
ATOM 2588 C CA . GLU A 1 335 ? 12.719 13.525 4.920 1.00 68.12 335 GLU A CA 1
ATOM 2589 C C . GLU A 1 335 ? 13.657 12.610 5.713 1.00 68.12 335 GLU A C 1
ATOM 2591 O O . GLU A 1 335 ? 13.278 11.513 6.141 1.00 68.12 335 GLU A O 1
ATOM 2596 N N . ASP A 1 336 ? 14.868 13.111 5.958 1.00 53.75 336 ASP A N 1
ATOM 2597 C CA . ASP A 1 336 ? 15.785 12.607 6.973 1.00 53.75 336 ASP A CA 1
ATOM 2598 C C . ASP A 1 336 ? 15.100 12.732 8.341 1.00 53.75 336 ASP A C 1
ATOM 2600 O O . ASP A 1 336 ? 15.092 13.799 8.957 1.00 53.75 336 ASP A O 1
ATOM 2604 N N . ARG A 1 337 ? 14.520 11.640 8.851 1.00 54.94 337 ARG A N 1
ATOM 2605 C CA . ARG A 1 337 ? 13.985 11.562 10.224 1.00 54.94 337 ARG A CA 1
ATOM 2606 C C . ARG A 1 337 ? 15.115 11.566 11.265 1.00 54.94 337 ARG A C 1
ATOM 2608 O O . ARG A 1 337 ? 15.257 10.622 12.037 1.00 54.94 337 ARG A O 1
ATOM 2615 N N . LYS A 1 338 ? 15.949 12.607 11.267 1.00 49.38 338 LYS A N 1
ATOM 2616 C CA . LYS A 1 338 ? 17.052 12.789 12.220 1.00 49.38 338 LYS A CA 1
ATOM 2617 C C . LYS A 1 338 ? 16.579 13.303 13.580 1.00 49.38 338 LYS A C 1
ATOM 2619 O O . LYS A 1 338 ? 17.275 13.100 14.566 1.00 49.38 338 LYS A O 1
ATOM 2624 N N . SER A 1 339 ? 15.392 13.903 13.680 1.00 44.78 339 SER A N 1
ATOM 2625 C CA . SER A 1 339 ? 14.804 14.298 14.962 1.00 44.78 339 SER A CA 1
ATOM 2626 C C . SER A 1 339 ? 13.739 13.282 15.370 1.00 44.78 339 SER A C 1
ATOM 2628 O O . SER A 1 339 ? 12.805 13.010 14.622 1.00 44.78 339 SER A O 1
ATOM 2630 N N . GLY A 1 340 ? 13.860 12.693 16.561 1.00 45.62 340 GLY A N 1
ATOM 2631 C CA . GLY A 1 340 ? 12.943 11.677 17.104 1.00 45.62 340 GLY A CA 1
ATOM 2632 C C . GLY A 1 340 ? 11.483 12.121 17.311 1.00 45.62 340 GLY A C 1
ATOM 2633 O O . GLY A 1 340 ? 10.752 11.466 18.051 1.00 45.62 340 GLY A O 1
ATOM 2634 N N . SER A 1 341 ? 11.036 13.209 16.677 1.00 44.28 341 SER A N 1
ATOM 2635 C CA . SER A 1 341 ? 9.649 13.659 16.677 1.00 44.28 341 SER A CA 1
ATOM 2636 C C . SER A 1 341 ? 8.839 12.862 15.652 1.00 44.28 341 SER A C 1
ATOM 2638 O O . SER A 1 341 ? 8.981 13.010 14.440 1.00 44.28 341 SER A O 1
ATOM 2640 N N . GLN A 1 342 ? 7.963 11.988 16.151 1.00 43.94 342 GLN A N 1
ATOM 2641 C CA . GLN A 1 342 ? 7.072 11.149 15.341 1.00 43.94 342 GLN A CA 1
ATOM 2642 C C . GLN A 1 342 ? 5.916 11.916 14.676 1.00 43.94 342 GLN A C 1
ATOM 2644 O O . GLN A 1 342 ? 5.119 11.298 13.962 1.00 43.94 342 GLN A O 1
ATOM 2649 N N . ASN A 1 343 ? 5.832 13.240 14.846 1.00 45.94 343 ASN A N 1
ATOM 2650 C CA . ASN A 1 343 ? 4.884 14.094 14.125 1.00 45.94 343 ASN A CA 1
ATOM 2651 C C . ASN A 1 343 ? 5.387 14.336 12.694 1.00 45.94 343 ASN A C 1
ATOM 2653 O O . ASN A 1 343 ? 5.650 15.456 12.276 1.00 45.94 343 ASN A O 1
ATOM 2657 N N . GLY A 1 344 ? 5.583 13.232 11.972 1.00 54.88 344 GLY A N 1
ATOM 2658 C CA . GLY A 1 344 ? 6.148 13.207 10.637 1.00 54.88 344 GLY A CA 1
ATOM 2659 C C . GLY A 1 344 ? 5.275 13.966 9.650 1.00 54.88 344 GLY A C 1
ATOM 2660 O O . GLY A 1 344 ? 4.045 13.854 9.680 1.00 54.88 344 GLY A O 1
ATOM 2661 N N . PHE A 1 345 ? 5.944 14.693 8.762 1.00 64.94 345 PHE A N 1
ATOM 2662 C CA . PHE A 1 345 ? 5.354 15.374 7.626 1.00 64.94 345 PHE A CA 1
ATOM 2663 C C . PHE A 1 345 ? 4.345 14.462 6.916 1.00 64.94 345 PHE A C 1
ATOM 2665 O O . PHE A 1 345 ? 4.678 13.391 6.395 1.00 64.94 345 PHE A O 1
ATOM 2672 N N . ARG A 1 346 ? 3.070 14.856 6.946 1.00 75.38 346 ARG A N 1
ATOM 2673 C CA . ARG A 1 346 ? 2.021 14.212 6.157 1.00 75.38 346 ARG A CA 1
ATOM 2674 C C . ARG A 1 346 ? 1.892 14.998 4.871 1.00 75.38 346 ARG A C 1
ATOM 2676 O O . ARG A 1 346 ? 1.590 16.185 4.907 1.00 75.38 346 ARG A O 1
ATOM 2683 N N . SER A 1 347 ? 2.101 14.325 3.746 1.00 76.50 347 SER A N 1
ATOM 2684 C CA . SER A 1 347 ? 1.859 14.942 2.448 1.00 76.50 347 SER A CA 1
ATOM 2685 C C . SER A 1 347 ? 0.404 15.405 2.366 1.00 76.50 347 SER A C 1
ATOM 2687 O O . SER A 1 347 ? -0.514 14.603 2.525 1.00 76.50 347 SER A O 1
ATOM 2689 N N . THR A 1 348 ? 0.200 16.692 2.098 1.00 78.81 348 THR A N 1
ATOM 2690 C CA . THR A 1 348 ? -1.124 17.289 1.861 1.00 78.81 348 THR A CA 1
ATOM 2691 C C . THR A 1 348 ? -1.710 16.889 0.506 1.00 78.81 348 THR A C 1
ATOM 2693 O O . THR A 1 348 ? -2.890 17.093 0.251 1.00 78.81 348 THR A O 1
ATOM 2696 N N . THR A 1 349 ? -0.898 16.284 -0.365 1.00 81.44 349 THR A N 1
ATOM 2697 C CA . THR A 1 349 ? -1.267 15.902 -1.736 1.00 81.44 349 THR A CA 1
ATOM 2698 C C . THR A 1 349 ? -1.561 14.407 -1.889 1.00 81.44 349 THR A C 1
ATOM 2700 O O . THR A 1 349 ? -1.742 13.931 -3.011 1.00 81.44 349 THR A O 1
ATOM 2703 N N . ALA A 1 350 ? -1.626 13.668 -0.775 1.00 86.31 350 ALA A N 1
ATOM 2704 C CA . ALA A 1 350 ? -2.076 12.282 -0.725 1.00 86.31 350 ALA A CA 1
ATOM 2705 C C . ALA A 1 350 ? -3.142 12.104 0.368 1.00 86.31 350 ALA A C 1
ATOM 2707 O O . ALA A 1 350 ? -2.851 12.208 1.561 1.00 86.31 350 ALA A O 1
ATOM 2708 N N . VAL A 1 351 ? -4.375 11.799 -0.034 1.00 91.50 351 VAL A N 1
ATOM 2709 C CA . VAL A 1 351 ? -5.531 11.691 0.867 1.00 91.50 351 VAL A CA 1
ATOM 2710 C C . VAL A 1 351 ? -6.009 10.248 0.926 1.00 91.50 351 VAL A C 1
ATOM 2712 O O . VAL A 1 351 ? -6.167 9.586 -0.096 1.00 91.50 351 VAL A O 1
ATOM 2715 N N . LYS A 1 352 ? -6.245 9.747 2.139 1.00 92.94 352 LYS A N 1
ATOM 2716 C CA . LYS A 1 352 ? -6.844 8.427 2.357 1.00 92.94 352 LYS A CA 1
ATOM 2717 C C . LYS A 1 352 ? -8.348 8.588 2.496 1.00 92.94 352 LYS A C 1
ATOM 2719 O O . LYS A 1 352 ? -8.800 9.360 3.337 1.00 92.94 352 LYS A O 1
ATOM 2724 N N . LEU A 1 353 ? -9.094 7.821 1.718 1.00 92.50 353 LEU A N 1
ATOM 2725 C CA . LEU A 1 353 ? -10.530 7.671 1.860 1.00 92.50 353 LEU A CA 1
ATOM 2726 C C . LEU A 1 353 ? -10.817 6.312 2.479 1.00 92.50 353 LEU A C 1
ATOM 2728 O O . LEU A 1 353 ? -10.424 5.283 1.933 1.00 92.50 353 LEU A O 1
ATOM 2732 N N . LEU A 1 354 ? -11.485 6.317 3.623 1.00 90.56 354 LEU A N 1
ATOM 2733 C CA . LEU A 1 354 ? -11.848 5.115 4.359 1.00 90.56 354 LEU A CA 1
ATOM 2734 C C . LEU A 1 354 ? -13.341 5.180 4.678 1.00 90.56 354 LEU A C 1
ATOM 2736 O O . LEU A 1 354 ? -13.822 6.264 5.024 1.00 90.56 354 LEU A O 1
ATOM 2740 N N . PRO A 1 355 ? -14.076 4.061 4.577 1.00 88.88 355 PRO A N 1
ATOM 2741 C CA . PRO A 1 355 ? -15.410 3.999 5.140 1.00 88.88 355 PRO A CA 1
ATOM 2742 C C . PRO A 1 355 ? -15.295 4.195 6.655 1.00 88.88 355 PRO A C 1
ATOM 2744 O O . PRO A 1 355 ? -14.464 3.572 7.315 1.00 88.88 355 PRO A O 1
ATOM 2747 N N . MET A 1 356 ? -16.112 5.088 7.200 1.00 88.50 356 MET A N 1
ATOM 2748 C CA . MET A 1 356 ? -16.246 5.255 8.641 1.00 88.50 356 MET A CA 1
ATOM 2749 C C . MET A 1 356 ? -17.599 4.690 9.052 1.00 88.50 356 MET A C 1
ATOM 2751 O O . MET A 1 356 ? -18.623 4.999 8.445 1.00 88.50 356 MET A O 1
ATOM 2755 N N . ILE A 1 357 ? -17.580 3.842 10.068 1.00 90.38 357 ILE A N 1
ATOM 2756 C CA . ILE A 1 357 ? -18.748 3.228 10.680 1.00 90.38 357 ILE A CA 1
ATOM 2757 C C . ILE A 1 357 ? -18.957 3.921 12.019 1.00 90.38 357 ILE A C 1
ATOM 2759 O O . ILE A 1 357 ? -18.002 4.121 12.771 1.00 90.38 357 ILE A O 1
ATOM 2763 N N . GLU A 1 358 ? -20.203 4.266 12.310 1.00 92.44 358 GLU A N 1
ATOM 2764 C CA . GLU A 1 358 ? -20.626 4.716 13.629 1.00 92.44 358 GLU A CA 1
ATOM 2765 C C . GLU A 1 358 ? -21.517 3.641 14.240 1.00 92.44 358 GLU A C 1
ATOM 2767 O O . GLU A 1 358 ? -22.429 3.136 13.584 1.00 92.44 358 GLU A O 1
ATOM 2772 N N . ASP A 1 359 ? -21.213 3.249 15.472 1.00 93.81 359 ASP A N 1
ATOM 2773 C CA . ASP A 1 359 ? -22.032 2.310 16.235 1.00 93.81 359 ASP A CA 1
ATOM 2774 C C . ASP A 1 359 ? -21.959 2.635 17.723 1.00 93.81 359 ASP A C 1
ATOM 2776 O O . ASP A 1 359 ? -21.071 3.359 18.186 1.00 93.81 359 ASP A O 1
ATOM 2780 N N . GLU A 1 360 ? -22.913 2.087 18.459 1.00 93.50 360 GLU A N 1
ATOM 2781 C CA . GLU A 1 360 ? -23.059 2.293 19.888 1.00 93.50 360 GLU A CA 1
ATOM 2782 C C . GLU A 1 360 ? -22.559 1.083 20.667 1.00 93.50 360 GLU A C 1
ATOM 2784 O O . GLU A 1 360 ? -22.827 -0.073 20.324 1.00 93.50 360 GLU A O 1
ATOM 2789 N N . PHE A 1 361 ? -21.835 1.365 21.744 1.00 94.62 361 PHE A N 1
ATOM 2790 C CA . PHE A 1 361 ? -21.271 0.353 22.624 1.00 94.62 361 PHE A CA 1
ATOM 2791 C C . PHE A 1 361 ? -21.556 0.717 24.072 1.00 94.62 361 PHE A C 1
ATOM 2793 O O . PHE A 1 361 ? -21.502 1.889 24.437 1.00 94.62 361 PHE A O 1
ATOM 2800 N N . VAL A 1 362 ? -21.834 -0.288 24.896 1.00 94.31 362 VAL A N 1
ATOM 2801 C CA . VAL A 1 362 ? -22.024 -0.087 26.335 1.00 94.31 362 VAL A CA 1
ATOM 2802 C C . VAL A 1 362 ? -20.663 0.133 26.978 1.00 94.31 362 VAL A C 1
ATOM 2804 O O . VAL A 1 362 ? -19.725 -0.622 26.705 1.00 94.31 362 VAL A O 1
ATOM 2807 N N . VAL A 1 363 ? -20.552 1.148 27.831 1.00 93.31 363 VAL A N 1
ATOM 2808 C CA . VAL A 1 363 ? -19.386 1.339 28.694 1.00 93.31 363 VAL A CA 1
ATOM 2809 C C . VAL A 1 363 ? -19.477 0.348 29.843 1.00 93.31 363 VAL A C 1
ATOM 2811 O O . VAL A 1 363 ? -20.402 0.392 30.649 1.00 93.31 363 VAL A O 1
ATOM 2814 N N . TRP A 1 364 ? -18.514 -0.560 29.896 1.00 92.44 364 TRP A N 1
ATOM 2815 C CA . TRP A 1 364 ? -18.393 -1.567 30.939 1.00 92.44 364 TRP A CA 1
ATOM 2816 C C . TRP A 1 364 ? -17.613 -1.046 32.145 1.00 92.44 364 TRP A C 1
ATOM 2818 O O . TRP A 1 364 ? -17.991 -1.321 33.277 1.00 92.44 364 TRP A O 1
ATOM 2828 N N . ASP A 1 365 ? -16.534 -0.296 31.905 1.00 91.69 365 ASP A N 1
ATOM 2829 C CA . ASP A 1 365 ? -15.666 0.224 32.965 1.00 91.69 365 ASP A CA 1
ATOM 2830 C C . ASP A 1 365 ? -14.880 1.466 32.498 1.00 91.69 365 ASP A C 1
ATOM 2832 O O . ASP A 1 365 ? -14.753 1.731 31.296 1.00 91.69 365 ASP A O 1
ATOM 2836 N N . ILE A 1 366 ? -14.315 2.225 33.438 1.00 88.81 366 ILE A N 1
ATOM 2837 C CA . ILE A 1 366 ? -13.345 3.293 33.177 1.00 88.81 366 ILE A CA 1
ATOM 2838 C C . ILE A 1 366 ? -11.965 2.822 33.634 1.00 88.81 366 ILE A C 1
ATOM 2840 O O . ILE A 1 366 ? -11.632 2.792 34.816 1.00 88.81 366 ILE A O 1
ATOM 2844 N N . VAL A 1 367 ? -11.089 2.529 32.676 1.00 88.62 367 VAL A N 1
ATOM 2845 C CA . VAL A 1 367 ? -9.758 2.006 32.989 1.00 88.62 367 VAL A CA 1
ATOM 2846 C C . VAL A 1 367 ? -8.750 3.142 33.041 1.00 88.62 367 VAL A C 1
ATOM 2848 O O . VAL A 1 367 ? -8.449 3.785 32.030 1.00 88.62 367 VAL A O 1
ATOM 2851 N N . THR A 1 368 ? -8.148 3.334 34.215 1.00 85.69 368 THR A N 1
ATOM 2852 C CA . THR A 1 368 ? -7.009 4.237 34.403 1.00 85.69 368 THR A CA 1
ATOM 2853 C C . THR A 1 368 ? -5.802 3.469 34.931 1.00 85.69 368 THR A C 1
ATOM 2855 O O . THR A 1 368 ? -5.827 2.863 35.992 1.00 85.69 368 THR A O 1
ATOM 2858 N N . SER A 1 369 ? -4.716 3.504 34.168 1.00 84.69 369 SER A N 1
ATOM 2859 C CA . SER A 1 369 ? -3.421 2.909 34.489 1.00 84.69 369 SER A CA 1
ATOM 2860 C C . SER A 1 369 ? -2.299 3.835 34.002 1.00 84.69 369 SER A C 1
ATOM 2862 O O . SER A 1 369 ? -2.541 4.695 33.147 1.00 84.69 369 SER A O 1
ATOM 2864 N N . PRO A 1 370 ? -1.045 3.642 34.448 1.00 85.06 370 PRO A N 1
ATOM 2865 C CA . PRO A 1 370 ? 0.082 4.449 33.975 1.00 85.06 370 PRO A CA 1
ATOM 2866 C C . PRO A 1 370 ? 0.268 4.421 32.449 1.00 85.06 370 PRO A C 1
ATOM 2868 O O . PRO A 1 370 ? 0.773 5.374 31.866 1.00 85.06 370 PRO A O 1
ATOM 2871 N N . LYS A 1 371 ? -0.147 3.328 31.791 1.00 86.19 371 LYS A N 1
ATOM 2872 C CA . LYS A 1 371 ? 0.026 3.115 30.344 1.00 86.19 371 LYS A CA 1
ATOM 2873 C C . LYS A 1 371 ? -1.233 3.395 29.522 1.00 86.19 371 LYS A C 1
ATOM 2875 O O . LYS A 1 371 ? -1.149 3.465 28.299 1.00 86.19 371 LYS A O 1
ATOM 2880 N N . PHE A 1 372 ? -2.395 3.518 30.159 1.00 86.12 372 PHE A N 1
ATOM 2881 C CA . PHE A 1 372 ? -3.674 3.639 29.467 1.00 86.12 372 PHE A CA 1
ATOM 2882 C C . PHE A 1 372 ? -4.696 4.380 30.320 1.00 86.12 372 PHE A C 1
ATOM 2884 O O . PHE A 1 372 ? -4.873 4.056 31.488 1.00 86.12 372 PHE A O 1
ATOM 2891 N N . SER A 1 373 ? -5.410 5.322 29.713 1.00 86.31 373 SER A N 1
ATOM 2892 C CA . SER A 1 373 ? -6.568 5.972 30.320 1.00 86.31 373 SER A CA 1
ATOM 2893 C C . SER A 1 373 ? -7.662 6.104 29.268 1.00 86.31 373 SER A C 1
ATOM 2895 O O . SER A 1 373 ? -7.432 6.686 28.200 1.00 86.31 373 SER A O 1
ATOM 2897 N N . GLY A 1 374 ? -8.819 5.515 29.544 1.00 90.94 374 GLY A N 1
ATOM 2898 C CA . GLY A 1 374 ? -9.908 5.424 28.585 1.00 90.94 374 GLY A CA 1
ATOM 2899 C C . GLY A 1 374 ? -11.094 4.624 29.104 1.00 90.94 374 GLY A C 1
ATOM 2900 O O . GLY A 1 374 ? -11.158 4.279 30.280 1.00 90.94 374 GLY A O 1
ATOM 2901 N N . LEU A 1 375 ? -12.008 4.313 28.194 1.00 92.00 375 LEU A N 1
ATOM 2902 C CA . LEU A 1 375 ? -13.192 3.502 28.454 1.00 92.00 375 LEU A CA 1
ATOM 2903 C C . LEU A 1 375 ? -12.904 2.040 28.118 1.00 92.00 375 LEU A C 1
ATOM 2905 O O . LEU A 1 375 ? -12.218 1.754 27.135 1.00 92.00 375 LEU A O 1
ATOM 2909 N N . GLU A 1 376 ? -13.437 1.120 28.905 1.00 94.94 376 GLU A N 1
ATOM 2910 C CA . GLU A 1 376 ? -13.620 -0.270 28.509 1.00 94.94 376 GLU A CA 1
ATOM 2911 C C . GLU A 1 376 ? -15.074 -0.451 28.082 1.00 94.94 376 GLU A C 1
ATOM 2913 O O . GLU A 1 376 ? -15.998 -0.172 28.840 1.00 94.94 376 GLU A O 1
ATOM 2918 N N . CYS A 1 377 ? -15.276 -0.864 26.836 1.00 95.50 377 CYS A N 1
ATOM 2919 C CA . CYS A 1 377 ? -16.583 -1.021 26.219 1.00 95.50 377 CYS A CA 1
ATOM 2920 C C . CYS A 1 377 ? -16.837 -2.494 25.898 1.00 95.50 377 CYS A C 1
ATOM 2922 O O . CYS A 1 377 ? -15.901 -3.246 25.615 1.00 95.50 377 CYS A O 1
ATOM 2924 N N . ALA A 1 378 ? -18.105 -2.892 25.867 1.00 95.31 378 ALA A N 1
ATOM 2925 C CA . ALA A 1 378 ? -18.524 -4.232 25.475 1.00 95.31 378 ALA A CA 1
ATOM 2926 C C . ALA A 1 378 ? -19.216 -4.226 24.105 1.00 95.31 378 ALA A C 1
ATOM 2928 O O . ALA A 1 378 ? -20.007 -3.341 23.771 1.00 95.31 378 ALA A O 1
ATOM 2929 N N . THR A 1 379 ? -18.921 -5.240 23.293 1.00 93.81 379 THR A N 1
ATOM 2930 C CA . THR A 1 379 ? -19.678 -5.542 22.073 1.00 93.81 379 THR A CA 1
ATOM 2931 C C . THR A 1 379 ? -20.964 -6.301 22.415 1.00 93.81 379 THR A C 1
ATOM 2933 O O . THR A 1 379 ? -21.072 -6.918 23.472 1.00 93.81 379 THR A O 1
ATOM 2936 N N . LYS A 1 380 ? -21.910 -6.369 21.469 1.00 89.50 380 LYS A N 1
ATOM 2937 C CA . LYS A 1 380 ? -23.139 -7.183 21.597 1.00 89.50 380 LYS A CA 1
ATOM 2938 C C . LYS A 1 380 ? -22.874 -8.683 21.802 1.00 89.50 380 LYS A C 1
ATOM 2940 O O . LYS A 1 380 ? -23.767 -9.402 22.226 1.00 89.50 380 LYS A O 1
ATOM 2945 N N . THR A 1 381 ? -21.664 -9.152 21.488 1.00 89.81 381 THR A N 1
ATOM 2946 C CA . THR A 1 381 ? -21.246 -10.553 21.671 1.00 89.81 381 THR A CA 1
ATOM 2947 C C . THR A 1 381 ? -20.619 -10.821 23.042 1.00 89.81 381 THR A C 1
ATOM 2949 O O . THR A 1 381 ? -20.234 -11.950 23.324 1.00 89.81 381 THR A O 1
ATOM 2952 N N . GLY A 1 382 ? -20.478 -9.792 23.885 1.00 91.44 382 GLY A N 1
ATOM 2953 C CA . GLY A 1 382 ? -19.818 -9.877 25.189 1.00 91.44 382 GLY A CA 1
ATOM 2954 C C . GLY A 1 382 ? -18.302 -9.658 25.152 1.00 91.44 382 GLY A C 1
ATOM 2955 O O . GLY A 1 382 ? -17.691 -9.506 26.204 1.00 91.44 382 GLY A O 1
ATOM 2956 N N . ALA A 1 383 ? -17.673 -9.580 23.972 1.00 93.69 383 ALA A N 1
ATOM 2957 C CA . ALA A 1 383 ? -16.253 -9.237 23.883 1.00 93.69 383 ALA A CA 1
ATOM 2958 C C . ALA A 1 383 ? -16.009 -7.792 24.354 1.00 93.69 383 ALA A C 1
ATOM 2960 O O . ALA A 1 383 ? -16.699 -6.883 23.881 1.00 93.69 383 ALA A O 1
ATOM 2961 N N . THR A 1 384 ? -15.024 -7.578 25.233 1.00 95.50 384 THR A N 1
ATOM 2962 C CA . THR A 1 384 ? -14.639 -6.242 25.713 1.00 95.50 384 THR A CA 1
ATOM 2963 C C . THR A 1 384 ? -13.446 -5.679 24.944 1.00 95.50 384 THR A C 1
ATOM 2965 O O . THR A 1 384 ? -12.635 -6.408 24.364 1.00 95.50 384 THR A O 1
ATOM 2968 N N . PHE A 1 385 ? -13.351 -4.353 24.886 1.00 96.00 385 PHE A N 1
ATOM 2969 C CA . PHE A 1 385 ? -12.251 -3.639 24.245 1.00 96.00 385 PHE A CA 1
ATOM 2970 C C . PHE A 1 385 ? -12.065 -2.250 24.855 1.00 96.00 385 PHE A C 1
ATOM 2972 O O . PHE A 1 385 ? -12.959 -1.709 25.495 1.00 96.00 385 PHE A O 1
ATOM 2979 N N . ARG A 1 386 ? -10.889 -1.652 24.643 1.00 95.19 386 ARG A N 1
ATOM 2980 C CA . ARG A 1 386 ? -10.509 -0.376 25.258 1.00 95.19 386 ARG A CA 1
ATOM 2981 C C . ARG A 1 386 ? -10.470 0.772 24.250 1.00 95.19 386 ARG A C 1
ATOM 2983 O O . ARG A 1 386 ? -9.882 0.636 23.178 1.00 95.19 386 ARG A O 1
ATOM 2990 N N . VAL A 1 387 ? -11.034 1.918 24.627 1.00 93.31 387 VAL A N 1
ATOM 2991 C CA . VAL A 1 387 ? -11.094 3.156 23.837 1.00 93.31 387 VAL A CA 1
ATOM 2992 C C . VAL A 1 387 ? -10.344 4.264 24.582 1.00 93.31 387 VAL A C 1
ATOM 2994 O O . VAL A 1 387 ? -10.801 4.706 25.635 1.00 93.31 387 VAL A O 1
ATOM 2997 N N . PRO A 1 388 ? -9.180 4.729 24.095 1.00 90.88 388 PRO A N 1
ATOM 2998 C CA . PRO A 1 388 ? -8.391 5.729 24.811 1.00 90.88 388 PRO A CA 1
ATOM 2999 C C . PRO A 1 388 ? -9.050 7.114 24.762 1.00 90.88 388 PRO A C 1
ATOM 3001 O O . PRO A 1 388 ? -9.552 7.526 23.717 1.00 90.88 388 PRO A O 1
ATOM 3004 N N . PHE A 1 389 ? -8.951 7.904 25.837 1.00 83.12 389 PHE A N 1
ATOM 3005 C CA . PHE A 1 389 ? -9.456 9.292 25.848 1.00 83.12 389 PHE A CA 1
ATOM 3006 C C . PHE A 1 389 ? -8.697 10.239 24.907 1.00 83.12 389 PHE A C 1
ATOM 3008 O O . PHE A 1 389 ? -9.185 11.318 24.573 1.00 83.12 389 PHE A O 1
ATOM 3015 N N . SER A 1 390 ? -7.499 9.853 24.461 1.00 77.62 390 SER A N 1
ATOM 3016 C CA . SER A 1 390 ? -6.768 10.573 23.411 1.00 77.62 390 SER A CA 1
ATOM 3017 C C . SER A 1 390 ? -7.429 10.463 22.035 1.00 77.62 390 SER A C 1
ATOM 3019 O O . SER A 1 390 ? -7.025 11.171 21.118 1.00 77.62 390 SER A O 1
ATOM 3021 N N . SER A 1 391 ? -8.427 9.589 21.878 1.00 72.12 391 SER A N 1
ATOM 3022 C CA . SER A 1 391 ? -9.177 9.437 20.631 1.00 72.12 391 SER A CA 1
ATOM 3023 C C . SER A 1 391 ? -10.281 10.482 20.429 1.00 72.12 391 SER A C 1
ATOM 3025 O O . SER A 1 391 ? -10.820 10.555 19.327 1.00 72.12 391 SER A O 1
ATOM 3027 N N . VAL A 1 392 ? -10.579 11.292 21.454 1.00 69.94 392 VAL A N 1
ATOM 3028 C CA . VAL A 1 392 ? -11.547 12.399 21.391 1.00 69.94 392 VAL A CA 1
ATOM 3029 C C . VAL A 1 392 ? -10.961 13.538 20.561 1.00 69.94 392 VAL A C 1
ATOM 3031 O O . VAL A 1 392 ? -9.827 13.964 20.815 1.00 69.94 392 VAL A O 1
ATOM 3034 N N . ALA A 1 393 ? -11.713 14.031 19.577 1.00 61.72 393 ALA A N 1
ATOM 3035 C CA . ALA A 1 393 ? -11.266 15.136 18.740 1.00 61.72 393 ALA A CA 1
ATOM 3036 C C . ALA A 1 393 ? -11.076 16.414 19.589 1.00 61.72 393 ALA A C 1
ATOM 3038 O O . ALA A 1 393 ? -11.927 16.720 20.422 1.00 61.72 393 ALA A O 1
ATOM 3039 N N . PRO A 1 394 ? -9.984 17.185 19.403 1.00 58.22 394 PRO A N 1
ATOM 3040 C CA . PRO A 1 394 ? -9.754 18.426 20.151 1.00 58.22 394 PRO A CA 1
ATOM 3041 C C . PRO A 1 394 ? -10.870 19.465 19.981 1.00 58.22 394 PRO A C 1
ATOM 3043 O O . PRO A 1 394 ? -11.131 20.235 20.898 1.00 58.22 394 PRO A O 1
ATOM 3046 N N . GLU A 1 395 ? -11.520 19.474 18.818 1.00 58.28 395 GLU A N 1
ATOM 3047 C CA . GLU A 1 395 ? -12.606 20.400 18.475 1.00 58.28 395 GLU A CA 1
ATOM 3048 C C . GLU A 1 395 ? -13.876 20.122 19.295 1.00 58.28 395 GLU A C 1
ATOM 3050 O O . GLU A 1 395 ? -14.530 21.056 19.744 1.00 58.28 395 GLU A O 1
ATOM 3055 N N . GLU A 1 396 ? -14.161 18.854 19.609 1.00 53.38 396 GLU A N 1
ATOM 3056 C CA . GLU A 1 396 ? -15.306 18.445 20.444 1.00 53.38 396 GLU A CA 1
ATOM 3057 C C . GLU A 1 396 ? -15.093 18.755 21.940 1.00 53.38 396 GLU A C 1
ATOM 3059 O O . GLU A 1 396 ? -16.016 18.645 22.741 1.00 53.38 396 GLU A O 1
ATOM 3064 N N . LEU A 1 397 ? -13.876 19.155 22.330 1.00 50.31 397 LEU A N 1
ATOM 3065 C CA . LEU A 1 397 ? -13.491 19.485 23.708 1.00 50.31 397 LEU A CA 1
ATOM 3066 C C . LEU A 1 397 ? -13.529 20.985 24.021 1.00 50.31 397 LEU A C 1
ATOM 3068 O O . LEU A 1 397 ? -13.341 21.350 25.183 1.00 50.31 397 LEU A O 1
ATOM 3072 N N . GLN A 1 398 ? -13.721 21.855 23.023 1.00 51.84 398 GLN A N 1
ATOM 3073 C CA . GLN A 1 398 ? -13.788 23.303 23.258 1.00 51.84 398 GLN A CA 1
ATOM 3074 C C . GLN A 1 398 ? -15.071 23.715 23.983 1.00 51.84 398 GLN A C 1
ATOM 3076 O O . GLN A 1 398 ? -15.083 24.735 24.673 1.00 51.84 398 GLN A O 1
ATOM 3081 N N . ASP A 1 399 ? -16.115 22.890 23.913 1.00 51.34 399 ASP A N 1
ATOM 3082 C CA . ASP A 1 399 ? -17.297 23.090 24.730 1.00 51.34 399 ASP A CA 1
ATOM 3083 C C . ASP A 1 399 ? -17.042 22.551 26.146 1.00 51.34 399 ASP A C 1
ATOM 3085 O O . ASP A 1 399 ? -17.093 21.347 26.420 1.00 51.34 399 ASP A O 1
ATOM 3089 N N . SER A 1 400 ? -16.702 23.464 27.058 1.00 47.38 400 SER A N 1
ATOM 3090 C CA . SER A 1 400 ? -16.439 23.170 28.475 1.00 47.38 400 SER A CA 1
ATOM 3091 C C . SER A 1 400 ? -17.637 22.568 29.228 1.00 47.38 400 SER A C 1
ATOM 3093 O O . SER A 1 400 ? -17.453 22.081 30.348 1.00 47.38 400 SER A O 1
ATOM 3095 N N . SER A 1 401 ? -18.820 22.569 28.601 1.00 50.00 401 SER A N 1
ATOM 3096 C CA . SER A 1 401 ? -20.048 21.912 29.058 1.00 50.00 401 SER A CA 1
ATOM 3097 C C . SER A 1 401 ? -20.194 20.456 28.586 1.00 50.00 401 SER A C 1
ATOM 3099 O O . SER A 1 401 ? -21.081 19.752 29.059 1.00 50.00 401 SER A O 1
ATOM 3101 N N . SER A 1 402 ? -19.327 19.976 27.685 1.00 63.06 402 SER A N 1
ATOM 3102 C CA . SER A 1 402 ? -19.440 18.625 27.130 1.00 63.06 402 SER A CA 1
ATOM 3103 C C . SER A 1 402 ? -19.117 17.540 28.165 1.00 63.06 402 SER A C 1
ATOM 3105 O O . SER A 1 402 ? -18.101 17.593 28.870 1.00 63.06 402 SER A O 1
ATOM 3107 N N . ASP A 1 403 ? -19.931 16.482 28.185 1.00 63.62 403 ASP A N 1
ATOM 3108 C CA . ASP A 1 403 ? -19.715 15.271 28.995 1.00 63.62 403 ASP A CA 1
ATOM 3109 C C . ASP A 1 403 ? -18.297 14.675 28.802 1.00 63.62 403 ASP A C 1
ATOM 3111 O O . ASP A 1 403 ? -17.710 14.069 29.703 1.00 63.62 403 ASP A O 1
ATOM 3115 N N . LEU A 1 404 ? -17.684 14.912 27.635 1.00 63.22 404 LEU A N 1
ATOM 3116 C CA . LEU A 1 404 ? -16.320 14.508 27.279 1.00 63.22 404 LEU A CA 1
ATOM 3117 C C . LEU A 1 404 ? -15.229 15.285 28.035 1.00 63.22 404 LEU A C 1
ATOM 3119 O O . LEU A 1 404 ? -14.216 14.701 28.442 1.00 63.22 404 LEU A O 1
ATOM 3123 N N . ALA A 1 405 ? -15.417 16.590 28.243 1.00 64.62 405 ALA A N 1
ATOM 3124 C CA . ALA A 1 405 ? -14.517 17.400 29.061 1.00 64.62 405 ALA A CA 1
ATOM 3125 C C . ALA A 1 405 ? -14.620 17.003 30.544 1.00 64.62 405 ALA A C 1
ATOM 3127 O O . ALA A 1 405 ? -13.601 16.939 31.243 1.00 64.62 405 ALA A O 1
ATOM 3128 N N . MET A 1 406 ? -15.830 16.664 31.004 1.00 66.31 406 MET A N 1
ATOM 3129 C CA . MET A 1 406 ? -16.075 16.139 32.348 1.00 66.31 406 MET A CA 1
ATOM 3130 C C . MET A 1 406 ? -15.347 14.806 32.569 1.00 66.31 406 MET A C 1
ATOM 3132 O O . MET A 1 406 ? -14.626 14.675 33.557 1.00 66.31 406 MET A O 1
ATOM 3136 N N . LEU A 1 407 ? -15.405 13.868 31.617 1.00 66.38 407 LEU A N 1
ATOM 3137 C CA . LEU A 1 407 ? -14.664 12.598 31.675 1.00 66.38 407 LEU A CA 1
ATOM 3138 C C . LEU A 1 407 ? -13.146 12.768 31.840 1.00 66.38 407 LEU A C 1
ATOM 3140 O O . LEU A 1 407 ? -12.520 12.044 32.615 1.00 66.38 407 LEU A O 1
ATOM 3144 N N . LYS A 1 408 ? -12.533 13.738 31.144 1.00 65.75 408 LYS A N 1
ATOM 3145 C CA . LYS A 1 408 ? -11.094 14.018 31.306 1.00 65.75 408 LYS A CA 1
ATOM 3146 C C . LYS A 1 408 ? -10.765 14.644 32.662 1.00 65.75 408 LYS A C 1
ATOM 3148 O O . LYS A 1 408 ? -9.705 14.343 33.208 1.00 65.75 408 LYS A O 1
ATOM 3153 N N . LYS A 1 409 ? -11.645 15.494 33.206 1.00 67.06 409 LYS A N 1
ATOM 3154 C CA . LYS A 1 409 ? -11.488 16.106 34.542 1.00 67.06 409 LYS A CA 1
ATOM 3155 C C . LYS A 1 409 ? -11.700 15.101 35.673 1.00 67.06 409 LYS A C 1
ATOM 3157 O O . LYS A 1 409 ? -11.078 15.211 36.721 1.00 67.06 409 LYS A O 1
ATOM 3162 N N . LEU A 1 410 ? -12.548 14.107 35.442 1.00 60.53 410 LEU A N 1
ATOM 3163 C CA . LEU A 1 410 ? -12.905 13.065 36.397 1.00 60.53 410 LEU A CA 1
ATOM 3164 C C . LEU A 1 410 ? -11.887 11.918 36.500 1.00 60.53 410 LEU A C 1
ATOM 3166 O O . LEU A 1 410 ? -12.109 10.958 37.238 1.00 60.53 410 LEU A O 1
ATOM 3170 N N . ARG A 1 411 ? -10.755 12.022 35.798 1.00 62.34 411 ARG A N 1
ATOM 3171 C CA . ARG A 1 411 ? -9.664 11.044 35.801 1.00 62.34 411 ARG A CA 1
ATOM 3172 C C . ARG A 1 411 ? -9.208 10.741 37.239 1.00 62.34 411 ARG A C 1
ATOM 3174 O O . ARG A 1 411 ? -8.524 11.548 37.858 1.00 62.34 411 ARG A O 1
ATOM 3181 N N . GLY A 1 412 ? -9.586 9.569 37.755 1.00 59.03 412 GLY A N 1
ATOM 3182 C CA . GLY A 1 412 ? -9.219 9.087 39.094 1.00 59.03 412 GLY A CA 1
ATOM 3183 C C . GLY A 1 412 ? -10.228 9.366 40.218 1.00 59.03 412 GLY A C 1
ATOM 3184 O O . GLY A 1 412 ? -9.945 9.032 41.367 1.00 59.03 412 GLY A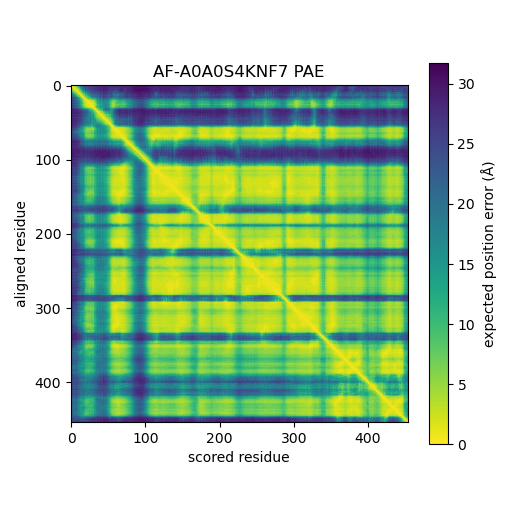 O 1
ATOM 3185 N N . SER A 1 413 ? -11.399 9.945 39.929 1.00 63.28 413 SER A N 1
ATOM 3186 C CA . SER A 1 413 ? -12.460 10.137 40.927 1.00 63.28 413 SER A CA 1
ATOM 3187 C C . SER A 1 413 ? -13.461 8.983 40.894 1.00 63.28 413 SER A C 1
ATOM 3189 O O . SER A 1 413 ? -14.119 8.782 39.880 1.00 63.28 413 SER A O 1
ATOM 3191 N N . ARG A 1 414 ? -13.674 8.293 42.026 1.00 60.50 414 ARG A N 1
ATOM 3192 C CA . ARG A 1 414 ? -14.702 7.232 42.162 1.00 60.50 414 ARG A CA 1
ATOM 3193 C C . ARG A 1 414 ? -16.122 7.702 41.828 1.00 60.50 414 ARG A C 1
ATOM 3195 O O . ARG A 1 414 ? -16.987 6.889 41.538 1.00 60.50 414 ARG A O 1
ATOM 3202 N N . LYS A 1 415 ? -16.385 9.016 41.879 1.00 60.19 415 LYS A N 1
ATOM 3203 C CA . LYS A 1 415 ? -17.686 9.576 41.481 1.00 60.19 415 LYS A CA 1
ATOM 3204 C C . LYS A 1 415 ? -17.933 9.451 39.976 1.00 60.19 415 LYS A C 1
ATOM 3206 O O . LYS A 1 415 ? -19.085 9.460 39.582 1.00 60.19 415 LYS A O 1
ATOM 3211 N N . ALA A 1 416 ? -16.888 9.340 39.156 1.00 60.44 416 ALA A N 1
ATOM 3212 C CA . ALA A 1 416 ? -16.989 9.235 37.702 1.00 60.44 416 ALA A CA 1
ATOM 3213 C C . ALA A 1 416 ? -17.576 7.901 37.239 1.00 60.44 416 ALA A C 1
ATOM 3215 O O . ALA A 1 416 ? -18.380 7.869 36.308 1.00 60.44 416 ALA A O 1
ATOM 3216 N N . ASP A 1 417 ? -17.189 6.822 37.920 1.00 59.78 417 ASP A N 1
ATOM 3217 C CA . ASP A 1 417 ? -17.561 5.457 37.553 1.00 59.78 417 ASP A CA 1
ATOM 3218 C C . ASP A 1 417 ? -19.085 5.278 37.620 1.00 59.78 417 ASP A C 1
ATOM 3220 O O . ASP A 1 417 ? -19.683 4.708 36.711 1.00 59.78 417 ASP A O 1
ATOM 3224 N N . CYS A 1 418 ? -19.735 5.884 38.621 1.00 63.22 418 CYS A N 1
ATOM 3225 C CA . CYS A 1 418 ? -21.186 5.814 38.804 1.00 63.22 418 CYS A CA 1
ATOM 3226 C C . CYS A 1 418 ? -22.005 6.506 37.699 1.00 63.22 418 CYS A C 1
ATOM 3228 O O . CYS A 1 418 ? -23.186 6.202 37.566 1.00 63.22 418 CYS A O 1
ATOM 3230 N N . PHE A 1 419 ? -21.430 7.450 36.943 1.00 72.44 419 PHE A N 1
ATOM 3231 C CA . PHE A 1 419 ? -22.178 8.211 35.930 1.00 72.44 419 PHE A CA 1
ATOM 3232 C C . PHE A 1 419 ? -22.060 7.642 34.518 1.00 72.44 419 PHE A C 1
ATOM 3234 O O . PHE A 1 419 ? -22.932 7.901 33.694 1.00 72.44 419 PHE A O 1
ATOM 3241 N N . VAL A 1 420 ? -20.982 6.915 34.213 1.00 78.50 420 VAL A N 1
ATOM 3242 C CA . VAL A 1 420 ? -20.653 6.541 32.827 1.00 78.50 420 VAL A CA 1
ATOM 3243 C C . VAL A 1 420 ? -20.731 5.037 32.603 1.00 78.50 420 VAL A C 1
ATOM 3245 O O . VAL A 1 420 ? -21.081 4.612 31.502 1.00 78.50 420 VAL A O 1
ATOM 3248 N N . VAL A 1 421 ? -20.469 4.212 33.618 1.00 86.62 421 VAL A N 1
ATOM 3249 C CA . VAL A 1 421 ? -20.641 2.759 33.498 1.00 86.62 421 VAL A CA 1
ATOM 3250 C C . VAL A 1 421 ? -22.118 2.430 33.268 1.00 86.62 421 VAL A C 1
ATOM 3252 O O . VAL A 1 421 ? -23.001 2.972 33.923 1.00 86.62 421 VAL A O 1
ATOM 3255 N N . GLY A 1 422 ? -22.391 1.562 32.294 1.00 87.31 422 GLY A N 1
ATOM 3256 C CA . GLY A 1 422 ? -23.743 1.208 31.856 1.00 87.31 422 GLY A CA 1
ATOM 3257 C C . GLY A 1 422 ? -24.352 2.159 30.820 1.00 87.31 422 GLY A C 1
ATOM 3258 O O . GLY A 1 422 ? -25.373 1.820 30.223 1.00 87.31 422 GLY A O 1
ATOM 3259 N N . THR A 1 423 ? -23.725 3.308 30.545 1.00 89.50 423 THR A N 1
ATOM 3260 C CA . THR A 1 423 ? -24.163 4.212 29.466 1.00 89.50 423 THR A CA 1
ATOM 3261 C C . THR A 1 423 ? -23.705 3.721 28.092 1.00 89.50 423 THR A C 1
ATOM 3263 O O . THR A 1 423 ? -22.840 2.846 27.976 1.00 89.50 423 THR A O 1
ATOM 3266 N N . TYR A 1 424 ? -24.281 4.289 27.029 1.00 90.44 424 TYR A N 1
ATOM 3267 C CA . TYR A 1 424 ? -23.874 4.000 25.656 1.00 90.44 424 TYR A CA 1
ATOM 3268 C C . TYR A 1 424 ? -22.946 5.088 25.129 1.00 90.44 424 TYR A C 1
ATOM 3270 O O . TYR A 1 424 ? -23.204 6.280 25.275 1.00 90.44 424 TYR A O 1
ATOM 3278 N N . VAL A 1 425 ? -21.887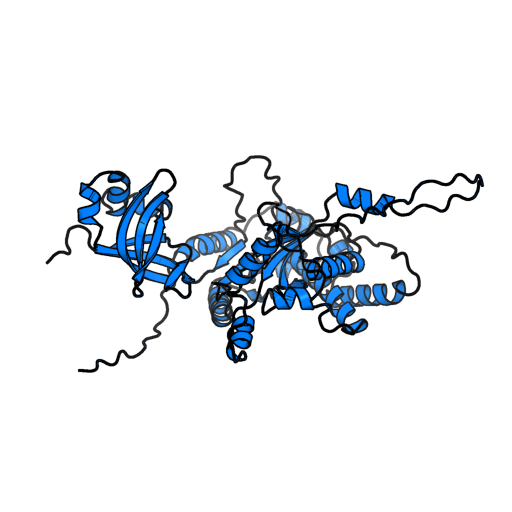 4.681 24.438 1.00 91.69 425 VAL A N 1
ATOM 3279 C CA . VAL A 1 425 ? -21.002 5.585 23.704 1.00 91.69 425 VAL A CA 1
ATOM 3280 C C . VAL A 1 425 ? -21.111 5.352 22.214 1.00 91.69 425 VAL A C 1
ATOM 3282 O O . VAL A 1 425 ? -21.088 4.214 21.745 1.00 91.69 425 VAL A O 1
ATOM 3285 N N . THR A 1 426 ? -21.185 6.444 21.459 1.00 91.19 426 THR A N 1
ATOM 3286 C CA . THR A 1 426 ? -21.083 6.411 20.005 1.00 91.19 426 THR A CA 1
ATOM 3287 C C . THR A 1 426 ? -19.609 6.439 19.632 1.00 91.19 426 THR A C 1
ATOM 3289 O O . THR A 1 426 ? -18.894 7.415 19.891 1.00 91.19 426 THR A O 1
ATOM 3292 N N . LEU A 1 427 ? -19.148 5.357 19.013 1.00 92.94 427 LEU A N 1
ATOM 3293 C CA . LEU A 1 427 ? -17.790 5.240 18.506 1.00 92.94 427 LEU A CA 1
ATOM 3294 C C . LEU A 1 427 ? -17.794 5.312 16.988 1.00 92.94 427 LEU A C 1
ATOM 3296 O O . LEU A 1 427 ? -18.614 4.678 16.326 1.00 92.94 427 LEU A O 1
ATOM 3300 N N . GLN A 1 428 ? -16.814 6.023 16.448 1.00 92.19 428 GLN A N 1
ATOM 3301 C CA . GLN A 1 428 ? -16.513 6.049 15.030 1.00 92.19 428 GLN A CA 1
ATOM 3302 C C . GLN A 1 428 ? -15.244 5.232 14.751 1.00 92.19 428 GLN A C 1
ATOM 3304 O O . GLN A 1 428 ? -14.211 5.431 15.389 1.00 92.19 428 GLN A O 1
ATOM 3309 N N . PHE A 1 429 ? -15.296 4.298 13.806 1.00 92.44 429 PHE A N 1
ATOM 3310 C CA . PHE A 1 429 ? -14.191 3.378 13.501 1.00 92.44 429 PHE A CA 1
ATOM 3311 C C . PHE A 1 429 ? -14.211 2.943 12.031 1.00 92.44 429 PHE A C 1
ATOM 3313 O O . PHE A 1 429 ? -15.158 3.228 11.309 1.00 92.44 429 PHE A O 1
ATOM 3320 N N . GLN A 1 430 ? -13.149 2.282 11.565 1.00 86.69 430 GLN A N 1
ATOM 3321 C CA . GLN A 1 430 ? -12.975 1.959 10.135 1.00 86.69 430 GLN A CA 1
ATOM 3322 C C . GLN A 1 430 ? -13.522 0.580 9.756 1.00 86.69 430 GLN A C 1
ATOM 3324 O O . GLN A 1 430 ? -14.102 0.393 8.692 1.00 86.69 430 GLN A O 1
ATOM 3329 N N . SER A 1 431 ? -13.325 -0.407 10.625 1.00 87.06 431 SER A N 1
ATOM 3330 C CA . SER A 1 431 ? -13.710 -1.797 10.376 1.00 87.06 431 SER A CA 1
ATOM 3331 C C . SER A 1 431 ? -13.891 -2.553 11.692 1.00 87.06 431 SER A C 1
ATOM 3333 O O . SER A 1 431 ? -13.564 -2.036 12.764 1.00 87.06 431 SER A O 1
ATOM 3335 N N . ARG A 1 432 ? -14.429 -3.776 11.628 1.00 88.00 432 ARG A N 1
ATOM 3336 C CA . ARG A 1 432 ? -14.577 -4.666 12.788 1.00 88.00 432 ARG A CA 1
ATOM 3337 C C . ARG A 1 432 ? -13.737 -5.917 12.620 1.00 88.00 432 ARG A C 1
ATOM 3339 O O . ARG A 1 432 ? -13.616 -6.442 11.518 1.00 88.00 432 ARG A O 1
ATOM 3346 N N . LEU A 1 433 ? -13.223 -6.412 13.737 1.00 85.81 433 LEU A N 1
ATOM 3347 C CA . LEU A 1 433 ? -12.729 -7.779 13.846 1.00 85.81 433 LEU A CA 1
ATOM 3348 C C . LEU A 1 433 ? -13.912 -8.770 13.839 1.00 85.81 433 LEU A C 1
ATOM 3350 O O . LEU A 1 433 ? -15.039 -8.368 14.140 1.00 85.81 433 LEU A O 1
ATOM 3354 N N . PRO A 1 434 ? -13.679 -10.070 13.583 1.00 80.00 434 PRO A N 1
ATOM 3355 C CA . PRO A 1 434 ? -14.712 -11.114 13.679 1.00 80.00 434 PRO A CA 1
ATOM 3356 C C . PRO A 1 434 ? -15.432 -11.165 15.020 1.00 80.00 434 PRO A C 1
ATOM 3358 O O . PRO A 1 434 ? -16.614 -11.475 15.075 1.00 80.00 434 PRO A O 1
ATOM 3361 N N . SER A 1 435 ? -14.729 -10.814 16.098 1.00 83.38 435 SER A N 1
ATOM 3362 C CA . SER A 1 435 ? -15.289 -10.690 17.447 1.00 83.38 435 SER A CA 1
ATOM 3363 C C . SER A 1 435 ? -16.256 -9.507 17.609 1.00 83.38 435 SER A C 1
ATOM 3365 O O . SER A 1 435 ? -16.760 -9.266 18.699 1.00 83.38 435 SER A O 1
ATOM 3367 N N . GLY A 1 436 ? -16.481 -8.710 16.561 1.00 88.69 436 GLY A N 1
ATOM 3368 C CA . GLY A 1 436 ? -17.294 -7.494 16.595 1.00 88.69 436 GLY A CA 1
ATOM 3369 C C . GLY A 1 436 ? -16.570 -6.266 17.153 1.00 88.69 436 GLY A C 1
ATOM 3370 O O . GLY A 1 436 ? -17.140 -5.172 17.124 1.00 88.69 436 GLY A O 1
ATOM 3371 N N . ILE A 1 437 ? -15.325 -6.422 17.623 1.00 93.00 437 ILE A N 1
ATOM 3372 C CA . ILE A 1 437 ? -14.514 -5.337 18.188 1.00 93.00 437 ILE A CA 1
ATOM 3373 C C . ILE A 1 437 ? -14.146 -4.327 17.086 1.00 93.00 437 ILE A C 1
ATOM 3375 O O . ILE A 1 437 ? -13.607 -4.733 16.049 1.00 93.00 437 ILE A O 1
ATOM 3379 N N . PRO A 1 438 ? -14.390 -3.020 17.286 1.00 93.19 438 PRO A N 1
ATOM 3380 C CA . PRO A 1 438 ? -14.014 -1.991 16.322 1.00 93.19 438 PRO A CA 1
ATOM 3381 C C . PRO A 1 438 ? -12.489 -1.798 16.250 1.00 93.19 438 PRO A C 1
ATOM 3383 O O . PRO A 1 438 ? -11.803 -1.744 17.272 1.00 93.19 438 PRO A O 1
ATOM 3386 N N . ARG A 1 439 ? -11.942 -1.642 15.037 1.00 90.00 439 ARG A N 1
ATOM 3387 C CA . ARG A 1 439 ? -10.531 -1.290 14.806 1.00 90.00 439 ARG A CA 1
ATOM 3388 C C . ARG A 1 439 ? -10.348 0.225 14.841 1.00 90.00 439 ARG A C 1
ATOM 3390 O O . ARG A 1 439 ? -10.995 0.957 14.095 1.00 90.00 439 ARG A O 1
ATOM 3397 N N . PHE A 1 440 ? -9.409 0.670 15.677 1.00 89.31 440 PHE A N 1
ATOM 3398 C CA . PHE A 1 440 ? -9.053 2.082 15.872 1.00 89.31 440 PHE A CA 1
ATOM 3399 C C . PHE A 1 440 ? -10.254 2.982 16.232 1.00 89.31 440 PHE A C 1
ATOM 3401 O O . PHE A 1 440 ? -10.467 3.998 15.565 1.00 89.31 440 PHE A O 1
ATOM 3408 N N . PRO A 1 441 ? -11.049 2.624 17.260 1.00 93.25 441 PRO A N 1
ATOM 3409 C CA . PRO A 1 441 ? -12.224 3.397 17.625 1.00 93.25 441 PRO A CA 1
ATOM 3410 C C . PRO A 1 441 ? -11.852 4.797 18.104 1.00 93.25 441 PRO A C 1
ATOM 3412 O O . PRO A 1 441 ? -10.878 4.988 18.838 1.00 93.25 441 PRO A O 1
ATOM 3415 N N . LYS A 1 442 ? -12.674 5.761 17.702 1.00 90.94 442 LYS A N 1
ATOM 3416 C CA . LYS A 1 442 ? -12.675 7.128 18.201 1.00 90.94 442 LYS A CA 1
ATOM 3417 C C . LYS A 1 442 ? -13.992 7.410 18.888 1.00 90.94 442 LYS A C 1
ATOM 3419 O O . LYS A 1 442 ? -15.050 7.137 18.327 1.00 90.94 442 LYS A O 1
ATOM 3424 N N . LEU A 1 443 ? -13.917 7.938 20.099 1.00 89.56 443 LEU A N 1
ATOM 3425 C CA . LEU A 1 443 ? -15.098 8.374 20.825 1.00 89.56 443 LEU A CA 1
ATOM 3426 C C . LEU A 1 443 ? -15.649 9.646 20.170 1.00 89.56 443 LEU A C 1
ATOM 3428 O O . LEU A 1 443 ? -14.923 10.632 20.094 1.00 89.56 443 LEU A O 1
ATOM 3432 N N . LYS A 1 444 ? -16.897 9.588 19.688 1.00 86.69 444 LYS A N 1
ATOM 3433 C CA . LYS A 1 444 ? -17.624 10.723 19.089 1.00 86.69 444 LYS A CA 1
ATOM 3434 C C . LYS A 1 444 ? -18.572 11.376 20.095 1.00 86.69 444 LYS A C 1
ATOM 3436 O O . LYS A 1 444 ? -18.810 12.573 20.062 1.00 86.69 444 LYS A O 1
ATOM 3441 N N . GLY A 1 445 ? -19.152 10.577 20.987 1.00 84.69 445 GLY A N 1
ATOM 3442 C CA . GLY A 1 445 ? -20.101 11.081 21.970 1.00 84.69 445 GLY A CA 1
ATOM 3443 C C . GLY A 1 445 ? -20.556 10.015 22.951 1.00 84.69 445 GLY A C 1
ATOM 3444 O O . GLY A 1 445 ? -20.299 8.823 22.769 1.00 84.69 445 GLY A O 1
ATOM 3445 N N . ILE A 1 446 ? -21.242 10.468 23.992 1.00 83.38 446 ILE A N 1
ATOM 3446 C CA . ILE A 1 446 ? -21.856 9.637 25.025 1.00 83.38 446 ILE A CA 1
ATOM 3447 C C . ILE A 1 446 ? -23.352 9.916 24.963 1.00 83.38 446 ILE A C 1
ATOM 3449 O O . ILE A 1 446 ? -23.765 11.073 24.956 1.00 83.38 446 ILE A O 1
ATOM 3453 N N . ARG A 1 447 ? -24.169 8.871 24.888 1.00 76.75 447 ARG A N 1
ATOM 3454 C CA . ARG A 1 447 ? -25.617 8.985 25.042 1.00 76.75 447 ARG A CA 1
ATOM 3455 C C . ARG A 1 447 ? -25.979 8.619 26.475 1.00 76.75 447 ARG A C 1
ATOM 3457 O O . ARG A 1 447 ? -25.698 7.506 26.915 1.00 76.75 447 ARG A O 1
ATOM 3464 N N . GLY A 1 448 ? -26.612 9.561 27.176 1.00 60.84 448 GLY A N 1
ATOM 3465 C CA . GLY A 1 448 ? -27.079 9.377 28.555 1.00 60.84 448 GLY A CA 1
ATOM 3466 C C . GLY A 1 448 ? -26.498 10.336 29.601 1.00 60.84 448 GLY A C 1
ATOM 3467 O O . GLY A 1 448 ? -26.706 10.095 30.787 1.00 60.84 448 GLY A O 1
ATOM 3468 N N . GLY A 1 449 ? -25.800 11.411 29.205 1.00 46.84 449 GLY A N 1
ATOM 3469 C CA . GLY A 1 449 ? -25.452 12.515 30.112 1.00 46.84 449 GLY A CA 1
ATOM 3470 C C . GLY A 1 449 ? -26.702 13.152 30.735 1.00 46.84 449 GLY A C 1
ATOM 3471 O O . GLY A 1 449 ? -27.770 13.136 30.120 1.00 46.84 449 GLY A O 1
ATOM 3472 N N . ALA A 1 450 ? -26.577 13.629 31.979 1.00 40.00 450 ALA A N 1
ATOM 3473 C CA . ALA A 1 450 ? -27.659 14.020 32.894 1.00 40.00 450 ALA A CA 1
ATOM 3474 C C . ALA A 1 450 ? -28.902 14.619 32.194 1.00 40.00 450 ALA A C 1
ATOM 3476 O O . ALA A 1 450 ? -28.899 15.769 31.765 1.00 40.00 450 ALA A O 1
ATOM 3477 N N . GLY A 1 451 ? -29.969 13.816 32.088 1.00 41.06 451 GLY A N 1
ATOM 3478 C CA . GLY A 1 451 ? -31.234 14.208 31.448 1.00 41.06 451 GLY A CA 1
ATOM 3479 C C . GLY A 1 451 ? -32.045 13.065 30.824 1.00 41.06 451 GLY A C 1
ATOM 3480 O O . GLY A 1 451 ? -33.171 13.296 30.402 1.00 41.06 451 GLY A O 1
ATOM 3481 N N . TRP A 1 452 ? -31.503 11.843 30.768 1.00 36.75 452 TRP A N 1
ATOM 3482 C CA . TRP A 1 452 ? -32.145 10.692 30.104 1.00 36.75 452 TRP A CA 1
ATOM 3483 C C . TRP A 1 452 ? -32.502 9.520 31.028 1.00 36.75 452 TRP A C 1
ATOM 3485 O O . TRP A 1 452 ? -32.912 8.465 30.549 1.00 36.75 452 TRP A O 1
ATOM 3495 N N . TYR A 1 453 ? -32.375 9.697 32.342 1.00 33.06 453 TYR A N 1
ATOM 3496 C CA . TYR A 1 453 ? -33.005 8.791 33.297 1.00 33.06 453 TYR A CA 1
ATOM 3497 C C . TYR A 1 453 ? -34.467 9.228 33.446 1.00 33.06 453 TYR A C 1
ATOM 3499 O O . TYR A 1 453 ? -34.724 10.329 33.931 1.00 33.06 453 TYR A O 1
ATOM 3507 N N . LEU A 1 454 ? -35.390 8.398 32.948 1.00 30.23 454 LEU A N 1
ATOM 3508 C CA . LEU A 1 454 ? -36.789 8.401 33.386 1.00 30.23 454 LEU A CA 1
ATOM 3509 C C . LEU A 1 454 ? -36.866 7.975 34.853 1.00 30.23 454 LEU A C 1
ATOM 3511 O O . LEU A 1 454 ? -36.131 7.022 35.207 1.00 30.23 454 LEU A O 1
#

Sequence (454 aa):
MRLSITRRIGALPFHPMALGALSSLQQILETSPNTVARTQALLSLPVKERAEFESPMLFVSPKHDGIRVLTHVPLEQAAAAKIGRPKSATLSKTTKRRPSRITEEEAPIVTCFSRFGRPLRGLFWIEKELELLRELCGDPNLSLDGELYVHTQALQAHLQGASSPPPWEMKGTDGFSLVSGLLQRFRGSAIALPTTHAELLRLTPEIPKYCIFDIVKYSPSLQRFNGTRTRKSLKAIQDAALAASGAPVVSLLAVTPNHTPFVQRLRALNFLMCLLDLHRSHYGSSSAGAGKHVQSVPYKSIDSIHSARTVLMEFTAAGYEGAVIRTSLNRYHAEDRKSGSQNGFRSTTAVKLLPMIEDEFVVWDIVTSPKFSGLECATKTGATFRVPFSSVAPEELQDSSSDLAMLKKLRGSRKADCFVVGTYVTLQFQSRLPSGIPRFPKLKGIRGGAGWYL

pLDDT: mean 76.74, std 20.31, range [25.06, 98.19]

Organism: Bodo saltans (NCBI:txid75058)

InterPro domains:
  IPR050326 NAD-dependent DNA ligase B [PTHR47810] (50-452)

Radius of gyration: 27.12 Å; Cα contacts (8 Å, |Δi|>4): 642; chains: 1; bounding box: 98×62×69 Å

Foldseek 3Di:
DDDDDDDDPDDDDDDCPLVVLVVLVVCVQVVPPDDPVVCPVCVPDDPVVVVVPPGWWKKKFFAALFFKKKFWFDPVVVVVVVVPDPDPDDDDDDDDDDPDPPPPPPDDGFGIAGPVRHTQPLLQQVVVLVCVLCVLQVHNGWMFIWGFWDFLVVLVVLVVPDPDDQPPPQLASGGHSLNVVLSVVVPDPPDDRDPDPVVVCSSHVDGTATATAWTQWDQRDPDPDPDDPVVVLSVVLLVVLCVVLVHPDSRQLGAYAPPDFGLSRVSNVSSSQSSLVSVCVVVPCPDDSHRDRYYYTDMDIDDDPVVQVVVQVVSVVSRTQGMKMATRRFGHHPDDPPDPDPPDDDGSRIRTDFDKDKDKWAFAFFDDDPVAGFTWTADPLRDIDTDGLVLEDPVQCVPCPAPSVVSVVCRPPPVNGVQRHGWMWIWMARDAGPSRHGDNTHTPGTPRPPPPDD

Solvent-accessible surface area (backbone atoms only — not comparable to full-atom values): 27005 Å² total; per-residue (Å²): 137,88,81,83,82,76,87,75,90,64,79,81,74,86,66,66,73,58,44,60,58,46,47,50,40,47,46,52,66,70,69,58,86,76,57,88,74,52,51,76,72,53,71,77,52,62,75,80,66,55,69,74,61,80,55,81,48,30,36,39,28,68,26,78,56,45,46,55,35,40,34,40,57,54,69,73,59,60,53,53,71,68,65,74,68,80,74,87,74,81,85,82,92,78,94,70,97,69,80,84,74,78,77,76,73,75,76,79,86,72,39,39,18,36,89,81,70,47,76,51,67,62,49,58,72,49,52,54,52,51,51,49,48,24,62,74,55,31,17,83,64,46,18,38,34,28,28,38,35,40,58,45,65,61,54,49,56,55,59,73,70,48,95,59,86,66,92,72,84,65,96,40,95,43,27,35,47,46,52,51,51,51,55,52,49,53,68,38,92,88,50,83,64,48,90,46,72,71,56,43,52,75,75,35,98,66,83,65,26,40,38,30,75,48,58,50,31,34,63,57,37,93,61,79,69,92,49,84,77,61,41,61,59,53,48,50,38,45,54,51,22,34,60,75,57,71,49,94,50,70,69,77,47,46,30,48,56,65,67,42,30,35,51,55,34,50,52,32,48,52,31,56,50,40,37,51,52,47,48,45,64,76,68,45,66,84,50,93,84,62,82,74,35,68,43,70,59,68,73,43,82,40,94,45,74,71,54,49,51,57,52,28,54,52,28,40,74,72,59,34,61,11,24,34,40,32,37,36,71,28,54,50,77,78,71,83,79,80,59,94,63,83,83,60,89,71,64,82,45,54,46,77,47,63,61,67,45,77,51,77,31,39,26,68,40,77,47,75,54,99,90,44,51,29,40,29,29,34,37,99,80,68,45,70,50,77,39,50,61,84,41,46,55,72,76,72,45,72,45,80,84,34,71,68,41,49,56,64,72,35,69,90,43,79,74,44,53,77,69,47,44,74,29,38,32,36,31,38,20,61,50,64,46,96,71,59,48,62,42,79,48,22,55,77,47,70,55,64,67,95,82,66,79,129